Protein AF-A0A1Z5KRG8-F1 (afdb_monomer)

InterPro domains:
  IPR001223 Glycoside hydrolase family 18, catalytic domain [PF00704] (25-223)
  IPR001223 Glycoside hydrolase family 18, catalytic domain [PS51910] (24-320)
  IPR001579 Glycosyl hydrolase family 18, active site [PS01095] (140-148)
  IPR017853 Glycoside hydrolase superfamily [SSF51445] (24-317)

Organism: Fistulifera solaris (NCBI:txid1519565)

Nearest PDB structures (foldseek):
  3ian-assembly1_A  TM=6.478E-01  e=1.269E-13  Lactococcus lactis subsp. lactis
  4axn-assembly2_B  TM=6.232E-01  e=2.964E-13  Serratia marcescens
  7bob-assembly1_A  TM=4.982E-01  e=8.859E-05  Opitutaceae bacterium TAV5
  2ztj-assembly1_A  TM=4.888E-01  e=1.848E-04  Thermus thermophilus HB27

Solvent-accessible surface area (backbone atoms only — not comparable to full-atom values): 26384 Å² total; per-residue (Å²): 117,81,64,62,56,53,54,52,52,52,50,54,53,57,54,54,64,73,53,58,54,77,48,46,35,35,32,32,33,33,48,14,78,36,71,62,79,48,72,57,28,54,76,50,42,44,30,37,33,33,35,48,34,45,34,56,47,90,45,87,94,45,44,49,49,30,79,78,40,53,67,58,88,54,47,50,28,62,65,31,80,61,68,64,58,57,51,53,46,42,74,74,68,28,43,39,26,44,22,40,36,41,61,76,33,10,38,66,55,90,89,54,72,31,60,33,57,68,39,34,48,94,38,39,70,58,52,33,54,49,52,54,48,49,30,62,75,67,69,44,44,24,40,30,41,26,65,42,47,66,51,54,66,37,67,96,78,75,37,82,49,10,72,46,42,47,51,34,52,54,49,30,52,53,48,40,33,71,76,39,74,91,42,46,33,35,36,41,38,43,40,60,51,52,36,84,84,35,67,53,27,56,48,41,61,74,47,38,88,56,44,66,36,39,33,40,29,46,26,84,52,36,33,34,37,58,80,29,32,26,85,35,60,75,80,29,85,39,23,44,46,61,52,52,60,60,46,26,71,49,50,80,62,41,48,54,34,42,22,48,27,40,24,58,55,94,32,61,92,68,66,24,42,27,53,36,67,42,48,20,49,25,46,45,51,44,37,75,78,37,58,46,38,19,34,36,32,36,44,43,46,80,74,32,59,76,16,55,38,50,47,43,33,46,60,43,46,56,82,29,55,61,46,62,63,61,84,82,73,74,76,77,71,75,79,72,77,71,77,74,75,70,78,76,76,73,79,74,81,80,77,81,77,80,86,78,85,85,85,86,87,88,89,81,85,91,84,81,88,84,89,85,82,90,87,90,86,83,88,90,81,86,83,90,82,86,83,88,83,86,89,88,82,87,81,87,85,85,90,81,89,83,92,77,90,76,84,86,79,81,86,78,86,80,79,87,79,84,92,83,83,88,77,86,92,76,87,84,80,90,76,91,81,85,88,79,90,84,82,86,79,93,130

pLDDT: mean 77.41, std 27.26, range [25.23, 98.94]

Secondary structure (DSSP, 8-state):
-TTHHHHHHHHHHHHHHTT-PPPSEEEEEEETTSPPPPHHHHTT-SEEEEEEE-SEE--SSS-EE-TT---PPPP-BTTB--HHHHHHHHHTT-EEEEEEE-GGGB--STT---BGGGGTTT-HHHHHHHHHHHHHHTT-SEEEEE--S--S-BGGGTB--HHHHHHHHHHHHHHHHHH-TTSEEEE--BGGGGSTTSHHHHHHHHHGGG-SEE--B-SSSS--HHHHTTT--SSSSS-HHHHHHHHGGGGTT-GGGB-EEEE-SS-GGGT-B--HHHHHHHHHHHHHH-TT--EEEEE-GGGSGGGHHHHHHHHHHTTTTTGGGSTT-PPPPPP---------PPPPP---PPP-------------------------------------------------PPPP---PPPPPPP---PPP-------------------

Radius of gyration: 31.82 Å; Cα contacts (8 Å, |Δi|>4): 680; chains: 1; bounding box: 60×100×115 Å

Sequence (443 aa):
MKSLSRWILALLCASAAALLKEDARMMAYVGNWQTCPSEAQLEQYTHIAIGFAVTYTYAEPKNLCSETCVIEAPLICENQADPTIISDWKSRGIKVLLSFGGAGMGGSWEGDVNDCWKYCFGREDYVIGRLVELVNTMNLDGIDLDYEYFLEDEPERGFTEGAAAINFLETVTVGLRQQMPDKLLTHAPMDVDAVAGTAYYEMLRRVAYTMDFIMPQYYNGVTRPNMDGFMNQVQGEMSPLDHYNGLLPLFEYDPTRIVFGFCINDCGGTGSNSDATQASTVITELESQFPCHGGAFFWVNLDDTNGDWSRGVNQALSFNRGCTNIGGVIPTPPPLAVPVSVPVALPAPTHFACYSSDFYPYTIPPIRSFHFSEPFVPDRSFPCDSSHFYPYASPSLCSCSESCIKPSITRGQFPCWDSNSYIPSDKFRSTRIDSGYNDCGTH

Structure (mmCIF, N/CA/C/O backbone):
data_AF-A0A1Z5KRG8-F1
#
_entry.id   AF-A0A1Z5KRG8-F1
#
loop_
_atom_site.group_PDB
_atom_site.id
_atom_site.type_symbol
_atom_site.label_atom_id
_atom_site.label_alt_id
_atom_site.label_comp_id
_atom_site.label_asym_id
_atom_site.label_entity_id
_atom_site.label_seq_id
_atom_site.pdbx_PDB_ins_code
_atom_site.Cartn_x
_atom_site.Cartn_y
_atom_site.Cartn_z
_atom_site.occupancy
_atom_site.B_iso_or_equiv
_atom_site.auth_seq_id
_atom_site.auth_comp_id
_atom_site.auth_asym_id
_atom_site.auth_atom_id
_atom_site.pdbx_PDB_model_num
ATOM 1 N N . MET A 1 1 ? -7.717 -49.201 -15.287 1.00 50.16 1 MET A N 1
ATOM 2 C CA . MET A 1 1 ? -6.495 -48.451 -15.667 1.00 50.16 1 MET A CA 1
ATOM 3 C C . MET A 1 1 ? -6.758 -47.040 -16.209 1.00 50.16 1 MET A C 1
ATOM 5 O O . MET A 1 1 ? -6.052 -46.142 -15.788 1.00 50.16 1 MET A O 1
ATOM 9 N N . LYS A 1 2 ? -7.779 -46.777 -17.047 1.00 49.03 2 LYS A N 1
ATOM 10 C CA . LYS A 1 2 ? -8.052 -45.414 -17.577 1.00 49.03 2 LYS A CA 1
ATOM 11 C C . LYS A 1 2 ? -8.622 -44.392 -16.570 1.00 49.03 2 LYS A C 1
ATOM 13 O O . LYS A 1 2 ? -8.531 -43.197 -16.806 1.00 49.03 2 LYS A O 1
ATOM 18 N N . SER A 1 3 ? -9.212 -44.847 -15.462 1.00 52.22 3 SER A N 1
ATOM 19 C CA . SER A 1 3 ? -9.758 -43.962 -14.417 1.00 52.22 3 SER A CA 1
ATOM 20 C C . SER A 1 3 ? -8.662 -43.440 -13.476 1.00 52.22 3 SER A C 1
ATOM 22 O O . SER A 1 3 ? -8.626 -42.249 -13.196 1.00 52.22 3 SER A O 1
ATOM 24 N N . LEU A 1 4 ? -7.701 -44.288 -13.093 1.00 45.53 4 LEU A N 1
ATOM 25 C CA . LEU A 1 4 ? -6.617 -43.925 -12.172 1.00 45.53 4 LEU A CA 1
ATOM 26 C C . LEU A 1 4 ? -5.688 -42.836 -12.747 1.00 45.53 4 LEU A C 1
ATOM 28 O O . LEU A 1 4 ? -5.218 -41.982 -12.005 1.00 45.53 4 LEU A O 1
ATOM 32 N N . SER A 1 5 ? -5.482 -42.805 -14.071 1.00 47.69 5 SER A N 1
ATOM 33 C CA . SER A 1 5 ? -4.617 -41.795 -14.698 1.00 47.69 5 SER A CA 1
ATOM 34 C C . SER A 1 5 ? -5.242 -40.398 -14.748 1.00 47.69 5 SER A C 1
ATOM 36 O O . SER A 1 5 ? -4.501 -39.428 -14.817 1.00 47.69 5 SER A O 1
ATOM 38 N N . ARG A 1 6 ? -6.577 -40.266 -14.693 1.00 46.50 6 ARG A N 1
ATOM 39 C CA . ARG A 1 6 ? -7.243 -38.950 -14.648 1.00 46.50 6 ARG A CA 1
ATOM 40 C C . ARG A 1 6 ? -7.162 -38.313 -13.263 1.00 46.50 6 ARG A C 1
ATOM 42 O O . ARG A 1 6 ? -6.971 -37.108 -13.173 1.00 46.50 6 ARG A O 1
ATOM 49 N N . TRP A 1 7 ? -7.240 -39.120 -12.207 1.00 46.12 7 TRP A N 1
ATOM 50 C CA . TRP A 1 7 ? -7.087 -38.642 -10.831 1.00 46.12 7 TRP A CA 1
ATOM 51 C C . TRP A 1 7 ? -5.644 -38.247 -10.515 1.00 46.12 7 TRP A C 1
ATOM 53 O O . TRP A 1 7 ? -5.434 -37.226 -9.878 1.00 46.12 7 TRP A O 1
ATOM 63 N N . ILE A 1 8 ? -4.657 -38.989 -11.028 1.00 52.25 8 ILE A N 1
ATOM 64 C CA . ILE A 1 8 ? -3.235 -38.651 -10.857 1.00 52.25 8 ILE A CA 1
ATOM 65 C C . ILE A 1 8 ? -2.870 -37.374 -11.632 1.00 52.25 8 ILE A C 1
ATOM 67 O O . ILE A 1 8 ? -2.149 -36.539 -11.100 1.00 52.25 8 ILE A O 1
ATOM 71 N N . LEU A 1 9 ? -3.405 -37.172 -12.844 1.00 44.53 9 LEU A N 1
ATOM 72 C CA . LEU A 1 9 ? -3.155 -35.948 -13.620 1.00 44.53 9 LEU A CA 1
ATOM 73 C C . LEU A 1 9 ? -3.826 -34.710 -12.997 1.00 44.53 9 LEU A C 1
ATOM 75 O O . LEU A 1 9 ? -3.230 -33.640 -12.979 1.00 44.53 9 LEU A O 1
ATOM 79 N N . ALA A 1 10 ? -5.036 -34.858 -12.445 1.00 45.03 10 ALA A N 1
ATOM 80 C CA . ALA A 1 10 ? -5.723 -33.782 -11.730 1.00 45.03 10 ALA A CA 1
ATOM 81 C C . ALA A 1 10 ? -5.043 -33.443 -10.390 1.00 45.03 10 ALA A C 1
ATOM 83 O O . ALA A 1 10 ? -4.917 -32.265 -10.067 1.00 45.03 10 ALA A O 1
ATOM 84 N N . LEU A 1 11 ? -4.544 -34.447 -9.651 1.00 40.97 11 LEU A N 1
ATOM 85 C CA . LEU A 1 11 ? -3.731 -34.214 -8.452 1.00 40.97 11 LEU A CA 1
ATOM 86 C C . LEU A 1 11 ? -2.408 -33.516 -8.793 1.00 40.97 11 LEU A C 1
ATOM 88 O O . LEU A 1 11 ? -2.035 -32.596 -8.082 1.00 40.97 11 LEU A O 1
ATOM 92 N N . LEU A 1 12 ? -1.737 -33.910 -9.885 1.00 41.41 12 LEU A N 1
ATOM 93 C CA . LEU A 1 12 ? -0.474 -33.304 -10.329 1.00 41.41 12 LEU A CA 1
ATOM 94 C C . LEU A 1 12 ? -0.643 -31.848 -10.797 1.00 41.41 12 LEU A C 1
ATOM 96 O O . LEU A 1 12 ? 0.209 -31.018 -10.491 1.00 41.41 12 LEU A O 1
ATOM 100 N N . CYS A 1 13 ? -1.740 -31.507 -11.484 1.00 41.41 13 CYS A N 1
ATOM 101 C CA . CYS A 1 13 ? -2.042 -30.115 -11.844 1.00 41.41 13 CYS A CA 1
ATOM 102 C C . CYS A 1 13 ? -2.440 -29.263 -10.628 1.00 41.41 13 CYS A C 1
ATOM 104 O O . CYS A 1 13 ? -2.010 -28.117 -10.533 1.00 41.41 13 CYS A O 1
ATOM 106 N N . ALA A 1 14 ? -3.209 -29.814 -9.682 1.00 36.97 14 ALA A N 1
ATOM 107 C CA . ALA A 1 14 ? -3.581 -29.100 -8.459 1.00 36.97 14 ALA A CA 1
ATOM 108 C C . ALA A 1 14 ? -2.379 -28.884 -7.517 1.00 36.97 14 ALA A C 1
ATOM 110 O O . ALA A 1 14 ? -2.271 -27.831 -6.898 1.00 36.97 14 ALA A O 1
ATOM 111 N N . SER A 1 15 ? -1.437 -29.834 -7.452 1.00 41.16 15 SER A N 1
ATOM 112 C CA . SER A 1 15 ? -0.207 -29.690 -6.660 1.00 41.16 15 SER A CA 1
ATOM 113 C C . SER A 1 15 ? 0.832 -28.766 -7.299 1.00 41.16 15 SER A C 1
ATOM 115 O O . SER A 1 15 ? 1.620 -28.170 -6.578 1.00 41.16 15 SER A O 1
ATOM 117 N N . ALA A 1 16 ? 0.845 -28.625 -8.630 1.00 37.22 16 ALA A N 1
ATOM 118 C CA . ALA A 1 16 ? 1.743 -27.693 -9.318 1.00 37.22 16 ALA A CA 1
ATOM 119 C C . ALA A 1 16 ? 1.287 -26.229 -9.176 1.00 37.22 16 ALA A C 1
ATOM 121 O O . ALA A 1 16 ? 2.123 -25.343 -9.044 1.00 37.22 16 ALA A O 1
ATOM 122 N N . ALA A 1 17 ? -0.026 -25.977 -9.137 1.00 39.31 17 ALA A N 1
ATOM 123 C CA . ALA A 1 17 ? -0.568 -24.638 -8.895 1.00 39.31 17 ALA A CA 1
ATOM 124 C C . ALA A 1 17 ? -0.373 -24.164 -7.441 1.00 39.31 17 ALA A C 1
ATOM 126 O O . ALA A 1 17 ? -0.259 -22.970 -7.201 1.00 39.31 17 ALA A O 1
ATOM 127 N N . ALA A 1 18 ? -0.296 -25.092 -6.481 1.00 37.34 18 ALA A N 1
ATOM 128 C CA . ALA A 1 18 ? -0.075 -24.782 -5.066 1.00 37.34 18 ALA A CA 1
ATOM 129 C C . ALA A 1 18 ? 1.408 -24.578 -4.688 1.00 37.34 18 ALA A C 1
ATOM 131 O O . ALA A 1 18 ? 1.689 -24.165 -3.566 1.00 37.34 18 ALA A O 1
ATOM 132 N N . LEU A 1 19 ? 2.354 -24.884 -5.587 1.00 39.38 19 LEU A N 1
ATOM 133 C CA . LEU A 1 19 ? 3.797 -24.783 -5.318 1.00 39.38 19 LEU A CA 1
ATOM 134 C C . LEU A 1 19 ? 4.473 -23.579 -5.993 1.00 39.38 19 LEU A C 1
ATOM 136 O O . LEU A 1 19 ? 5.620 -23.278 -5.679 1.00 39.38 19 LEU A O 1
ATOM 140 N N . LEU A 1 20 ? 3.765 -22.880 -6.882 1.00 45.53 20 LEU A N 1
ATOM 141 C CA . LEU A 1 20 ? 4.213 -21.626 -7.479 1.00 45.53 20 LEU A CA 1
ATOM 142 C C . LEU A 1 20 ? 3.804 -20.477 -6.559 1.00 45.53 20 LEU A C 1
ATOM 144 O O . LEU A 1 20 ? 2.805 -19.801 -6.792 1.00 45.53 20 LEU A O 1
ATOM 148 N N . LYS A 1 21 ? 4.550 -20.278 -5.472 1.00 51.88 21 LYS A N 1
ATOM 149 C CA . LYS A 1 21 ? 4.476 -19.011 -4.738 1.00 51.88 21 LYS A CA 1
ATOM 150 C C . LYS A 1 21 ? 4.794 -17.898 -5.746 1.00 51.88 21 LYS A C 1
ATOM 152 O O . LYS A 1 21 ? 5.726 -18.052 -6.529 1.00 51.88 21 LYS A O 1
ATOM 157 N N . GLU A 1 22 ? 3.945 -16.878 -5.825 1.00 60.66 22 GLU A N 1
ATOM 158 C CA . GLU A 1 22 ? 3.952 -15.930 -6.947 1.00 60.66 22 GLU A CA 1
ATOM 159 C C . GLU A 1 22 ? 5.327 -15.277 -7.148 1.00 60.66 22 GLU A C 1
ATOM 161 O O . GLU A 1 22 ? 6.031 -14.980 -6.182 1.00 60.66 22 GLU A O 1
ATOM 166 N N . ASP A 1 23 ? 5.695 -15.089 -8.417 1.00 71.00 23 ASP A N 1
ATOM 167 C CA . ASP A 1 23 ? 6.872 -14.329 -8.836 1.00 71.00 23 ASP A CA 1
ATOM 168 C C . ASP A 1 23 ? 6.869 -12.909 -8.238 1.00 71.00 23 ASP A C 1
ATOM 170 O O . ASP A 1 23 ? 5.846 -12.426 -7.746 1.00 71.00 23 ASP A O 1
ATOM 174 N N . ALA A 1 24 ? 8.007 -12.210 -8.321 1.00 87.81 24 ALA A N 1
ATOM 175 C CA . ALA A 1 24 ? 8.101 -10.801 -7.948 1.00 87.81 24 ALA A CA 1
ATOM 176 C C . ALA A 1 24 ? 6.940 -9.982 -8.550 1.00 87.81 24 ALA A C 1
ATOM 178 O O . ALA A 1 24 ? 6.703 -9.994 -9.764 1.00 87.81 24 ALA A O 1
ATOM 179 N N . ARG A 1 25 ? 6.206 -9.285 -7.677 1.00 94.31 25 ARG A N 1
ATOM 180 C CA . ARG A 1 25 ? 4.975 -8.569 -8.021 1.00 94.31 25 ARG A CA 1
ATOM 181 C C . ARG A 1 25 ? 5.290 -7.219 -8.655 1.00 94.31 25 ARG A C 1
ATOM 183 O O . ARG A 1 25 ? 6.236 -6.542 -8.270 1.00 94.31 25 ARG A O 1
ATOM 190 N N . MET A 1 26 ? 4.453 -6.819 -9.600 1.00 97.25 26 MET A N 1
ATOM 191 C CA . MET A 1 26 ? 4.269 -5.425 -9.999 1.00 97.25 26 MET A CA 1
ATOM 192 C C . MET A 1 26 ? 2.832 -5.051 -9.658 1.00 97.25 26 MET A C 1
ATOM 194 O O . MET A 1 26 ? 1.902 -5.600 -10.265 1.00 97.25 26 MET A O 1
ATOM 198 N N . MET A 1 27 ? 2.652 -4.200 -8.651 1.00 98.38 27 MET A N 1
ATOM 199 C CA . MET A 1 27 ? 1.338 -3.820 -8.140 1.00 98.38 27 MET A CA 1
ATOM 200 C C . MET A 1 27 ? 1.064 -2.327 -8.330 1.00 98.38 27 MET A C 1
ATOM 202 O O . MET A 1 27 ? 1.887 -1.491 -7.973 1.00 98.38 27 MET A O 1
ATOM 206 N N . ALA A 1 28 ? -0.111 -1.996 -8.857 1.00 98.62 28 ALA A N 1
ATOM 207 C CA . ALA A 1 28 ? -0.543 -0.613 -9.033 1.00 98.62 28 ALA A CA 1
ATOM 208 C C . ALA A 1 28 ? -1.732 -0.296 -8.121 1.00 98.62 28 ALA A C 1
ATOM 210 O O . ALA A 1 28 ? -2.712 -1.047 -8.100 1.00 98.62 28 ALA A O 1
ATOM 211 N N . TYR A 1 29 ? -1.684 0.840 -7.424 1.00 98.69 29 TYR A N 1
ATOM 212 C CA . TYR A 1 29 ? -2.911 1.448 -6.915 1.00 98.69 29 TYR A CA 1
ATOM 213 C C . TYR A 1 29 ? -3.701 2.055 -8.073 1.00 98.69 29 TYR A C 1
ATOM 215 O O . TYR A 1 29 ? -3.124 2.634 -8.995 1.00 98.69 29 TYR A O 1
ATOM 223 N N . VAL A 1 30 ? -5.024 1.920 -8.021 1.00 98.50 30 VAL A N 1
ATOM 224 C CA . VAL A 1 30 ? -5.961 2.541 -8.960 1.00 98.50 30 VAL A CA 1
ATOM 225 C C . VAL A 1 30 ? -6.953 3.375 -8.171 1.00 98.50 30 VAL A C 1
ATOM 227 O O . VAL A 1 30 ? -7.780 2.820 -7.449 1.00 98.50 30 VAL A O 1
ATOM 230 N N . GLY A 1 31 ? -6.880 4.700 -8.307 1.00 97.00 31 GLY A N 1
ATOM 231 C CA . GLY A 1 31 ? -7.865 5.592 -7.703 1.00 97.00 31 GLY A CA 1
ATOM 232 C C . GLY A 1 31 ? -9.232 5.401 -8.360 1.00 97.00 31 GLY A C 1
ATOM 233 O O . GLY A 1 31 ? -9.369 5.524 -9.577 1.00 97.00 31 GLY A O 1
ATOM 234 N N . ASN A 1 32 ? -10.273 5.144 -7.573 1.00 96.06 32 ASN A N 1
ATOM 235 C CA . ASN A 1 32 ? -11.606 4.830 -8.085 1.00 96.06 32 ASN A CA 1
ATOM 236 C C . ASN A 1 32 ? -12.296 6.014 -8.782 1.00 96.06 32 ASN A C 1
ATOM 238 O O . ASN A 1 32 ? -13.226 5.830 -9.575 1.00 96.06 32 ASN A O 1
ATOM 242 N N . TRP A 1 33 ? -11.778 7.218 -8.544 1.00 95.00 33 TRP A N 1
ATOM 243 C CA . TRP A 1 33 ? -12.147 8.462 -9.207 1.00 95.00 33 TRP A CA 1
ATOM 244 C C . TRP A 1 33 ? -11.315 8.759 -10.466 1.00 95.00 33 TRP A C 1
ATOM 246 O O . TRP A 1 33 ? -11.672 9.661 -11.227 1.00 95.00 33 TRP A O 1
ATOM 256 N N . GLN A 1 34 ? -10.213 8.037 -10.691 1.00 95.81 34 GLN A N 1
ATOM 257 C CA . GLN A 1 34 ? -9.266 8.253 -11.789 1.00 95.81 34 GLN A CA 1
ATOM 258 C C . GLN A 1 34 ? -9.593 7.382 -13.002 1.00 95.81 34 GLN A C 1
ATOM 260 O O . GLN A 1 34 ? -10.384 6.449 -12.920 1.00 95.81 34 GLN A O 1
ATOM 265 N N . THR A 1 35 ? -8.974 7.668 -14.147 1.00 96.50 35 THR A N 1
ATOM 266 C CA . THR A 1 35 ? -9.130 6.843 -15.351 1.00 96.50 35 THR A CA 1
ATOM 267 C C . THR A 1 35 ? -8.680 5.405 -15.121 1.00 96.50 35 THR A C 1
ATOM 269 O O . THR A 1 35 ? -7.673 5.153 -14.453 1.00 96.50 35 THR A O 1
ATOM 272 N N . CYS A 1 36 ? -9.401 4.464 -15.728 1.00 97.81 36 CYS A N 1
ATOM 273 C CA . CYS A 1 36 ? -9.026 3.059 -15.687 1.00 97.81 36 CYS A CA 1
ATOM 274 C C . CYS A 1 36 ? -7.657 2.846 -16.358 1.00 97.81 36 CYS A C 1
ATOM 276 O O . CYS A 1 36 ? -7.343 3.542 -17.330 1.00 97.81 36 CYS A O 1
ATOM 278 N N . PRO A 1 37 ? -6.843 1.881 -15.888 1.00 98.19 37 PRO A N 1
ATOM 279 C CA . PRO A 1 37 ? -5.622 1.504 -16.582 1.00 98.19 37 PRO A CA 1
ATOM 280 C C . PRO A 1 37 ? -5.889 1.122 -18.044 1.00 98.19 37 PRO A C 1
ATOM 282 O O . PRO A 1 37 ? -6.809 0.365 -18.354 1.00 98.19 37 PRO A O 1
ATOM 285 N N . SER A 1 38 ? -5.051 1.627 -18.941 1.00 97.88 38 SER A N 1
ATOM 286 C CA . SER A 1 38 ? -4.980 1.218 -20.342 1.00 97.88 38 SER A CA 1
ATOM 287 C C . SER A 1 38 ? -4.492 -0.227 -20.492 1.00 97.88 38 SER A C 1
ATOM 289 O O . SER A 1 38 ? -3.831 -0.773 -19.611 1.00 97.88 38 SER A O 1
ATOM 291 N N . GLU A 1 39 ? -4.735 -0.828 -21.658 1.00 97.56 39 GLU A N 1
ATOM 292 C CA . GLU A 1 39 ? -4.188 -2.143 -22.037 1.00 97.56 39 GLU A CA 1
ATOM 293 C C . GLU A 1 39 ? -2.672 -2.239 -21.782 1.00 97.56 39 GLU A C 1
ATOM 295 O O . GLU A 1 39 ? -2.208 -3.182 -21.149 1.00 97.56 39 GLU A O 1
ATOM 300 N N . ALA A 1 40 ? -1.908 -1.226 -22.207 1.00 97.94 40 ALA A N 1
ATOM 301 C CA . ALA A 1 40 ? -0.451 -1.212 -22.075 1.00 97.94 40 ALA A CA 1
ATOM 302 C C . ALA A 1 40 ? 0.023 -1.183 -20.612 1.00 97.94 40 ALA A C 1
ATOM 304 O O . ALA A 1 40 ? 1.062 -1.764 -20.302 1.00 97.94 40 ALA A O 1
ATOM 305 N N . GLN A 1 41 ? -0.742 -0.536 -19.727 1.00 98.50 41 GLN A N 1
ATOM 306 C CA . GLN A 1 41 ? -0.518 -0.557 -18.279 1.00 98.50 41 GLN A CA 1
ATOM 307 C C . GLN A 1 41 ? -0.865 -1.929 -17.692 1.00 98.50 41 GLN A C 1
ATOM 309 O O . GLN A 1 41 ? -0.056 -2.519 -16.983 1.00 98.50 41 GLN A O 1
ATOM 314 N N . LEU A 1 42 ? -2.032 -2.484 -18.041 1.00 98.25 42 LEU A N 1
ATOM 315 C CA . LEU A 1 42 ? -2.477 -3.797 -17.557 1.00 98.25 42 LEU A CA 1
ATOM 316 C C . LEU A 1 42 ? -1.502 -4.923 -17.925 1.00 98.25 42 LEU A C 1
ATOM 318 O O . LEU A 1 42 ? -1.310 -5.837 -17.132 1.00 98.25 42 LEU A O 1
ATOM 322 N N . GLU A 1 43 ? -0.839 -4.847 -19.082 1.00 97.00 43 GLU A N 1
ATOM 323 C CA . GLU A 1 43 ? 0.217 -5.794 -19.475 1.00 97.00 43 GLU A CA 1
ATOM 324 C C . GLU A 1 43 ? 1.424 -5.813 -18.523 1.00 97.00 43 GLU A C 1
ATOM 326 O O . GLU A 1 43 ? 2.186 -6.782 -18.514 1.00 97.00 43 GLU A O 1
ATOM 331 N N . GLN A 1 44 ? 1.638 -4.742 -17.755 1.00 97.50 44 GLN A N 1
ATOM 332 C CA . GLN A 1 44 ? 2.748 -4.641 -16.809 1.00 97.50 44 GLN A CA 1
ATOM 333 C C . GLN A 1 44 ? 2.366 -5.091 -15.399 1.00 97.50 44 GLN A C 1
ATOM 335 O O . GLN A 1 44 ? 3.257 -5.372 -14.594 1.00 97.50 44 GLN A O 1
ATOM 340 N N . TYR A 1 45 ? 1.075 -5.161 -15.079 1.00 97.81 45 TYR A N 1
ATOM 341 C CA . TYR A 1 45 ? 0.615 -5.384 -13.716 1.00 97.81 45 TYR A CA 1
ATOM 342 C C . TYR A 1 45 ? 0.362 -6.862 -13.438 1.00 97.81 45 TYR A C 1
ATOM 344 O O . TYR A 1 45 ? -0.173 -7.607 -14.251 1.00 97.81 45 TYR A O 1
ATOM 352 N N . THR A 1 46 ? 0.721 -7.271 -12.229 1.00 97.06 46 THR A N 1
ATOM 353 C CA . THR A 1 46 ? 0.346 -8.574 -11.656 1.00 97.06 46 THR A CA 1
ATOM 354 C C . THR A 1 46 ? -0.795 -8.428 -10.653 1.00 97.06 46 THR A C 1
ATOM 356 O O . THR A 1 46 ? -1.592 -9.345 -10.471 1.00 97.06 46 THR A O 1
ATOM 359 N N . HIS A 1 47 ? -0.870 -7.260 -10.011 1.00 98.56 47 HIS A N 1
ATOM 360 C CA . HIS A 1 47 ? -1.807 -6.944 -8.948 1.00 98.56 47 HIS A CA 1
ATOM 361 C C . HIS A 1 47 ? -2.336 -5.520 -9.133 1.00 98.56 47 HIS A C 1
ATOM 363 O O . HIS A 1 47 ? -1.607 -4.628 -9.571 1.00 98.56 47 HIS A O 1
ATOM 369 N N . ILE A 1 48 ? -3.591 -5.308 -8.757 1.00 98.81 48 ILE A N 1
ATOM 370 C CA . ILE A 1 48 ? -4.219 -3.993 -8.651 1.00 98.81 48 ILE A CA 1
ATOM 371 C C . ILE A 1 48 ? -4.821 -3.865 -7.255 1.00 98.81 48 ILE A C 1
ATOM 373 O O . ILE A 1 48 ? -5.545 -4.761 -6.822 1.00 98.81 48 ILE A O 1
ATOM 377 N N . ALA A 1 49 ? -4.570 -2.743 -6.584 1.00 98.75 49 ALA A N 1
ATOM 378 C CA . ALA A 1 49 ? -5.316 -2.327 -5.402 1.00 98.75 49 ALA A CA 1
ATOM 379 C C . ALA A 1 49 ? -6.258 -1.179 -5.779 1.00 98.75 49 ALA A C 1
ATOM 381 O O . ALA A 1 49 ? -5.816 -0.102 -6.175 1.00 98.75 49 ALA A O 1
ATOM 382 N N . ILE A 1 50 ? -7.567 -1.410 -5.680 1.00 98.75 50 ILE A N 1
ATOM 383 C CA . ILE A 1 50 ? -8.575 -0.369 -5.904 1.00 98.75 50 ILE A CA 1
ATO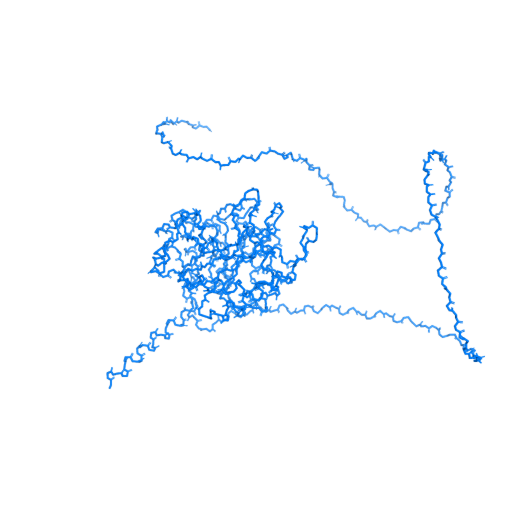M 384 C C . ILE A 1 50 ? -8.589 0.538 -4.672 1.00 98.75 50 ILE A C 1
ATOM 386 O O . ILE A 1 50 ? -8.986 0.104 -3.590 1.00 98.75 50 ILE A O 1
ATOM 390 N N . GLY A 1 51 ? -8.164 1.786 -4.842 1.00 97.06 51 GLY A N 1
ATOM 391 C CA . GLY A 1 51 ? -8.240 2.835 -3.832 1.00 97.06 51 GLY A CA 1
ATOM 392 C C . GLY A 1 51 ? -9.520 3.659 -4.019 1.00 97.06 51 GLY A C 1
ATOM 393 O O . GLY A 1 51 ? -9.734 4.215 -5.083 1.00 97.06 51 GLY A O 1
ATOM 394 N N . PHE A 1 52 ? -10.436 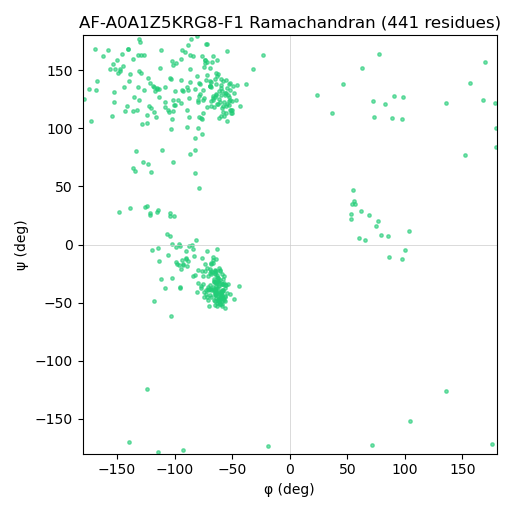3.790 -3.069 1.00 97.94 52 PHE A N 1
ATOM 395 C CA . PHE A 1 52 ? -10.438 3.199 -1.736 1.00 97.94 52 PHE A CA 1
ATOM 396 C C . PHE A 1 52 ? -11.864 2.845 -1.311 1.00 97.94 52 PHE A C 1
ATOM 398 O O . PHE A 1 52 ? -12.829 3.493 -1.726 1.00 97.94 52 PHE A O 1
ATOM 405 N N . ALA A 1 53 ? -11.988 1.853 -0.430 1.00 98.25 53 ALA A N 1
ATOM 406 C CA . ALA A 1 53 ? -13.102 1.782 0.504 1.00 98.25 53 ALA A CA 1
ATOM 407 C C . ALA A 1 53 ? -12.836 2.763 1.647 1.00 98.25 53 ALA A C 1
ATOM 409 O O . ALA A 1 53 ? -11.761 2.759 2.244 1.00 98.25 53 ALA A O 1
ATOM 410 N N . VAL A 1 54 ? -13.822 3.606 1.943 1.00 98.12 54 VAL A N 1
ATOM 411 C CA . VAL A 1 54 ? -13.697 4.708 2.902 1.00 98.12 54 VAL A CA 1
ATOM 412 C C . VAL A 1 54 ? -14.969 4.853 3.727 1.00 98.12 54 VAL A C 1
ATOM 414 O O . VAL A 1 54 ? -16.010 4.286 3.392 1.00 98.12 54 VAL A O 1
ATOM 417 N N . THR A 1 55 ? -14.892 5.648 4.791 1.00 98.12 55 THR A N 1
ATOM 418 C CA . THR A 1 55 ? -16.013 5.980 5.676 1.00 98.12 55 THR A CA 1
ATOM 419 C C . THR A 1 55 ? -16.377 7.454 5.624 1.00 98.12 55 THR A C 1
ATOM 421 O O . THR A 1 55 ? -16.883 7.998 6.599 1.00 98.12 55 THR A O 1
ATOM 424 N N . TYR A 1 56 ? -16.129 8.133 4.506 1.00 97.62 56 TYR A N 1
ATOM 425 C CA . TYR A 1 56 ? -16.427 9.553 4.358 1.00 97.62 56 TYR A CA 1
ATOM 426 C C . TYR A 1 56 ? -17.069 9.877 3.011 1.00 97.62 56 TYR A C 1
ATOM 428 O O . TYR A 1 56 ? -16.940 9.137 2.039 1.00 97.62 56 TYR A O 1
ATOM 436 N N . THR A 1 57 ? -17.737 11.028 2.949 1.00 96.69 57 THR A N 1
ATOM 437 C CA . THR A 1 57 ? -18.039 11.714 1.686 1.00 96.69 57 THR A CA 1
ATOM 438 C C . THR A 1 57 ? -17.034 12.839 1.484 1.00 96.69 57 THR A C 1
ATOM 440 O O . THR A 1 57 ? -16.774 13.603 2.417 1.00 96.69 57 THR A O 1
ATOM 443 N N . TYR A 1 58 ? -16.446 12.925 0.289 1.00 94.44 58 TYR A N 1
ATOM 444 C CA . TYR A 1 58 ? -15.435 13.937 -0.011 1.00 94.44 58 TYR A CA 1
ATOM 445 C C . TYR A 1 58 ? -15.987 15.353 0.188 1.00 94.44 58 TYR A C 1
ATOM 447 O O . TYR A 1 58 ? -17.080 15.673 -0.290 1.00 94.44 58 TYR A O 1
ATOM 455 N N . ALA A 1 59 ? -15.228 16.195 0.888 1.00 95.19 59 ALA A N 1
ATOM 456 C CA . ALA A 1 59 ? -15.539 17.607 1.068 1.00 95.19 59 ALA A CA 1
ATOM 457 C C . ALA A 1 59 ? -14.277 18.417 1.385 1.00 95.19 59 ALA A C 1
ATOM 459 O O . ALA A 1 59 ? -13.347 17.922 2.016 1.00 95.19 59 ALA A O 1
ATOM 460 N N . GLU A 1 60 ? -14.278 19.691 0.992 1.00 92.44 60 GLU A N 1
ATOM 461 C CA . GLU A 1 60 ? -13.203 20.629 1.318 1.00 92.44 60 GLU A CA 1
ATOM 462 C C . GLU A 1 60 ? -13.609 21.581 2.457 1.00 92.44 60 GLU A C 1
ATOM 464 O O . GLU A 1 60 ? -14.757 22.040 2.502 1.00 92.44 60 GLU A O 1
ATOM 469 N N . PRO A 1 61 ? -12.682 21.933 3.369 1.00 91.62 61 PRO A N 1
ATOM 470 C CA . PRO A 1 61 ? -11.294 21.457 3.457 1.00 91.62 61 PRO A CA 1
ATOM 471 C C . PRO A 1 61 ? -11.140 20.112 4.195 1.00 91.62 61 PRO A C 1
ATOM 473 O O . PRO A 1 61 ? -10.028 19.612 4.304 1.00 91.62 61 PRO A O 1
ATOM 476 N N . LYS A 1 62 ? -12.230 19.558 4.741 1.00 95.00 62 LYS A N 1
ATOM 477 C CA . LYS A 1 62 ? -12.247 18.329 5.543 1.00 95.00 62 LYS A CA 1
ATOM 478 C C . LYS A 1 62 ? -13.353 17.404 5.057 1.00 95.00 62 LYS A C 1
ATOM 480 O O . LYS A 1 62 ? -14.493 17.849 4.905 1.00 95.00 62 LYS A O 1
ATOM 485 N N . ASN A 1 63 ? -13.038 16.121 4.919 1.00 97.06 63 ASN A N 1
ATOM 486 C CA . ASN A 1 63 ? -14.006 15.107 4.534 1.00 97.06 63 ASN A CA 1
ATOM 487 C C . ASN A 1 63 ? -15.131 14.954 5.568 1.00 97.06 63 ASN A C 1
ATOM 489 O O . ASN A 1 63 ? -14.932 15.062 6.781 1.00 97.06 63 ASN A O 1
ATOM 493 N N . LEU A 1 64 ? -16.341 14.669 5.083 1.00 97.62 64 LEU A N 1
ATOM 494 C CA . LEU A 1 64 ? -17.502 14.416 5.932 1.00 97.62 64 LEU A CA 1
ATOM 495 C C . LEU A 1 64 ? -17.470 12.963 6.402 1.00 97.62 64 LEU A C 1
ATOM 497 O O . LEU A 1 64 ? -17.968 12.068 5.716 1.00 97.62 64 LEU A O 1
ATOM 501 N N . CYS A 1 65 ? -16.858 12.735 7.562 1.00 97.75 65 CYS A N 1
ATOM 502 C CA . CYS A 1 65 ? -16.741 11.409 8.154 1.00 97.75 65 CYS A CA 1
ATOM 503 C C . CYS A 1 65 ? -18.106 10.825 8.550 1.00 97.75 65 CYS A C 1
ATOM 505 O O . CYS A 1 65 ? -18.981 11.510 9.082 1.00 97.75 65 CYS A O 1
ATOM 507 N N . SER A 1 66 ? -18.261 9.521 8.355 1.00 97.81 66 SER A N 1
ATOM 508 C CA . SER A 1 66 ? -19.366 8.735 8.880 1.00 97.81 66 SER A CA 1
ATOM 509 C C . SER A 1 66 ? -19.136 8.471 10.363 1.00 97.81 66 SER A C 1
ATOM 511 O O . SER A 1 66 ? -18.298 7.650 10.735 1.00 97.81 66 SER A O 1
ATOM 513 N N . GLU A 1 67 ? -19.929 9.108 11.226 1.00 96.75 67 GLU A N 1
ATOM 514 C CA . GLU A 1 67 ? -19.832 8.927 12.685 1.00 96.75 67 GLU A CA 1
ATOM 515 C C . GLU A 1 67 ? -20.158 7.493 13.156 1.00 96.75 67 GLU A C 1
ATOM 517 O O . GLU A 1 67 ? -19.908 7.098 14.300 1.00 96.75 67 GLU A O 1
ATOM 522 N N . THR A 1 68 ? -20.726 6.687 12.260 1.00 97.00 68 THR A N 1
ATOM 523 C CA . THR A 1 68 ? -21.036 5.274 12.472 1.00 97.00 68 THR A CA 1
ATOM 524 C C . THR A 1 68 ? -20.101 4.327 11.719 1.00 97.00 68 THR A C 1
ATOM 526 O O . THR A 1 68 ? -20.357 3.124 11.730 1.00 97.00 68 THR A O 1
ATOM 529 N N . CYS A 1 69 ? -19.018 4.843 11.120 1.00 98.00 69 CYS A N 1
ATOM 530 C CA . CYS A 1 69 ? -18.044 4.093 10.319 1.00 98.00 69 CYS A CA 1
ATOM 531 C C . CYS A 1 69 ? -18.689 3.325 9.151 1.00 98.00 69 CYS A C 1
ATOM 533 O O . CYS A 1 69 ? -18.298 2.206 8.849 1.00 98.00 69 CYS A O 1
ATOM 535 N N . VAL A 1 70 ? -19.707 3.882 8.489 1.00 98.25 70 VAL A N 1
ATOM 536 C CA . VAL A 1 70 ? -20.319 3.217 7.325 1.00 98.25 70 VAL A CA 1
ATOM 537 C C . VAL A 1 70 ? -19.316 3.162 6.178 1.00 98.25 70 VAL A C 1
ATOM 539 O O . VAL A 1 70 ? -18.833 4.204 5.750 1.00 98.25 70 VAL A O 1
ATOM 542 N N . ILE A 1 71 ? -19.051 1.958 5.663 1.00 98.44 71 ILE A N 1
ATOM 543 C CA . ILE A 1 71 ? -18.205 1.739 4.482 1.00 98.44 71 ILE A CA 1
ATOM 544 C C . ILE A 1 71 ? -19.114 1.467 3.282 1.00 98.44 71 ILE A C 1
ATOM 546 O O . ILE A 1 71 ? -19.739 0.403 3.179 1.00 98.44 71 ILE A O 1
ATOM 550 N N . GLU A 1 72 ? -19.214 2.426 2.368 1.00 95.62 72 GLU A N 1
ATOM 551 C CA . GLU A 1 72 ? -19.981 2.246 1.135 1.00 95.62 72 GLU A CA 1
ATOM 552 C C . GLU A 1 72 ? -19.257 1.317 0.153 1.00 95.62 72 GLU A C 1
ATOM 554 O O . GLU A 1 72 ? -18.055 1.082 0.259 1.00 95.62 72 GLU A O 1
ATOM 559 N N . ALA A 1 73 ? -20.009 0.728 -0.783 1.00 96.25 73 ALA A N 1
ATOM 560 C CA . ALA A 1 73 ? -19.385 -0.034 -1.858 1.00 96.25 73 ALA A CA 1
ATOM 561 C C . ALA A 1 73 ? -18.623 0.944 -2.766 1.00 96.25 73 ALA A C 1
ATOM 563 O O . ALA A 1 73 ? -19.252 1.853 -3.313 1.00 96.25 73 ALA A O 1
ATOM 564 N N . PRO A 1 74 ? -17.297 0.794 -2.910 1.00 94.69 74 PRO A N 1
ATOM 565 C CA . PRO A 1 74 ? -16.507 1.737 -3.674 1.00 94.69 74 PRO A CA 1
ATOM 566 C C . PRO A 1 74 ? -16.750 1.556 -5.172 1.00 94.69 74 PRO A C 1
ATOM 568 O O . PRO A 1 74 ? -17.121 0.482 -5.653 1.00 94.69 74 PRO A O 1
ATOM 571 N N . LEU A 1 75 ? -16.494 2.628 -5.915 1.00 96.38 75 LEU A N 1
ATOM 572 C CA . LEU A 1 75 ? -16.349 2.563 -7.366 1.00 96.38 75 LEU A CA 1
ATOM 573 C C . LEU A 1 75 ? -15.015 1.869 -7.708 1.00 96.38 75 LEU A C 1
ATOM 575 O O . LEU A 1 75 ? -14.206 1.590 -6.823 1.00 96.38 75 LEU A O 1
ATOM 579 N N . ILE A 1 76 ? -14.784 1.576 -8.987 1.00 96.56 76 ILE A N 1
ATOM 580 C CA . ILE A 1 76 ? -13.602 0.830 -9.451 1.00 96.56 76 ILE A CA 1
ATOM 581 C C . ILE A 1 76 ? -12.573 1.771 -10.081 1.00 96.56 76 ILE A C 1
ATOM 583 O O . ILE A 1 76 ? -11.452 1.879 -9.602 1.00 96.56 76 ILE A O 1
ATOM 587 N N . CYS A 1 77 ? -12.964 2.443 -11.159 1.00 96.31 77 CYS A N 1
ATOM 588 C CA . CYS A 1 77 ? -12.234 3.499 -11.856 1.00 96.31 77 CYS A CA 1
ATOM 589 C C . CYS A 1 77 ? -13.239 4.259 -12.730 1.00 96.31 77 CYS A C 1
ATOM 591 O O . CYS A 1 77 ? -14.351 3.784 -12.967 1.00 96.31 77 CYS A O 1
ATOM 593 N N . GLU A 1 78 ? -12.890 5.466 -13.159 1.00 94.50 78 GLU A N 1
ATOM 594 C CA . GLU A 1 78 ? -13.748 6.403 -13.893 1.00 94.50 78 GLU A CA 1
ATOM 595 C C . GLU A 1 78 ? -15.081 6.692 -13.192 1.00 94.50 78 GLU A C 1
ATOM 597 O O . GLU A 1 78 ? -16.069 7.045 -13.836 1.00 94.50 78 GLU A O 1
ATOM 602 N N . ASN A 1 79 ? -15.126 6.551 -11.864 1.00 93.00 79 ASN A N 1
ATOM 603 C CA . ASN A 1 79 ? -16.359 6.611 -11.084 1.00 93.00 79 ASN A CA 1
ATOM 604 C C . ASN A 1 79 ? -17.420 5.586 -11.548 1.00 93.00 79 ASN A C 1
ATOM 606 O O . ASN A 1 79 ? -18.623 5.856 -11.507 1.00 93.00 79 ASN A O 1
ATOM 610 N N . GLN A 1 80 ? -16.990 4.403 -11.996 1.00 91.44 80 GLN A N 1
ATOM 611 C CA . GLN A 1 80 ? -17.871 3.324 -12.441 1.00 91.44 80 GLN A CA 1
ATOM 612 C C . GLN A 1 80 ? -17.981 2.208 -11.398 1.00 91.44 80 GLN A C 1
ATOM 614 O O . GLN A 1 80 ? -17.003 1.837 -10.752 1.00 91.44 80 GLN A O 1
ATOM 619 N N . ALA A 1 81 ? -19.176 1.628 -11.285 1.00 93.19 81 ALA A N 1
ATOM 620 C CA . ALA A 1 81 ? -19.460 0.442 -10.473 1.00 93.19 81 ALA A CA 1
ATOM 621 C C . ALA A 1 81 ? -19.620 -0.826 -11.339 1.00 93.19 81 ALA A C 1
ATOM 623 O O . ALA A 1 81 ? -20.345 -1.744 -10.959 1.00 93.19 81 ALA A O 1
ATOM 624 N N . ASP A 1 82 ? -19.024 -0.856 -12.538 1.00 93.38 82 ASP A N 1
ATOM 625 C CA . ASP A 1 82 ? -19.209 -1.949 -13.497 1.00 93.38 82 ASP A CA 1
ATOM 626 C C . ASP A 1 82 ? -18.347 -3.177 -13.130 1.00 93.38 82 ASP A C 1
ATOM 628 O O . ASP A 1 82 ? -17.125 -3.152 -13.305 1.00 93.38 82 ASP A O 1
ATOM 632 N N . PRO A 1 83 ? -18.951 -4.293 -12.672 1.00 92.12 83 PRO A N 1
ATOM 633 C CA . PRO A 1 83 ? -18.203 -5.485 -12.269 1.00 92.12 83 PRO A CA 1
ATOM 634 C C . PRO A 1 83 ? -17.477 -6.178 -13.435 1.00 92.12 83 PRO A C 1
ATOM 636 O O . PRO A 1 83 ? -16.625 -7.048 -13.208 1.00 92.12 83 PRO A O 1
ATOM 639 N N . THR A 1 84 ? -17.790 -5.830 -14.689 1.00 96.50 84 THR A N 1
ATOM 640 C CA . THR A 1 84 ? -17.081 -6.375 -15.853 1.00 96.50 84 THR A CA 1
ATOM 641 C C . THR A 1 84 ? -15.636 -5.888 -15.930 1.00 96.50 84 THR A C 1
ATOM 643 O O . THR A 1 84 ? -14.796 -6.634 -16.425 1.00 96.50 84 THR A O 1
ATOM 646 N N . ILE A 1 85 ? -15.317 -4.724 -15.351 1.00 97.69 85 ILE A N 1
ATOM 647 C CA . ILE A 1 85 ? -13.950 -4.184 -15.277 1.00 97.69 85 ILE A CA 1
ATOM 648 C C . ILE A 1 85 ? -13.049 -5.114 -14.457 1.00 97.69 85 ILE A C 1
ATOM 650 O O . ILE A 1 85 ? -12.018 -5.577 -14.940 1.00 97.69 85 ILE A O 1
ATOM 654 N N . ILE A 1 86 ? -13.475 -5.461 -13.238 1.00 97.88 86 ILE A N 1
ATOM 655 C CA . ILE A 1 86 ? -12.745 -6.407 -12.378 1.00 97.88 86 ILE A CA 1
ATOM 656 C C . ILE A 1 86 ? -12.631 -7.764 -13.077 1.00 97.88 86 ILE A C 1
ATOM 658 O O . ILE A 1 86 ? -11.577 -8.396 -13.057 1.00 97.88 86 ILE A O 1
ATOM 662 N N . SER A 1 87 ? -13.710 -8.214 -13.723 1.00 97.81 87 SER A N 1
ATOM 663 C CA . SER A 1 87 ? -13.709 -9.486 -14.449 1.00 97.81 87 SER A CA 1
ATOM 664 C C . SER A 1 87 ? -12.703 -9.495 -15.609 1.00 97.81 87 SER A C 1
ATOM 666 O O . SER A 1 87 ? -12.032 -10.509 -15.802 1.00 97.81 87 SER A O 1
ATOM 668 N N . ASP A 1 88 ? -12.559 -8.386 -16.344 1.00 97.94 88 ASP A N 1
ATOM 669 C CA . ASP A 1 88 ? -11.561 -8.235 -17.410 1.00 97.94 88 ASP A CA 1
ATOM 670 C C . ASP A 1 88 ? -10.138 -8.324 -16.853 1.00 97.94 88 ASP A C 1
ATOM 672 O O . ASP A 1 88 ? -9.359 -9.162 -17.313 1.00 97.94 88 ASP A O 1
ATOM 676 N N . TRP A 1 89 ? -9.817 -7.560 -15.803 1.00 98.25 89 TRP A N 1
ATOM 677 C CA . TRP A 1 89 ? -8.493 -7.600 -15.170 1.00 98.25 89 TRP A CA 1
ATOM 678 C C . TRP A 1 89 ? -8.146 -9.009 -14.685 1.00 98.25 89 TRP A C 1
ATOM 680 O O . TRP A 1 89 ? -7.086 -9.547 -15.013 1.00 98.25 89 TRP A O 1
ATOM 690 N N . LYS A 1 90 ? -9.078 -9.671 -13.994 1.00 98.12 90 LYS A N 1
ATOM 691 C CA . LYS A 1 90 ? -8.881 -11.047 -13.519 1.00 98.12 90 LYS A CA 1
ATOM 692 C C . LYS A 1 90 ? -8.727 -12.049 -14.662 1.00 98.12 90 LYS A C 1
ATOM 694 O O . LYS A 1 90 ? -7.965 -13.006 -14.527 1.00 98.12 90 LYS A O 1
ATOM 699 N N . SER A 1 91 ? -9.393 -11.841 -15.801 1.00 97.38 91 SER A N 1
ATOM 700 C CA . SER A 1 91 ? -9.241 -12.707 -16.982 1.00 97.38 91 SER A CA 1
ATOM 701 C C . SER A 1 91 ? -7.831 -12.664 -17.588 1.00 97.38 91 SER A C 1
ATOM 703 O O . SER A 1 91 ? -7.406 -13.631 -18.221 1.00 97.38 91 SER A O 1
ATOM 705 N N . ARG A 1 92 ? -7.079 -11.587 -17.321 1.00 96.50 92 ARG A N 1
ATOM 706 C CA . ARG A 1 92 ? -5.661 -11.418 -17.682 1.00 96.50 92 ARG A CA 1
ATOM 707 C C . ARG A 1 92 ? -4.704 -12.032 -16.654 1.00 96.50 92 ARG A C 1
ATOM 709 O O . ARG A 1 92 ? -3.494 -11.974 -16.837 1.00 96.50 92 ARG A O 1
ATOM 716 N N . GLY A 1 93 ? -5.233 -12.629 -15.584 1.00 96.06 93 GLY A N 1
ATOM 717 C CA . GLY A 1 93 ? -4.450 -13.194 -14.486 1.00 96.06 93 GLY A CA 1
ATOM 718 C C . GLY A 1 93 ? -4.060 -12.186 -13.403 1.00 96.06 93 GLY A C 1
ATOM 719 O O . GLY A 1 93 ? -3.307 -12.553 -12.505 1.00 96.06 93 GLY A O 1
ATOM 720 N N . ILE A 1 94 ? -4.574 -10.952 -13.457 1.00 97.88 94 ILE A N 1
ATOM 721 C CA . ILE A 1 94 ? -4.302 -9.918 -12.452 1.00 97.88 94 ILE A CA 1
ATOM 722 C C . ILE A 1 94 ? -5.104 -10.213 -11.184 1.00 97.88 94 ILE A C 1
ATOM 724 O O . ILE A 1 94 ? -6.307 -10.478 -11.250 1.00 97.88 94 ILE A O 1
ATOM 728 N N . LYS A 1 95 ? -4.450 -10.136 -10.025 1.00 98.44 95 LYS A N 1
ATOM 729 C CA . LYS A 1 95 ? -5.120 -10.173 -8.719 1.00 98.44 95 LYS A CA 1
ATOM 730 C C . LYS A 1 95 ? -5.658 -8.794 -8.367 1.00 98.44 95 LYS A C 1
ATOM 732 O O . LYS A 1 95 ? -4.939 -7.807 -8.494 1.00 98.44 95 LYS A O 1
ATOM 737 N N . VAL A 1 96 ? -6.900 -8.718 -7.902 1.00 98.75 96 VAL A N 1
ATOM 738 C CA . VAL A 1 96 ? -7.551 -7.440 -7.585 1.00 98.75 96 VAL A CA 1
ATOM 739 C C . VAL A 1 96 ? -7.898 -7.380 -6.103 1.00 98.75 96 VAL A C 1
ATOM 741 O O . VAL A 1 96 ? -8.736 -8.145 -5.626 1.00 98.75 96 VAL A O 1
ATOM 744 N N . LEU A 1 97 ? -7.259 -6.468 -5.376 1.00 98.88 97 LEU A N 1
ATOM 745 C CA . LEU A 1 97 ? -7.529 -6.171 -3.975 1.00 98.88 97 LEU A CA 1
ATOM 746 C C . LEU A 1 97 ? -8.366 -4.895 -3.869 1.00 98.88 97 LEU A C 1
ATOM 748 O O . LE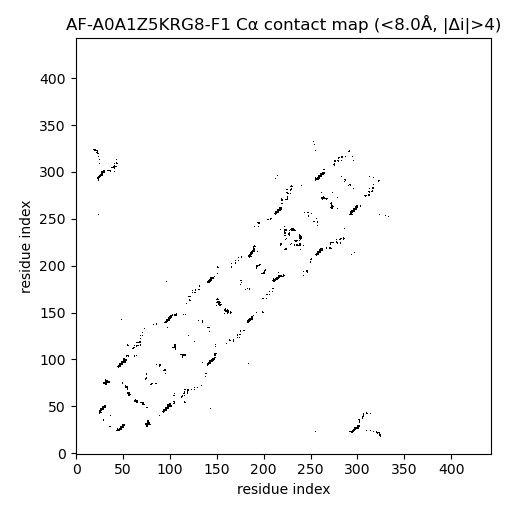U A 1 97 ? -8.312 -4.021 -4.736 1.00 98.88 97 LEU A O 1
ATOM 752 N N . LEU A 1 98 ? -9.112 -4.774 -2.778 1.00 98.81 98 LEU A N 1
ATOM 753 C CA . LEU A 1 98 ? -9.686 -3.504 -2.350 1.00 98.81 98 LEU A CA 1
ATOM 754 C C . LEU A 1 98 ? -8.836 -2.929 -1.221 1.00 98.81 98 LEU A C 1
ATOM 756 O O . LEU A 1 98 ? -8.653 -3.594 -0.205 1.00 98.81 98 LEU A O 1
ATOM 760 N N . SER A 1 99 ? -8.349 -1.702 -1.396 1.00 98.81 99 SER A N 1
ATOM 761 C CA . SER A 1 99 ? -7.653 -0.983 -0.334 1.00 98.81 99 SER A CA 1
ATOM 762 C C . SER A 1 99 ? -8.657 -0.223 0.531 1.00 98.81 99 SER A C 1
ATOM 764 O O . SER A 1 99 ? -9.507 0.516 0.023 1.00 98.81 99 SER A O 1
ATOM 766 N N . PHE A 1 100 ? -8.604 -0.449 1.841 1.00 98.81 100 PHE A N 1
ATOM 767 C CA . PHE A 1 100 ? -9.410 0.240 2.841 1.00 98.81 100 PHE A CA 1
ATOM 768 C C . PHE A 1 100 ? -8.533 1.244 3.583 1.00 98.81 100 PHE A C 1
ATOM 770 O O . PHE A 1 100 ? -7.625 0.841 4.312 1.00 98.81 100 PHE A O 1
ATOM 777 N N . GLY A 1 101 ? -8.828 2.535 3.411 1.00 97.62 101 GLY A N 1
ATOM 778 C CA . GLY A 1 101 ? -8.052 3.599 4.034 1.00 97.62 101 GLY A CA 1
ATOM 779 C C . GLY A 1 101 ? -7.720 4.770 3.111 1.00 97.62 101 GLY A C 1
ATOM 780 O O . GLY A 1 101 ? -8.629 5.387 2.545 1.00 97.62 101 GLY A O 1
ATOM 781 N N . GLY A 1 102 ? -6.426 5.077 3.025 1.00 95.19 102 GLY A N 1
ATOM 782 C CA . GLY A 1 102 ? -5.841 6.204 2.305 1.00 95.19 102 GLY A CA 1
ATOM 783 C C . GLY A 1 102 ? -5.970 7.543 3.038 1.00 95.19 102 GLY A C 1
ATOM 784 O O . GLY A 1 102 ? -6.811 7.717 3.927 1.00 95.19 102 GLY A O 1
ATOM 785 N N . ALA A 1 103 ? -5.184 8.525 2.598 1.00 91.88 103 ALA A N 1
ATOM 786 C CA . ALA A 1 103 ? -5.073 9.873 3.163 1.00 91.88 103 ALA A CA 1
ATOM 787 C C . ALA A 1 103 ? -6.397 10.569 3.535 1.00 91.88 103 ALA A C 1
ATOM 789 O O . ALA A 1 103 ? -6.490 11.293 4.525 1.00 91.88 103 ALA A O 1
ATOM 790 N N . GLY A 1 104 ? -7.463 10.346 2.759 1.00 94.19 104 GLY A N 1
ATOM 791 C CA . GLY A 1 104 ? -8.764 10.966 3.019 1.00 94.19 104 GLY A CA 1
ATOM 792 C C . GLY A 1 104 ? -9.473 10.453 4.281 1.00 94.19 104 GLY A C 1
ATOM 793 O O . GLY A 1 104 ? -10.342 11.147 4.809 1.00 94.19 104 GLY A O 1
ATOM 794 N N . MET A 1 105 ? -9.124 9.258 4.771 1.00 96.31 105 MET A N 1
ATOM 795 C CA . MET A 1 105 ? -9.641 8.712 6.034 1.00 96.31 105 MET A CA 1
ATOM 796 C C . MET A 1 105 ? -8.987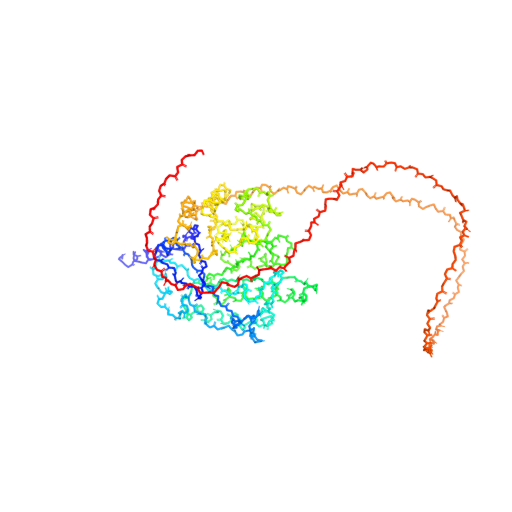 9.360 7.259 1.00 96.31 105 MET A C 1
ATOM 798 O O . MET A 1 105 ? -9.570 9.369 8.346 1.00 96.31 105 MET A O 1
ATOM 802 N N . GLY A 1 106 ? -7.796 9.915 7.078 1.00 89.62 106 GLY A N 1
ATOM 803 C CA . GLY A 1 106 ? -7.002 10.595 8.086 1.00 89.62 106 GLY A CA 1
ATOM 804 C C . GLY A 1 106 ? -5.540 10.576 7.675 1.00 89.62 106 GLY A C 1
ATOM 805 O O . GLY A 1 106 ? -5.078 9.544 7.196 1.00 89.62 106 GLY A O 1
ATOM 806 N N . GLY A 1 107 ? -4.851 11.698 7.875 1.00 84.50 107 GLY A N 1
ATOM 807 C CA . GLY A 1 107 ? -3.418 11.837 7.647 1.00 84.50 107 GLY A CA 1
ATOM 808 C C . GLY A 1 107 ? -2.659 12.110 8.942 1.00 84.50 107 GLY A C 1
ATOM 809 O O . GLY A 1 107 ? -3.051 12.953 9.752 1.00 84.50 107 GLY A O 1
ATOM 810 N N . SER A 1 108 ? -1.542 11.416 9.143 1.00 82.94 108 SER A N 1
ATOM 811 C CA . SER A 1 108 ? -0.636 11.649 10.271 1.00 82.94 108 SER A CA 1
ATOM 812 C C . SER A 1 108 ? 0.330 12.819 10.034 1.00 82.94 108 SER A C 1
ATOM 814 O O . SER A 1 108 ? 1.137 13.123 10.907 1.00 82.94 108 SER A O 1
ATOM 816 N N . TRP A 1 109 ? 0.251 13.562 8.925 1.00 85.19 109 TRP A N 1
ATOM 817 C CA . TRP A 1 109 ? 1.135 14.704 8.627 1.00 85.19 109 TRP A CA 1
ATOM 818 C C . TRP A 1 109 ? 0.563 16.060 9.054 1.00 85.19 109 TRP A C 1
ATOM 820 O O . TRP A 1 109 ? -0.632 16.234 9.300 1.00 85.19 109 TRP A O 1
ATOM 830 N N . GLU A 1 110 ? 1.456 17.039 9.197 1.00 84.25 110 GLU A N 1
ATOM 831 C CA . GLU A 1 110 ? 1.094 18.399 9.585 1.00 84.25 110 GLU A CA 1
ATOM 832 C C . GLU A 1 110 ? 0.122 19.028 8.574 1.00 84.25 110 GLU A C 1
ATOM 834 O O . GLU A 1 110 ? 0.308 18.939 7.361 1.00 84.25 110 GLU A O 1
ATOM 839 N N . GLY A 1 111 ? -0.921 19.681 9.088 1.00 84.62 111 GLY A N 1
ATOM 840 C CA . GLY A 1 111 ? -1.934 20.353 8.277 1.00 84.62 111 GLY A CA 1
ATOM 841 C C . GLY A 1 111 ? -3.081 19.460 7.801 1.00 84.62 111 GLY A C 1
ATOM 842 O O . GLY A 1 111 ? -4.086 20.011 7.350 1.00 84.62 111 GLY A O 1
ATOM 843 N N . ASP A 1 112 ? -2.990 18.132 7.944 1.00 88.94 112 ASP A N 1
ATOM 844 C CA . ASP A 1 112 ? -4.139 17.263 7.684 1.00 88.94 112 ASP A CA 1
ATOM 845 C C . ASP A 1 112 ? -5.224 17.448 8.753 1.00 88.94 112 ASP A C 1
ATOM 847 O O . ASP A 1 112 ? -4.950 17.633 9.943 1.00 88.94 112 ASP A O 1
ATOM 851 N N . VAL A 1 113 ? -6.477 17.432 8.307 1.00 92.06 113 VAL A N 1
ATOM 852 C CA . VAL A 1 113 ? -7.656 17.680 9.147 1.00 92.06 113 VAL A CA 1
ATOM 853 C C . VAL A 1 113 ? -8.622 16.498 9.174 1.00 92.06 113 VAL A C 1
ATOM 855 O O . VAL A 1 113 ? -9.629 16.551 9.894 1.00 92.06 113 VAL A O 1
ATOM 858 N N . ASN A 1 114 ? -8.355 15.454 8.388 1.00 95.06 114 ASN A N 1
ATOM 859 C CA . ASN A 1 114 ? -9.200 14.277 8.296 1.00 95.06 114 ASN A CA 1
ATOM 860 C C . ASN A 1 114 ? -8.954 13.371 9.509 1.00 95.06 114 ASN A C 1
ATOM 862 O O . ASN A 1 114 ? -7.832 13.184 9.969 1.00 95.06 114 ASN A O 1
ATOM 866 N N . ASP A 1 115 ? -10.031 12.830 10.068 1.00 95.38 115 ASP A N 1
ATOM 867 C CA . ASP A 1 115 ? -10.000 12.057 11.314 1.00 95.38 115 ASP A CA 1
ATOM 868 C C . ASP A 1 115 ? -11.068 10.953 11.337 1.00 95.38 115 ASP A C 1
ATOM 870 O O . ASP A 1 115 ? -11.555 10.544 12.394 1.00 95.38 115 ASP A O 1
ATOM 874 N N . CYS A 1 116 ? -11.452 10.458 10.159 1.00 97.06 116 CYS A N 1
ATOM 875 C CA . CYS A 1 116 ? -12.566 9.530 9.992 1.00 97.06 116 CYS A CA 1
ATOM 876 C C . CYS A 1 116 ? -12.304 8.153 10.614 1.00 97.06 116 CYS A C 1
ATOM 878 O O . CYS A 1 116 ? -13.254 7.476 11.015 1.00 97.06 116 CYS A O 1
ATOM 880 N N . TRP A 1 117 ? -11.035 7.772 10.788 1.00 97.38 117 TRP A N 1
ATOM 881 C CA . TRP A 1 117 ? -10.637 6.574 11.532 1.00 97.38 117 TRP A CA 1
ATOM 882 C C . TRP A 1 117 ? -11.179 6.527 12.961 1.00 97.38 117 TRP A C 1
ATOM 884 O O . TRP A 1 117 ? -11.574 5.457 13.424 1.00 97.38 117 TRP A O 1
ATOM 894 N N . LYS A 1 118 ? -11.286 7.677 13.642 1.00 95.88 118 LYS A N 1
ATOM 895 C CA . LYS A 1 118 ? -11.744 7.745 15.042 1.00 95.88 118 LYS A CA 1
ATOM 896 C C . LYS A 1 118 ? -13.135 7.147 15.228 1.00 95.88 118 LYS A C 1
ATOM 898 O O . LYS A 1 118 ? -13.425 6.526 16.244 1.00 95.88 118 LYS A O 1
ATOM 903 N N . TYR A 1 119 ? -14.000 7.287 14.225 1.00 97.62 119 TYR A N 1
ATOM 904 C CA . TYR A 1 119 ? -15.362 6.759 14.281 1.00 97.62 119 TYR A CA 1
ATOM 905 C C . TYR A 1 119 ? -15.443 5.241 14.082 1.00 97.62 119 TYR A C 1
ATOM 907 O O . TYR A 1 119 ? -16.503 4.655 14.324 1.00 97.62 119 TYR A O 1
ATOM 915 N N . CYS A 1 120 ? -14.346 4.612 13.654 1.00 98.38 120 CYS A N 1
ATOM 916 C CA . CYS A 1 120 ? -14.236 3.175 13.422 1.00 98.38 120 CYS A CA 1
ATOM 917 C C . CYS A 1 120 ? -13.678 2.394 14.614 1.00 98.38 120 CYS A C 1
ATOM 919 O O . CYS A 1 120 ? -13.932 1.191 14.710 1.00 98.38 120 CYS A O 1
ATOM 921 N N . PHE A 1 121 ? -12.971 3.047 15.536 1.00 98.25 121 PHE A N 1
ATOM 922 C CA . PHE A 1 121 ? -12.482 2.395 16.749 1.00 98.25 121 PHE A CA 1
ATOM 923 C C . PHE A 1 121 ? -13.657 1.872 17.592 1.00 98.25 121 PHE A C 1
ATOM 925 O O . PHE A 1 121 ? -14.651 2.570 17.806 1.00 98.25 121 PHE A O 1
ATOM 932 N N . GLY A 1 122 ? -13.579 0.614 18.038 1.00 98.31 122 GLY A N 1
ATOM 933 C CA . GLY A 1 122 ? -14.678 -0.070 18.728 1.00 98.31 122 GLY A CA 1
ATOM 934 C C . GLY A 1 122 ? -15.786 -0.606 17.808 1.00 98.31 122 GLY A C 1
ATOM 935 O O . GLY A 1 122 ? -16.840 -1.022 18.298 1.00 98.31 122 GLY A O 1
ATOM 936 N N . ARG A 1 123 ? -15.595 -0.568 16.480 1.00 98.62 123 ARG A N 1
ATOM 937 C CA . ARG A 1 123 ? -16.517 -1.120 15.466 1.00 98.62 123 ARG A CA 1
ATOM 938 C C . ARG A 1 123 ? -15.849 -2.173 14.582 1.00 98.62 123 ARG A C 1
ATOM 940 O O . ARG A 1 123 ? -16.262 -2.382 13.442 1.00 98.62 123 ARG A O 1
ATOM 947 N N . GLU A 1 124 ? -14.832 -2.844 15.099 1.00 98.75 124 GLU A N 1
ATOM 948 C CA . GLU A 1 124 ? -13.987 -3.785 14.366 1.00 98.75 124 GLU A CA 1
ATOM 949 C C . GLU A 1 124 ? -14.817 -4.901 13.716 1.00 98.75 124 GLU A C 1
ATOM 951 O O . GLU A 1 124 ? -14.669 -5.151 12.523 1.00 98.75 124 GLU A O 1
ATOM 956 N N . ASP A 1 125 ? -15.771 -5.493 14.445 1.00 98.69 125 ASP A N 1
ATOM 957 C CA . ASP A 1 125 ? -16.670 -6.535 13.920 1.00 98.69 125 ASP A CA 1
ATOM 958 C C . ASP A 1 125 ? -17.484 -6.061 12.707 1.00 98.69 125 ASP A C 1
ATOM 960 O O . ASP A 1 125 ? -17.677 -6.807 11.742 1.00 98.69 125 ASP A O 1
ATOM 964 N N . TYR A 1 126 ? -17.960 -4.810 12.741 1.00 98.69 126 TYR A N 1
ATOM 965 C CA . TYR A 1 126 ? -18.676 -4.216 11.615 1.00 98.69 126 TYR A CA 1
ATOM 966 C C . TYR A 1 126 ? -17.742 -4.047 10.414 1.00 98.69 126 TYR A C 1
ATOM 968 O O . TYR A 1 126 ? -18.106 -4.443 9.307 1.00 98.69 126 TYR A O 1
ATOM 976 N N . VAL A 1 127 ? -16.542 -3.499 10.631 1.00 98.88 127 VAL A N 1
ATOM 977 C CA . VAL A 1 127 ? -15.552 -3.287 9.566 1.00 98.88 127 VAL A CA 1
ATOM 978 C C . VAL A 1 127 ? -15.161 -4.616 8.925 1.00 98.88 127 VAL A C 1
ATOM 980 O O . VAL A 1 127 ? -15.231 -4.740 7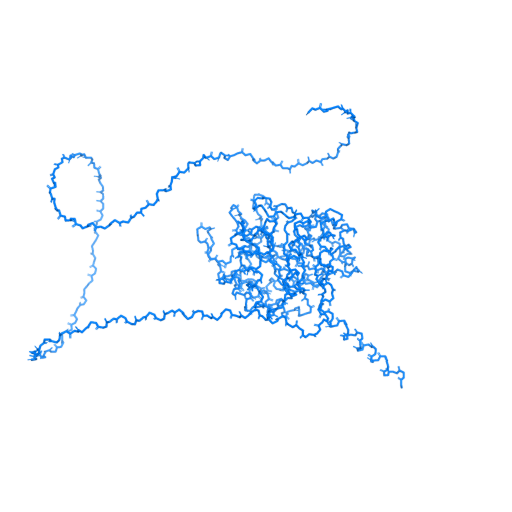.704 1.00 98.88 127 VAL A O 1
ATOM 983 N N . ILE A 1 128 ? -14.848 -5.637 9.728 1.00 98.88 128 ILE A N 1
ATOM 984 C CA . ILE A 1 128 ? -14.538 -6.990 9.247 1.00 98.88 128 ILE A CA 1
ATOM 985 C C . ILE A 1 128 ? -15.693 -7.516 8.394 1.00 98.88 128 ILE A C 1
ATOM 987 O O . ILE A 1 128 ? -15.488 -7.882 7.237 1.00 98.88 128 ILE A O 1
ATOM 991 N N . GLY A 1 129 ? -16.918 -7.524 8.933 1.00 98.88 129 GLY A N 1
ATOM 992 C CA . GLY A 1 129 ? -18.086 -8.042 8.221 1.00 98.88 129 GLY A CA 1
ATOM 993 C C . GLY A 1 129 ? -18.341 -7.313 6.902 1.00 98.88 129 GLY A C 1
ATOM 994 O O . GLY A 1 129 ? -18.636 -7.947 5.887 1.00 98.88 129 GLY A O 1
ATOM 995 N N . ARG A 1 130 ? -18.172 -5.989 6.893 1.00 98.81 130 ARG A N 1
ATOM 996 C CA . ARG A 1 130 ? -18.415 -5.166 5.713 1.00 98.81 130 ARG A CA 1
ATOM 997 C C . ARG A 1 130 ? -17.345 -5.346 4.637 1.00 98.81 130 ARG A C 1
ATOM 999 O O . ARG A 1 130 ? -17.693 -5.478 3.467 1.00 98.81 130 ARG A O 1
ATOM 1006 N N . LEU A 1 131 ? -16.067 -5.410 5.001 1.00 98.88 131 LEU A N 1
ATOM 1007 C CA . LEU A 1 131 ? -14.990 -5.677 4.042 1.00 98.88 131 LEU A CA 1
ATOM 1008 C C . LEU A 1 131 ? -15.101 -7.090 3.447 1.00 98.88 131 LEU A C 1
ATOM 1010 O O . LEU A 1 131 ? -14.933 -7.258 2.241 1.00 98.88 131 LEU A O 1
ATOM 1014 N N . VAL A 1 132 ? -15.479 -8.090 4.253 1.00 98.88 132 VAL A N 1
ATOM 1015 C CA . VAL A 1 132 ? -15.771 -9.454 3.770 1.00 98.88 132 VAL A CA 1
ATOM 1016 C C . VAL A 1 132 ? -16.921 -9.449 2.761 1.00 98.88 132 VAL A C 1
ATOM 1018 O O . VAL A 1 132 ? -16.850 -10.105 1.719 1.00 98.88 132 VAL A O 1
ATOM 1021 N N . GLU A 1 133 ? -17.991 -8.705 3.041 1.00 98.81 133 GLU A N 1
ATOM 1022 C CA . GLU A 1 133 ? -19.108 -8.546 2.110 1.00 98.81 133 GLU A CA 1
ATOM 1023 C C . GLU A 1 133 ? -18.649 -7.922 0.784 1.00 98.81 133 GLU A C 1
ATOM 1025 O O . GLU A 1 133 ? -18.989 -8.437 -0.282 1.00 98.81 133 GLU A O 1
ATOM 1030 N N . LEU A 1 134 ? -17.845 -6.856 0.827 1.00 98.69 134 LEU A N 1
ATOM 1031 C CA . LEU A 1 134 ? -17.327 -6.190 -0.372 1.00 98.69 134 LEU A CA 1
ATOM 1032 C C . LEU A 1 134 ? -16.442 -7.114 -1.211 1.00 98.69 134 LEU A C 1
ATOM 1034 O O . LEU A 1 134 ? -16.672 -7.240 -2.413 1.00 98.69 134 LEU A O 1
ATOM 1038 N N . VAL A 1 135 ? -15.507 -7.840 -0.591 1.00 98.75 135 VAL A N 1
ATOM 1039 C CA . VAL A 1 135 ? -14.659 -8.816 -1.300 1.00 98.75 135 VAL A CA 1
ATOM 1040 C C . VAL A 1 135 ? -15.498 -9.856 -2.031 1.00 98.75 135 VAL A C 1
ATOM 1042 O O . VAL A 1 135 ? -15.236 -10.165 -3.194 1.00 98.75 135 VAL A O 1
ATOM 1045 N N . ASN A 1 136 ? -16.533 -10.379 -1.376 1.00 98.31 136 ASN A N 1
ATOM 1046 C CA . ASN A 1 136 ? -17.388 -11.403 -1.965 1.00 98.31 136 ASN A CA 1
ATOM 1047 C C . ASN A 1 136 ? -18.288 -10.848 -3.073 1.00 98.31 136 ASN A C 1
ATOM 1049 O O . ASN A 1 136 ? -18.406 -11.456 -4.136 1.00 98.31 136 ASN A O 1
ATOM 1053 N N . THR A 1 137 ? -18.917 -9.695 -2.843 1.00 97.81 137 THR A N 1
ATOM 1054 C CA . THR A 1 137 ? -19.869 -9.092 -3.789 1.00 97.81 137 THR A CA 1
ATOM 1055 C C . THR A 1 137 ? -19.185 -8.548 -5.040 1.00 97.81 137 THR A C 1
ATOM 1057 O O . THR A 1 137 ? -19.719 -8.702 -6.136 1.00 97.81 137 THR A O 1
ATOM 1060 N N . MET A 1 138 ? -17.985 -7.982 -4.901 1.00 97.31 138 MET A N 1
ATOM 1061 C CA . MET A 1 138 ? -17.178 -7.468 -6.013 1.00 97.31 138 MET A CA 1
ATOM 1062 C C . MET A 1 138 ? -16.275 -8.541 -6.650 1.00 97.31 138 MET A C 1
ATOM 1064 O O . MET A 1 138 ? -15.583 -8.255 -7.624 1.00 97.31 138 MET A O 1
ATOM 1068 N N . ASN A 1 139 ? -16.288 -9.780 -6.136 1.00 97.38 139 ASN A N 1
ATOM 1069 C CA . ASN A 1 139 ? -15.439 -10.890 -6.589 1.00 97.38 139 ASN A CA 1
ATOM 1070 C C . ASN A 1 139 ? -13.932 -10.551 -6.563 1.00 97.38 139 ASN A C 1
ATOM 1072 O O . ASN A 1 139 ? -13.188 -10.816 -7.513 1.00 97.38 139 ASN A O 1
ATOM 1076 N N . LEU A 1 140 ? -13.475 -9.968 -5.459 1.00 98.62 140 LEU A N 1
ATOM 1077 C CA . LEU A 1 140 ? -12.085 -9.566 -5.262 1.00 98.62 140 LEU A CA 1
ATOM 1078 C C . LEU A 1 140 ? -11.221 -10.729 -4.758 1.00 98.62 140 LEU A C 1
ATOM 1080 O O . LEU A 1 140 ? -11.706 -11.764 -4.276 1.00 98.62 140 LEU A O 1
ATOM 1084 N N . ASP A 1 141 ? -9.914 -10.555 -4.903 1.00 98.75 141 ASP A N 1
ATOM 1085 C CA . ASP A 1 141 ? -8.890 -11.497 -4.462 1.00 98.75 141 ASP A CA 1
ATOM 1086 C C . ASP A 1 141 ? -8.367 -11.182 -3.058 1.00 98.75 141 ASP A C 1
ATOM 1088 O O . ASP A 1 141 ? -7.754 -12.059 -2.456 1.00 98.75 141 ASP A O 1
ATOM 1092 N N . GLY A 1 142 ? -8.651 -9.999 -2.502 1.00 98.75 142 GLY A N 1
ATOM 1093 C CA . GLY A 1 142 ? -8.223 -9.655 -1.149 1.00 98.75 142 GLY A CA 1
ATOM 1094 C C . GLY A 1 142 ? -8.520 -8.237 -0.684 1.00 98.75 142 GLY A C 1
ATOM 1095 O O . GLY A 1 142 ? -9.222 -7.479 -1.357 1.00 98.75 142 GLY A O 1
ATOM 1096 N N . ILE A 1 143 ? -7.960 -7.916 0.481 1.00 98.88 143 ILE A N 1
ATOM 1097 C CA . ILE A 1 143 ? -7.979 -6.599 1.118 1.00 98.88 143 ILE A CA 1
ATOM 1098 C C . ILE A 1 143 ? -6.551 -6.113 1.326 1.00 98.88 143 ILE A C 1
ATOM 1100 O O . ILE A 1 143 ? -5.682 -6.870 1.759 1.00 98.88 143 ILE A O 1
ATOM 1104 N N . ASP A 1 144 ? -6.361 -4.828 1.075 1.00 98.94 144 ASP A N 1
ATOM 1105 C CA . ASP A 1 144 ? -5.223 -4.064 1.549 1.00 98.94 144 ASP A CA 1
ATOM 1106 C C . ASP A 1 144 ? -5.666 -3.088 2.653 1.00 98.94 144 ASP A C 1
ATOM 1108 O O . ASP A 1 144 ? -6.716 -2.454 2.538 1.00 98.94 144 ASP A O 1
ATOM 1112 N N . LEU A 1 145 ? -4.897 -2.998 3.737 1.00 98.81 145 LEU A N 1
ATOM 1113 C CA . LEU A 1 145 ? -5.112 -2.047 4.826 1.00 98.81 145 LEU A CA 1
ATOM 1114 C C . LEU A 1 145 ? -4.101 -0.900 4.711 1.00 98.81 145 LEU A C 1
ATOM 1116 O O . LEU A 1 145 ? -2.949 -1.023 5.139 1.00 98.81 145 LEU A O 1
ATOM 1120 N N . ASP A 1 146 ? -4.564 0.215 4.150 1.00 98.31 146 ASP A N 1
ATOM 1121 C CA . ASP A 1 146 ? -3.786 1.436 3.930 1.00 98.31 146 ASP A CA 1
ATOM 1122 C C . ASP A 1 146 ? -4.121 2.481 5.005 1.00 98.31 146 ASP A C 1
ATOM 1124 O O . ASP A 1 146 ? -4.866 3.443 4.801 1.00 98.31 146 ASP A O 1
ATOM 1128 N N . TYR A 1 147 ? -3.673 2.204 6.229 1.00 97.88 147 TYR A N 1
ATOM 1129 C CA . TYR A 1 147 ? -3.935 3.048 7.390 1.00 97.88 147 TYR A CA 1
ATOM 1130 C C . TYR A 1 147 ? -2.869 4.143 7.507 1.00 97.88 147 TYR A C 1
ATOM 1132 O O . TYR A 1 147 ? -1.737 3.855 7.881 1.00 97.88 147 TYR A O 1
ATOM 1140 N N . GLU A 1 148 ? -3.256 5.393 7.248 1.00 90.38 148 GLU A N 1
ATOM 1141 C CA . GLU A 1 148 ? -2.344 6.553 7.218 1.00 90.38 148 GLU A CA 1
ATOM 1142 C C . GLU A 1 148 ? -2.620 7.582 8.336 1.00 90.38 148 GLU A C 1
ATOM 1144 O O . GLU A 1 148 ? -2.396 8.781 8.181 1.00 90.38 148 GLU A O 1
ATOM 1149 N N . TYR A 1 149 ? -3.130 7.129 9.486 1.00 92.00 149 TYR A N 1
ATOM 1150 C CA . TYR A 1 149 ? -3.462 7.996 10.623 1.00 92.00 149 TYR A CA 1
ATOM 1151 C C . TYR A 1 149 ? -2.579 7.722 11.840 1.00 92.00 149 TYR A C 1
ATOM 1153 O O . TYR A 1 149 ? -1.682 6.887 11.807 1.00 92.00 149 TYR A O 1
ATOM 1161 N N . PH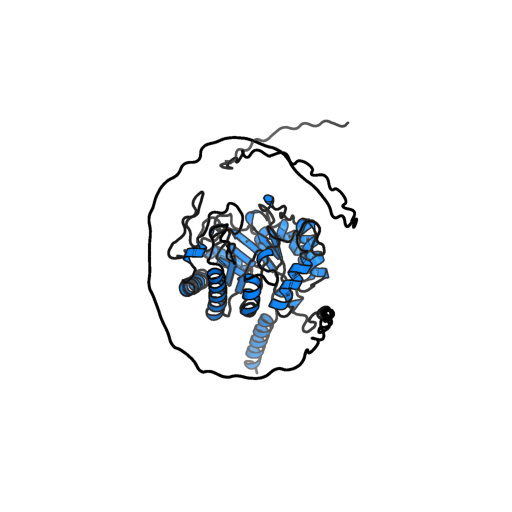E A 1 150 ? -2.813 8.441 12.934 1.00 93.12 150 PHE A N 1
ATOM 1162 C CA . PHE A 1 150 ? -2.027 8.282 14.151 1.00 93.12 150 PHE A CA 1
ATOM 1163 C C . PHE A 1 150 ? -2.098 6.853 14.710 1.00 93.12 150 PHE A C 1
ATOM 1165 O O . PHE A 1 150 ? -3.170 6.240 14.781 1.00 93.12 150 PHE A O 1
ATOM 1172 N N . LEU A 1 151 ? -0.938 6.351 15.129 1.00 94.50 151 LEU A N 1
ATOM 1173 C CA . LEU A 1 151 ? -0.736 5.018 15.711 1.00 94.50 151 LEU A CA 1
ATOM 1174 C C . LEU A 1 151 ? -0.328 5.079 17.190 1.00 94.50 151 LEU A C 1
ATOM 1176 O O . LEU A 1 151 ? -0.406 4.079 17.902 1.00 94.50 151 LEU A O 1
ATOM 1180 N N . GLU A 1 152 ? 0.064 6.262 17.656 1.00 93.44 152 GLU A N 1
ATOM 1181 C CA . GLU A 1 152 ? 0.463 6.565 19.028 1.00 93.44 152 GLU A CA 1
ATOM 1182 C C . GLU A 1 152 ? -0.263 7.827 19.508 1.00 93.44 152 GLU A C 1
ATOM 1184 O O . GLU A 1 152 ? -0.841 8.562 18.706 1.00 93.44 152 GLU A O 1
ATOM 1189 N N . ASP A 1 153 ? -0.290 8.055 20.822 1.00 93.44 153 ASP A N 1
ATOM 1190 C CA . ASP A 1 153 ? -0.901 9.261 21.378 1.00 93.44 153 ASP A CA 1
ATOM 1191 C C . ASP A 1 153 ? -0.066 10.494 21.012 1.00 93.44 153 ASP A C 1
ATOM 1193 O O . ASP A 1 153 ? 1.100 10.608 21.378 1.00 93.44 153 ASP A O 1
ATOM 1197 N N . GLU A 1 154 ? -0.710 11.459 20.363 1.00 90.00 154 GLU A N 1
ATOM 1198 C CA . GLU A 1 154 ? -0.139 12.726 19.911 1.00 90.00 154 GLU A CA 1
ATOM 1199 C C . GLU A 1 154 ? -0.960 13.882 20.513 1.00 90.00 154 GLU A C 1
ATOM 1201 O O . GLU A 1 154 ? -1.710 14.572 19.809 1.00 90.00 154 GLU A O 1
ATOM 1206 N N . PRO A 1 155 ? -0.894 14.102 21.843 1.00 88.06 155 PRO A N 1
ATOM 1207 C CA . PRO A 1 155 ? -1.757 15.063 22.530 1.00 88.06 155 PRO A CA 1
ATOM 1208 C C . PRO A 1 155 ? -1.536 16.501 22.051 1.00 88.06 155 PRO A C 1
ATOM 1210 O O . PRO A 1 155 ? -2.475 17.297 22.051 1.00 88.06 155 PRO A O 1
ATOM 1213 N N . GLU A 1 156 ? -0.327 16.827 21.586 1.00 87.56 156 GLU A N 1
ATOM 1214 C CA . GLU A 1 156 ? -0.009 18.128 20.983 1.00 87.56 156 GLU A CA 1
ATOM 1215 C C . GLU A 1 156 ? -0.779 18.364 19.675 1.00 87.56 156 GLU A C 1
ATOM 1217 O O . GLU A 1 156 ? -1.075 19.505 19.322 1.00 87.56 156 GLU A O 1
ATOM 1222 N N . ARG A 1 157 ? -1.176 17.281 19.000 1.00 84.88 157 ARG A N 1
ATOM 1223 C CA . ARG A 1 157 ? -1.975 17.276 17.768 1.00 84.88 157 ARG A CA 1
ATOM 1224 C C . ARG A 1 157 ? -3.436 16.894 18.016 1.00 84.88 157 ARG A C 1
ATOM 1226 O O . ARG A 1 157 ? -4.209 16.752 17.073 1.00 84.88 157 ARG A O 1
ATOM 1233 N N . GLY A 1 158 ? -3.834 16.771 19.285 1.00 87.06 158 GLY A N 1
ATOM 1234 C CA . GLY A 1 158 ? -5.210 16.491 19.691 1.00 87.06 158 GLY A CA 1
ATOM 1235 C C . GLY A 1 158 ? -5.651 15.038 19.511 1.00 87.06 158 GLY A C 1
ATOM 1236 O O . GLY A 1 158 ? -6.857 14.782 19.473 1.00 87.06 158 GLY A O 1
ATOM 1237 N N . PHE A 1 159 ? -4.713 14.093 19.411 1.00 91.94 159 PHE A N 1
ATOM 1238 C CA . PHE A 1 159 ? -5.007 12.667 19.297 1.00 91.94 159 PHE A CA 1
ATOM 1239 C C . PHE A 1 159 ? -4.535 11.910 20.545 1.00 91.94 159 PHE A C 1
ATOM 1241 O O . PHE A 1 159 ? -3.390 12.033 20.960 1.00 91.94 159 PHE A O 1
ATOM 1248 N N . THR A 1 160 ? -5.425 11.138 21.169 1.00 95.06 160 THR A N 1
ATOM 1249 C CA . THR A 1 160 ? -5.144 10.373 22.404 1.00 95.06 160 THR A CA 1
ATOM 1250 C C . THR A 1 160 ? -5.764 8.975 22.345 1.00 95.06 160 THR A C 1
ATOM 1252 O O . THR A 1 160 ? -6.289 8.469 23.339 1.00 95.06 160 THR A O 1
ATOM 1255 N N . GLU A 1 161 ? -5.847 8.415 21.139 1.00 96.12 161 GLU A N 1
ATOM 1256 C CA . GLU A 1 161 ? -6.513 7.141 20.866 1.00 96.12 161 GLU A CA 1
ATOM 1257 C C . GLU A 1 161 ? -5.544 6.125 20.238 1.00 96.12 161 GLU A C 1
ATOM 1259 O O . GLU A 1 161 ? -5.981 5.198 19.560 1.00 96.12 161 GLU A O 1
ATOM 1264 N N . GLY A 1 162 ? -4.231 6.248 20.478 1.00 96.75 162 GLY A N 1
ATOM 1265 C CA . GLY A 1 162 ? -3.216 5.372 19.877 1.00 96.75 162 GLY A CA 1
ATOM 1266 C C . GLY A 1 162 ? -3.427 3.901 20.233 1.00 96.75 162 GLY A C 1
ATOM 1267 O O . GLY A 1 162 ? -3.412 3.024 19.371 1.00 96.75 162 GLY A O 1
ATOM 1268 N N . ALA A 1 163 ? -3.766 3.614 21.493 1.00 97.88 163 ALA A N 1
ATOM 1269 C CA . ALA A 1 163 ? -4.115 2.255 21.909 1.00 97.88 163 ALA A CA 1
ATOM 1270 C C . ALA A 1 163 ? -5.359 1.707 21.180 1.00 97.88 163 ALA A C 1
ATOM 1272 O O . ALA A 1 163 ? -5.417 0.515 20.875 1.00 97.88 163 ALA A O 1
ATOM 1273 N N . ALA A 1 164 ? -6.344 2.563 20.886 1.00 98.31 164 ALA A N 1
ATOM 1274 C CA . ALA A 1 164 ? -7.543 2.169 20.154 1.00 98.31 164 ALA A CA 1
ATOM 1275 C C . ALA A 1 164 ? -7.236 1.925 18.668 1.00 98.31 164 ALA A C 1
ATOM 1277 O O . ALA A 1 164 ? -7.719 0.939 18.117 1.00 98.31 164 ALA A O 1
ATOM 1278 N N . ALA A 1 165 ? -6.372 2.743 18.059 1.00 98.12 165 ALA A N 1
ATOM 1279 C CA . ALA A 1 165 ? -5.878 2.544 16.698 1.00 98.12 165 ALA A CA 1
ATOM 1280 C C . ALA A 1 165 ? -5.160 1.197 16.534 1.00 98.12 165 ALA A C 1
ATOM 1282 O O . ALA A 1 165 ? -5.479 0.420 15.633 1.00 98.12 165 ALA A O 1
ATOM 1283 N N . ILE A 1 166 ? -4.244 0.871 17.450 1.00 98.38 166 ILE A N 1
ATOM 1284 C CA . ILE A 1 166 ? -3.528 -0.409 17.429 1.00 98.38 166 ILE A CA 1
ATOM 1285 C C . ILE A 1 166 ? -4.478 -1.589 17.649 1.00 98.38 166 ILE A C 1
ATOM 1287 O O . ILE A 1 166 ? -4.385 -2.582 16.928 1.00 98.38 166 ILE A O 1
ATOM 1291 N N . ASN A 1 167 ? -5.418 -1.481 18.596 1.00 98.69 167 ASN A N 1
ATOM 1292 C CA . ASN A 1 167 ? -6.428 -2.518 18.815 1.00 98.69 167 ASN A CA 1
ATOM 1293 C C . ASN A 1 167 ? -7.307 -2.733 17.575 1.00 98.69 167 ASN A C 1
ATOM 1295 O O . ASN A 1 167 ? -7.596 -3.877 17.221 1.00 98.69 167 ASN A O 1
ATOM 1299 N N . PHE A 1 168 ? -7.721 -1.644 16.926 1.00 98.75 168 PHE A N 1
ATOM 1300 C CA . PHE A 1 168 ? -8.520 -1.681 15.710 1.00 98.75 168 PHE A CA 1
ATOM 1301 C C . PHE A 1 168 ? -7.790 -2.440 14.602 1.00 98.75 168 PHE A C 1
ATOM 1303 O O . PHE A 1 168 ? -8.330 -3.410 14.072 1.00 98.75 168 PHE A O 1
ATOM 1310 N N . LEU A 1 169 ? -6.546 -2.053 14.303 1.00 98.75 169 LEU A N 1
ATOM 1311 C CA . LEU A 1 169 ? -5.745 -2.684 13.253 1.00 98.75 169 LEU A CA 1
ATOM 1312 C C . LEU A 1 169 ? -5.492 -4.160 13.563 1.00 98.75 169 LEU A C 1
ATOM 1314 O O . LEU A 1 169 ? -5.787 -5.010 12.731 1.00 98.75 169 LEU A O 1
ATOM 1318 N N . GLU A 1 170 ? -5.056 -4.489 14.781 1.00 98.81 170 GLU A N 1
ATOM 1319 C CA . GLU A 1 170 ? -4.823 -5.877 15.201 1.00 98.81 170 GLU A CA 1
ATOM 1320 C C . GLU A 1 170 ? -6.085 -6.746 15.053 1.00 98.81 170 GLU A C 1
ATOM 1322 O O . GLU A 1 170 ? -6.039 -7.835 14.473 1.00 98.81 170 GLU A O 1
ATOM 1327 N N . THR A 1 171 ? -7.231 -6.251 15.528 1.00 98.88 171 THR A N 1
ATOM 1328 C CA . THR A 1 171 ? -8.501 -6.989 15.492 1.00 98.88 171 THR A CA 1
ATOM 1329 C C . THR A 1 171 ? -9.014 -7.159 14.066 1.00 98.88 171 THR A C 1
ATOM 1331 O O . THR A 1 171 ? -9.413 -8.263 13.692 1.00 98.88 171 THR A O 1
ATOM 1334 N N . VAL A 1 172 ? -8.988 -6.096 13.254 1.00 98.88 172 VAL A N 1
ATOM 1335 C CA . VAL A 1 172 ? -9.445 -6.144 11.860 1.00 98.88 172 VAL A CA 1
ATOM 1336 C C . VAL A 1 172 ? -8.567 -7.092 11.048 1.00 98.88 172 VAL A C 1
ATOM 1338 O O . VAL A 1 172 ? -9.104 -7.964 10.368 1.00 98.88 172 VAL A O 1
ATOM 1341 N N . THR A 1 173 ? -7.242 -7.018 11.172 1.00 98.88 173 THR A N 1
ATOM 1342 C CA . THR A 1 173 ? -6.317 -7.913 10.460 1.00 98.88 173 THR A CA 1
ATOM 1343 C C . THR A 1 173 ? -6.570 -9.381 10.805 1.00 98.88 173 THR A C 1
ATOM 1345 O O . THR A 1 173 ? -6.769 -10.212 9.913 1.00 98.88 173 THR A O 1
ATOM 1348 N N . VAL A 1 174 ? -6.636 -9.720 12.097 1.00 98.88 174 VAL A N 1
ATOM 1349 C CA . VAL A 1 174 ? -6.887 -11.101 12.535 1.00 98.88 174 VAL A CA 1
ATOM 1350 C C . VAL A 1 174 ? -8.279 -11.574 12.104 1.00 98.88 174 VAL A C 1
ATOM 1352 O O . VAL A 1 174 ? -8.425 -12.693 11.604 1.00 98.88 174 VAL A O 1
ATOM 1355 N N . GLY A 1 175 ? -9.300 -10.731 12.260 1.00 98.88 175 GLY A N 1
ATOM 1356 C CA . GLY A 1 175 ? -10.678 -11.051 11.899 1.00 98.88 175 GLY A CA 1
ATOM 1357 C C . GLY A 1 175 ? -10.869 -11.279 10.399 1.00 98.88 175 GLY A C 1
ATOM 1358 O O . GLY A 1 175 ? -11.522 -12.247 10.005 1.00 98.88 175 GLY A O 1
ATOM 1359 N N . LEU A 1 176 ? -10.246 -10.454 9.551 1.00 98.88 176 LEU A N 1
ATOM 1360 C CA . LEU A 1 176 ? -10.272 -10.631 8.097 1.00 98.88 176 LEU A CA 1
ATOM 1361 C C . LEU A 1 176 ? -9.642 -11.961 7.685 1.00 98.88 176 LEU A C 1
ATOM 1363 O O . LEU A 1 176 ? -10.259 -12.708 6.924 1.00 98.88 176 LEU A O 1
ATOM 1367 N N . ARG A 1 177 ? -8.471 -12.315 8.234 1.00 98.69 177 ARG A N 1
ATOM 1368 C CA . ARG A 1 177 ? -7.848 -13.617 7.944 1.00 98.69 177 ARG A CA 1
ATOM 1369 C C . ARG A 1 177 ? -8.734 -14.787 8.369 1.00 98.69 177 ARG A C 1
ATOM 1371 O O . ARG A 1 177 ? -8.814 -15.780 7.651 1.00 98.69 177 ARG A O 1
ATOM 1378 N N . GLN A 1 178 ? -9.393 -14.697 9.523 1.00 98.69 178 GLN A N 1
ATOM 1379 C CA . GLN A 1 178 ? -10.291 -15.757 9.992 1.00 98.69 178 GLN A CA 1
ATOM 1380 C C . GLN A 1 178 ? -11.499 -15.951 9.067 1.00 98.69 178 GLN A C 1
ATOM 1382 O O . GLN A 1 178 ? -11.900 -17.088 8.822 1.00 98.69 178 GLN A O 1
ATOM 1387 N N . GLN A 1 179 ? -12.073 -14.860 8.557 1.00 98.75 179 GLN A N 1
ATOM 1388 C CA . GLN A 1 179 ? -13.270 -14.900 7.709 1.00 98.75 179 GLN A CA 1
ATOM 1389 C C . GLN A 1 179 ? -12.962 -15.209 6.237 1.00 98.75 179 GLN A C 1
ATOM 1391 O O . GLN A 1 179 ? -13.819 -15.738 5.532 1.00 98.75 179 GLN A O 1
ATOM 1396 N N . MET A 1 180 ? -11.756 -14.889 5.766 1.00 98.38 180 MET A N 1
ATOM 1397 C CA . MET A 1 180 ? -11.337 -15.049 4.369 1.00 98.38 180 MET A CA 1
ATOM 1398 C C . MET A 1 180 ? -9.941 -15.689 4.269 1.00 98.38 180 MET A C 1
ATOM 1400 O O . MET A 1 180 ? -8.998 -15.059 3.786 1.00 98.38 180 MET A O 1
ATOM 1404 N N . PRO A 1 181 ? -9.770 -16.944 4.728 1.00 97.62 181 PRO A N 1
ATOM 1405 C CA . PRO A 1 181 ? -8.456 -17.578 4.829 1.00 97.62 181 PRO A CA 1
ATOM 1406 C C . PRO A 1 181 ? -7.754 -17.778 3.479 1.00 97.62 181 PRO A C 1
ATOM 1408 O O . PRO A 1 181 ? -6.531 -17.882 3.453 1.00 97.62 181 PRO A O 1
ATOM 1411 N N . ASP A 1 182 ? -8.507 -17.823 2.381 1.00 96.25 182 ASP A N 1
ATOM 1412 C CA . ASP A 1 182 ? -8.048 -18.027 1.004 1.00 96.25 182 ASP A CA 1
ATOM 1413 C C . ASP A 1 182 ? -7.820 -16.724 0.216 1.00 96.25 182 ASP A C 1
ATOM 1415 O O . ASP A 1 182 ? -7.436 -16.778 -0.954 1.00 96.25 182 ASP A O 1
ATOM 1419 N N . LYS A 1 183 ? -8.069 -15.561 0.829 1.00 98.25 183 LYS A N 1
ATOM 1420 C CA . LYS A 1 183 ? -7.904 -14.244 0.202 1.00 98.25 183 LYS A CA 1
ATOM 1421 C C . LYS A 1 183 ? -6.583 -13.594 0.596 1.00 98.25 183 LYS A C 1
ATOM 1423 O O . LYS A 1 183 ? -6.030 -13.893 1.655 1.00 98.25 183 LYS A O 1
ATOM 1428 N N . LEU A 1 184 ? -6.114 -12.687 -0.259 1.00 98.56 184 LEU A N 1
ATOM 1429 C CA . LEU A 1 184 ? -4.959 -11.847 0.024 1.00 98.56 184 LEU A CA 1
ATOM 1430 C C . LEU A 1 184 ? -5.292 -10.854 1.146 1.00 98.56 184 LEU A C 1
ATOM 1432 O O . LEU A 1 184 ? -6.359 -10.236 1.140 1.00 98.56 184 LEU A O 1
ATOM 1436 N N . LEU A 1 185 ? -4.376 -10.698 2.096 1.00 98.81 185 LEU A N 1
ATOM 1437 C CA . LEU A 1 185 ? -4.439 -9.687 3.146 1.00 98.81 185 LEU A CA 1
ATOM 1438 C C . LEU A 1 185 ? -3.092 -8.980 3.269 1.00 98.81 185 LEU A C 1
ATOM 1440 O O . LEU A 1 185 ? -2.094 -9.597 3.653 1.00 98.81 185 LEU A O 1
ATOM 1444 N N . THR A 1 186 ? -3.076 -7.688 2.969 1.00 98.75 186 THR A N 1
ATOM 1445 C CA . THR A 1 186 ? -1.867 -6.860 2.975 1.00 98.75 186 THR A CA 1
ATOM 1446 C C . THR A 1 186 ? -2.055 -5.627 3.842 1.00 98.75 186 THR A C 1
ATOM 1448 O O . THR A 1 186 ? -3.173 -5.268 4.206 1.00 98.75 186 THR A O 1
ATOM 1451 N N . HIS A 1 187 ? -0.940 -4.999 4.197 1.00 98.81 187 HIS A N 1
ATOM 1452 C CA . HIS A 1 187 ? -0.916 -3.663 4.781 1.00 98.81 187 HIS A CA 1
ATOM 1453 C C . HIS A 1 187 ? 0.080 -2.812 3.998 1.00 98.81 187 HIS A C 1
ATOM 1455 O O . HIS A 1 187 ? 1.122 -3.340 3.586 1.00 98.81 187 HIS A O 1
ATOM 1461 N N . ALA A 1 188 ? -0.193 -1.514 3.891 1.00 98.50 188 ALA A N 1
ATOM 1462 C CA . ALA A 1 188 ? 0.659 -0.551 3.201 1.00 98.50 188 ALA A CA 1
ATOM 1463 C C . ALA A 1 188 ? 1.154 0.581 4.125 1.00 98.50 188 ALA A C 1
ATOM 1465 O O . ALA A 1 188 ? 0.792 1.733 3.921 1.00 98.50 188 ALA A O 1
ATOM 1466 N N . PRO A 1 189 ? 1.939 0.299 5.184 1.00 97.62 189 PRO A N 1
ATOM 1467 C CA . PRO A 1 189 ? 2.366 1.359 6.097 1.00 97.62 189 PRO A CA 1
ATOM 1468 C C . PRO A 1 189 ? 3.346 2.338 5.476 1.00 97.62 189 PRO A C 1
ATOM 1470 O O . PRO A 1 189 ? 4.205 1.933 4.692 1.00 97.62 189 PRO A O 1
ATOM 1473 N N . MET A 1 190 ? 3.337 3.574 5.970 1.00 95.44 190 MET A N 1
ATOM 1474 C CA . MET A 1 190 ? 4.504 4.443 5.856 1.00 95.44 190 MET A CA 1
ATOM 1475 C C . MET A 1 190 ? 5.725 3.782 6.504 1.00 95.44 190 MET A C 1
ATOM 1477 O O . MET A 1 190 ? 5.619 3.138 7.550 1.00 95.44 190 MET A O 1
ATOM 1481 N N . ASP A 1 191 ? 6.900 3.930 5.891 1.00 95.62 191 ASP A N 1
ATOM 1482 C CA . ASP A 1 191 ? 8.131 3.319 6.410 1.00 95.62 191 ASP A CA 1
ATOM 1483 C C . ASP A 1 191 ? 8.435 3.732 7.868 1.00 95.62 191 ASP A C 1
ATOM 1485 O O . ASP A 1 191 ? 8.814 2.895 8.680 1.00 95.62 191 ASP A O 1
ATOM 1489 N N . VAL A 1 192 ? 8.163 4.982 8.244 1.00 95.00 192 VAL A N 1
ATOM 1490 C CA . VAL A 1 192 ? 8.352 5.502 9.608 1.00 95.00 192 VAL A CA 1
ATOM 1491 C C . VAL A 1 192 ? 7.551 4.731 10.657 1.00 95.00 192 VAL A C 1
ATOM 1493 O O . VAL A 1 192 ? 8.037 4.511 11.766 1.00 95.00 192 VAL A O 1
ATOM 1496 N N . ASP A 1 193 ? 6.361 4.252 10.296 1.00 95.81 193 ASP A N 1
ATOM 1497 C CA . ASP A 1 193 ? 5.476 3.529 11.204 1.00 95.81 193 ASP A CA 1
ATOM 1498 C C . ASP A 1 193 ? 5.903 2.068 11.375 1.00 95.81 193 ASP A C 1
ATOM 1500 O O . ASP A 1 193 ? 5.576 1.430 12.376 1.00 95.81 193 ASP A O 1
ATOM 1504 N N . ALA A 1 194 ? 6.666 1.524 10.426 1.00 96.75 194 ALA A N 1
ATOM 1505 C CA . ALA A 1 194 ? 7.094 0.129 10.406 1.00 96.75 194 ALA A CA 1
ATOM 1506 C C . ALA A 1 194 ? 8.541 -0.074 10.907 1.00 96.75 194 ALA A C 1
ATOM 1508 O O . ALA A 1 194 ? 9.177 -1.082 10.595 1.00 96.75 194 ALA A O 1
ATOM 1509 N N . VAL A 1 195 ? 9.047 0.841 11.739 1.00 97.06 195 VAL A N 1
ATOM 1510 C CA . VAL A 1 195 ? 10.366 0.742 12.384 1.00 97.06 195 VAL A CA 1
ATOM 1511 C C . VAL A 1 195 ? 10.292 -0.051 13.694 1.00 97.06 195 VAL A C 1
ATOM 1513 O O . VAL A 1 195 ? 9.382 0.120 14.499 1.00 97.06 195 VAL A O 1
ATOM 1516 N N . ALA A 1 196 ? 11.288 -0.900 13.962 1.00 95.62 196 ALA A N 1
ATOM 1517 C CA . ALA A 1 196 ? 11.346 -1.668 15.204 1.00 95.62 196 ALA A CA 1
ATOM 1518 C C . ALA A 1 196 ? 11.220 -0.780 16.457 1.00 95.62 196 ALA A C 1
ATOM 1520 O O . ALA A 1 196 ? 11.993 0.158 16.651 1.00 95.62 196 ALA A O 1
ATOM 1521 N N . GLY A 1 197 ? 10.271 -1.125 17.331 1.00 95.44 197 GLY A N 1
ATOM 1522 C CA . GLY A 1 197 ? 9.965 -0.380 18.553 1.00 95.44 197 GLY A CA 1
ATOM 1523 C C . GLY A 1 197 ? 8.789 0.594 18.444 1.00 95.44 197 GLY A C 1
ATOM 1524 O O . GLY A 1 197 ? 8.303 1.017 19.490 1.00 95.44 197 GLY A O 1
ATOM 1525 N N . THR A 1 198 ? 8.293 0.904 17.241 1.00 96.62 198 THR A N 1
ATOM 1526 C CA . THR A 1 198 ? 7.033 1.648 17.079 1.00 96.62 198 THR A CA 1
ATOM 1527 C C . THR A 1 198 ? 5.835 0.777 17.451 1.00 96.62 198 THR A C 1
ATOM 1529 O O . THR A 1 198 ? 5.880 -0.462 17.383 1.00 96.62 198 THR A O 1
ATOM 1532 N N . ALA A 1 199 ? 4.721 1.417 17.810 1.00 97.19 199 ALA A N 1
ATOM 1533 C CA . ALA A 1 199 ? 3.497 0.701 18.152 1.00 97.19 199 ALA A CA 1
ATOM 1534 C C . ALA A 1 199 ? 2.987 -0.196 17.006 1.00 97.19 199 ALA A C 1
ATOM 1536 O O . ALA A 1 199 ? 2.552 -1.329 17.247 1.00 97.19 199 ALA A O 1
ATOM 1537 N N . TYR A 1 200 ? 3.081 0.276 15.759 1.00 98.00 200 TYR A N 1
ATOM 1538 C CA . TYR A 1 200 ? 2.604 -0.468 14.596 1.00 98.00 200 TYR A CA 1
ATOM 1539 C C . TYR A 1 200 ? 3.516 -1.637 14.228 1.00 98.00 200 TYR A C 1
ATOM 1541 O O . TYR A 1 200 ? 3.010 -2.735 14.004 1.00 98.00 200 TYR A O 1
ATOM 1549 N N . TYR A 1 201 ? 4.843 -1.477 14.281 1.00 98.31 201 TYR A N 1
ATOM 1550 C CA . TYR A 1 201 ? 5.762 -2.604 14.108 1.00 98.31 201 TYR A CA 1
ATOM 1551 C C . TYR A 1 201 ? 5.525 -3.703 15.152 1.00 98.31 201 TYR A C 1
ATOM 1553 O O . TYR A 1 201 ? 5.454 -4.888 14.815 1.00 98.31 201 TYR A O 1
ATOM 1561 N N . GLU A 1 202 ? 5.354 -3.342 16.428 1.00 98.38 202 GLU A N 1
ATOM 1562 C CA . GLU A 1 202 ? 5.099 -4.336 17.475 1.00 98.38 202 GLU A CA 1
ATOM 1563 C C . GLU A 1 202 ? 3.751 -5.041 17.300 1.00 98.38 202 GLU A C 1
ATOM 1565 O O . GLU A 1 202 ? 3.627 -6.221 17.648 1.00 98.38 202 GLU A O 1
ATOM 1570 N N . MET A 1 203 ? 2.744 -4.348 16.763 1.00 98.50 203 MET A N 1
ATOM 1571 C CA . MET A 1 203 ? 1.477 -4.954 16.352 1.00 98.50 203 MET A CA 1
ATOM 1572 C C . MET A 1 203 ? 1.682 -5.929 15.194 1.00 98.50 203 MET A C 1
ATOM 1574 O O . MET A 1 203 ? 1.327 -7.102 15.327 1.00 98.50 203 MET A O 1
ATOM 1578 N N . LEU A 1 204 ? 2.349 -5.500 14.119 1.00 98.56 204 LEU A N 1
ATOM 1579 C CA . LEU A 1 204 ? 2.680 -6.354 12.980 1.00 98.56 204 LEU A CA 1
ATOM 1580 C C . LEU A 1 204 ? 3.429 -7.608 13.433 1.00 98.56 204 LEU A C 1
ATOM 1582 O O . LEU A 1 204 ? 3.084 -8.706 13.016 1.00 98.56 204 LEU A O 1
ATOM 1586 N N . ARG A 1 205 ? 4.378 -7.504 14.368 1.00 98.25 205 ARG A N 1
ATOM 1587 C CA . ARG A 1 205 ? 5.099 -8.666 14.915 1.00 98.25 205 ARG A CA 1
ATOM 1588 C C . ARG A 1 205 ? 4.177 -9.706 15.558 1.00 98.25 205 ARG A C 1
ATOM 1590 O O . ARG A 1 205 ? 4.507 -10.892 15.555 1.00 98.25 205 ARG A O 1
ATOM 1597 N N . ARG A 1 206 ? 3.035 -9.293 16.115 1.00 98.25 206 ARG A N 1
ATOM 1598 C CA . ARG A 1 206 ? 2.036 -10.211 16.687 1.00 98.25 206 ARG A CA 1
ATOM 1599 C C . ARG A 1 206 ? 1.152 -10.847 15.624 1.00 98.25 206 ARG A C 1
ATOM 1601 O O . ARG A 1 206 ? 0.757 -11.993 15.817 1.00 98.25 206 ARG A O 1
ATOM 1608 N N . VAL A 1 207 ? 0.855 -10.145 14.529 1.00 98.50 207 VAL A N 1
ATOM 1609 C CA . VAL A 1 207 ? -0.146 -10.580 13.537 1.00 98.50 207 VAL A CA 1
ATOM 1610 C C . VAL A 1 207 ? 0.404 -10.914 12.153 1.00 98.50 207 VAL A C 1
ATOM 1612 O O . VAL A 1 207 ? -0.360 -11.394 11.325 1.00 98.50 207 VAL A O 1
ATOM 1615 N N . ALA A 1 208 ? 1.696 -10.745 11.873 1.00 97.81 208 ALA A N 1
ATOM 1616 C CA . ALA A 1 208 ? 2.279 -10.916 10.535 1.00 97.81 208 ALA A CA 1
ATOM 1617 C C . ALA A 1 208 ? 2.036 -12.309 9.926 1.00 97.81 208 ALA A C 1
ATOM 1619 O O . ALA A 1 208 ? 1.930 -12.444 8.705 1.00 97.81 208 ALA A O 1
ATOM 1620 N N . TYR A 1 209 ? 1.862 -13.335 10.769 1.00 96.69 209 TYR A N 1
ATOM 1621 C CA . TYR A 1 209 ? 1.470 -14.689 10.357 1.00 96.69 209 TYR A CA 1
ATOM 1622 C C . TYR A 1 209 ? 0.098 -14.752 9.658 1.00 96.69 209 TYR A C 1
ATOM 1624 O O . TYR A 1 209 ? -0.197 -15.716 8.958 1.00 96.69 209 TYR A O 1
ATOM 1632 N N . THR A 1 210 ? -0.749 -13.740 9.853 1.00 98.12 210 THR A N 1
ATOM 1633 C CA . THR A 1 210 ? -2.066 -13.611 9.218 1.00 98.12 210 THR A CA 1
ATOM 1634 C C . THR A 1 210 ? -2.022 -12.861 7.891 1.00 98.12 210 THR A C 1
ATOM 1636 O O . THR A 1 210 ? -3.009 -12.874 7.168 1.00 98.12 210 THR A O 1
ATOM 1639 N N . MET A 1 211 ? -0.920 -12.209 7.535 1.00 98.06 211 MET A N 1
ATOM 1640 C CA . MET A 1 211 ? -0.823 -11.425 6.298 1.00 98.06 211 MET A CA 1
ATOM 1641 C C . MET A 1 211 ? -0.297 -12.288 5.146 1.00 98.06 211 MET A C 1
ATOM 1643 O O . MET A 1 211 ? 0.231 -13.373 5.385 1.00 98.06 211 MET A O 1
ATOM 1647 N N . ASP A 1 212 ? -0.415 -11.824 3.904 1.00 97.94 212 ASP A N 1
ATOM 1648 C CA . ASP A 1 212 ? 0.223 -12.423 2.720 1.00 97.94 212 ASP A CA 1
ATOM 1649 C C . ASP A 1 212 ? 1.550 -11.755 2.372 1.00 97.94 212 ASP A C 1
ATOM 1651 O O . ASP A 1 212 ? 2.488 -12.433 1.955 1.00 97.94 212 ASP A O 1
ATOM 1655 N N . PHE A 1 213 ? 1.635 -10.444 2.561 1.00 97.75 213 PHE A N 1
ATOM 1656 C CA . PHE A 1 213 ? 2.847 -9.640 2.448 1.00 97.75 213 PHE A CA 1
ATOM 1657 C C . PHE A 1 213 ? 2.571 -8.235 2.998 1.00 97.75 213 PHE A C 1
ATOM 1659 O O . PHE A 1 213 ? 1.422 -7.871 3.257 1.00 97.75 213 PHE A O 1
ATOM 1666 N N . ILE A 1 214 ? 3.630 -7.458 3.196 1.00 98.56 214 ILE A N 1
ATOM 1667 C CA . ILE A 1 214 ? 3.567 -6.041 3.555 1.00 98.56 214 ILE A CA 1
ATOM 1668 C C . ILE A 1 214 ? 4.092 -5.185 2.405 1.00 98.56 214 ILE A C 1
ATOM 1670 O O . ILE A 1 214 ? 4.941 -5.629 1.626 1.00 98.56 214 ILE A O 1
ATOM 1674 N N . MET A 1 215 ? 3.588 -3.960 2.315 1.00 98.62 215 MET A N 1
ATOM 1675 C CA . MET A 1 215 ? 3.876 -3.011 1.245 1.00 98.62 215 MET A CA 1
ATOM 1676 C C . MET A 1 215 ? 4.340 -1.677 1.837 1.00 98.62 215 MET A C 1
ATOM 1678 O O . MET A 1 215 ? 3.586 -0.710 1.823 1.00 98.62 215 MET A O 1
ATOM 1682 N N . PRO A 1 216 ? 5.553 -1.599 2.411 1.00 98.38 216 PRO A N 1
ATOM 1683 C CA . PRO A 1 216 ? 6.008 -0.368 3.029 1.00 98.38 216 PRO A CA 1
ATOM 1684 C C . PRO A 1 216 ? 6.136 0.728 1.972 1.00 98.38 216 PRO A C 1
ATOM 1686 O O . PRO A 1 216 ? 6.763 0.536 0.924 1.00 98.38 216 PRO A O 1
ATOM 1689 N N . GLN A 1 217 ? 5.549 1.878 2.261 1.00 97.75 217 GLN A N 1
ATOM 1690 C CA . GLN A 1 217 ? 5.650 3.076 1.455 1.00 97.75 217 GLN A CA 1
ATOM 1691 C C . GLN A 1 217 ? 7.029 3.704 1.705 1.00 97.75 217 GLN A C 1
ATOM 1693 O O . GLN A 1 217 ? 7.224 4.443 2.669 1.00 97.75 217 GLN A O 1
ATOM 1698 N N . TYR A 1 218 ? 8.015 3.396 0.853 1.00 97.81 218 TYR A N 1
ATOM 1699 C CA . TYR A 1 218 ? 9.358 4.001 0.908 1.00 97.81 218 TYR A CA 1
ATOM 1700 C C . TYR A 1 218 ? 9.358 5.407 0.276 1.00 97.81 218 TYR A C 1
ATOM 1702 O O . TYR A 1 218 ? 10.160 5.743 -0.598 1.00 97.81 218 TYR A O 1
ATOM 1710 N N . TYR A 1 219 ? 8.387 6.215 0.684 1.00 95.75 219 TYR A N 1
ATOM 1711 C CA . TYR A 1 219 ? 8.166 7.592 0.276 1.00 95.75 219 TYR A CA 1
ATOM 1712 C C . TYR A 1 219 ? 7.431 8.321 1.403 1.00 95.75 219 TYR A C 1
ATOM 1714 O O . TYR A 1 219 ? 6.764 7.703 2.223 1.00 95.75 219 TYR A O 1
ATOM 1722 N N . ASN A 1 220 ? 7.573 9.645 1.467 1.00 90.50 220 ASN A N 1
ATOM 1723 C CA . ASN A 1 220 ? 6.935 10.501 2.478 1.00 90.50 220 ASN A CA 1
ATOM 1724 C C . ASN A 1 220 ? 7.277 10.217 3.958 1.00 90.50 220 ASN A C 1
ATOM 1726 O O . ASN A 1 220 ? 6.727 10.896 4.818 1.00 90.50 220 ASN A O 1
ATOM 1730 N N . GLY A 1 221 ? 8.204 9.306 4.275 1.00 91.88 221 GLY A N 1
ATOM 1731 C CA . GLY A 1 221 ? 8.585 9.005 5.661 1.00 91.88 221 GLY A CA 1
ATOM 1732 C C . GLY A 1 221 ? 10.078 9.171 5.953 1.00 91.88 221 GLY A C 1
ATOM 1733 O O . GLY A 1 221 ? 10.618 10.260 5.743 1.00 91.88 221 GLY A O 1
ATOM 1734 N N . VAL A 1 222 ? 10.752 8.137 6.460 1.00 94.06 222 VAL A N 1
ATOM 1735 C CA . VAL A 1 222 ? 12.142 8.207 6.968 1.00 94.06 222 VAL A CA 1
ATOM 1736 C C . VAL A 1 222 ? 13.205 7.776 5.961 1.00 94.06 222 VAL A C 1
ATOM 1738 O O . VAL A 1 222 ? 14.373 8.132 6.124 1.00 94.06 222 VAL A O 1
ATOM 1741 N N . THR A 1 223 ? 12.841 7.056 4.900 1.00 96.44 223 THR A N 1
ATOM 1742 C CA . THR A 1 223 ? 13.781 6.655 3.841 1.00 96.44 223 THR A CA 1
ATOM 1743 C C . THR A 1 223 ? 13.646 7.529 2.590 1.00 96.44 223 THR A C 1
ATOM 1745 O O . THR A 1 223 ? 12.620 8.170 2.363 1.00 96.44 223 THR A O 1
ATOM 1748 N N . ARG A 1 224 ? 14.691 7.587 1.753 1.00 96.00 224 ARG A N 1
ATOM 1749 C CA . ARG A 1 224 ? 14.684 8.340 0.481 1.00 96.00 224 ARG A CA 1
ATOM 1750 C C . ARG A 1 224 ? 15.313 7.531 -0.663 1.00 96.00 224 ARG A C 1
ATOM 1752 O O . ARG A 1 224 ? 16.366 7.914 -1.173 1.00 96.00 224 ARG A O 1
ATOM 1759 N N . PRO A 1 225 ? 14.710 6.407 -1.094 1.00 96.31 225 PRO A N 1
ATOM 1760 C CA . PRO A 1 225 ? 15.336 5.486 -2.051 1.00 96.31 225 PRO A CA 1
ATOM 1761 C C . PRO A 1 225 ? 15.645 6.114 -3.417 1.00 96.31 225 PRO A C 1
ATOM 1763 O O . PRO A 1 225 ? 16.639 5.762 -4.044 1.00 96.31 225 PRO A O 1
ATOM 1766 N N . ASN A 1 226 ? 14.836 7.070 -3.880 1.00 93.25 226 ASN A N 1
ATOM 1767 C CA . ASN A 1 226 ? 15.051 7.767 -5.152 1.00 93.25 226 ASN A CA 1
ATOM 1768 C C . ASN A 1 226 ? 16.337 8.621 -5.170 1.00 93.25 226 ASN A C 1
ATOM 1770 O O . ASN A 1 226 ? 16.865 8.915 -6.245 1.00 93.25 226 ASN A O 1
ATOM 1774 N N . MET A 1 227 ? 16.837 9.019 -3.995 1.00 92.50 227 MET A N 1
ATOM 1775 C CA . MET A 1 227 ? 18.046 9.835 -3.833 1.00 92.50 227 MET A CA 1
ATOM 1776 C C . MET A 1 227 ? 19.218 9.034 -3.263 1.00 92.50 227 MET A C 1
ATOM 1778 O O . MET A 1 227 ? 20.357 9.234 -3.682 1.00 92.50 227 MET A O 1
ATOM 1782 N N . ASP A 1 228 ? 18.938 8.119 -2.340 1.00 93.94 228 ASP A N 1
ATOM 1783 C CA . ASP A 1 228 ? 19.952 7.388 -1.581 1.00 93.94 228 ASP A CA 1
ATOM 1784 C C . ASP A 1 228 ? 20.321 6.042 -2.236 1.00 93.94 228 ASP A C 1
ATOM 1786 O O . ASP A 1 228 ? 21.365 5.456 -1.930 1.00 93.94 228 ASP A O 1
ATOM 1790 N N . GLY A 1 229 ? 19.491 5.548 -3.159 1.00 96.25 229 GLY A N 1
ATOM 1791 C CA . GLY A 1 229 ? 19.512 4.144 -3.565 1.00 96.25 229 GLY A CA 1
ATOM 1792 C C . GLY A 1 229 ? 18.964 3.243 -2.455 1.00 96.25 229 GLY A C 1
ATOM 1793 O O . GLY A 1 229 ? 18.442 3.712 -1.445 1.00 96.25 229 GLY A O 1
ATOM 1794 N N . PHE A 1 230 ? 19.076 1.930 -2.629 1.00 97.69 230 PHE A N 1
ATOM 1795 C CA . PHE A 1 230 ? 18.648 0.957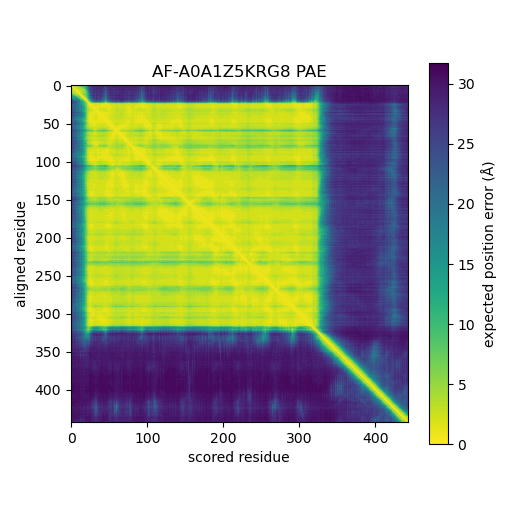 -1.625 1.00 97.69 230 PHE A CA 1
ATOM 1796 C C . PHE A 1 230 ? 19.648 0.852 -0.465 1.00 97.69 230 PHE A C 1
ATOM 1798 O O . PHE A 1 230 ? 19.260 0.695 0.691 1.00 97.69 230 PHE A O 1
ATOM 1805 N N . MET A 1 231 ? 20.944 0.937 -0.774 1.00 95.56 231 MET A N 1
ATOM 1806 C CA . MET A 1 231 ? 22.018 0.566 0.156 1.00 95.56 231 MET A CA 1
ATOM 1807 C C . MET A 1 231 ? 22.500 1.697 1.066 1.00 95.56 231 MET A C 1
ATOM 1809 O O . MET A 1 231 ? 23.185 1.423 2.051 1.00 95.56 231 MET A O 1
ATOM 1813 N N . ASN A 1 232 ? 22.224 2.956 0.722 1.00 93.44 232 ASN A N 1
ATOM 1814 C CA . ASN A 1 232 ? 22.830 4.097 1.403 1.00 93.44 232 ASN A CA 1
ATOM 1815 C C . ASN A 1 232 ? 21.805 4.893 2.208 1.00 93.44 232 ASN A C 1
ATOM 1817 O O . ASN A 1 232 ? 20.595 4.745 2.059 1.00 93.44 232 ASN A O 1
ATOM 1821 N N . GLN A 1 233 ? 22.338 5.767 3.053 1.00 91.94 233 GLN A N 1
ATOM 1822 C CA . GLN A 1 233 ? 21.603 6.792 3.770 1.00 91.94 233 GLN A CA 1
ATOM 1823 C C . GLN A 1 233 ? 22.317 8.122 3.516 1.00 91.94 233 GLN A C 1
ATOM 1825 O O . GLN A 1 233 ? 23.395 8.363 4.064 1.00 91.94 233 GLN A O 1
ATOM 1830 N N . VAL A 1 234 ? 21.755 8.956 2.644 1.00 88.69 234 VAL A N 1
ATOM 1831 C CA . VAL A 1 234 ? 22.333 10.263 2.286 1.00 88.69 234 VAL A CA 1
ATOM 1832 C C . VAL A 1 234 ? 21.382 11.383 2.681 1.00 88.69 234 VAL A C 1
ATOM 1834 O O . VAL A 1 234 ? 21.813 12.337 3.327 1.00 88.69 234 VAL A O 1
ATOM 1837 N N . GLN A 1 235 ? 20.106 11.265 2.323 1.00 90.19 235 GLN A N 1
ATOM 1838 C CA . GLN A 1 235 ? 19.063 12.228 2.670 1.00 90.19 235 GLN A CA 1
ATOM 1839 C C . GLN A 1 235 ? 18.038 11.669 3.653 1.00 90.19 235 GLN A C 1
ATOM 1841 O O . GLN A 1 235 ? 17.475 12.441 4.426 1.00 90.19 235 GLN A O 1
ATOM 1846 N N . GLY A 1 236 ? 17.794 10.358 3.637 1.00 91.12 236 GLY A N 1
ATOM 1847 C CA . GLY A 1 236 ? 16.919 9.705 4.602 1.00 91.12 236 GLY A CA 1
ATOM 1848 C C . GLY A 1 236 ? 17.484 9.712 6.026 1.00 91.12 236 GLY A C 1
ATOM 1849 O O . GLY A 1 236 ? 18.696 9.762 6.259 1.00 91.12 236 GLY A O 1
ATOM 1850 N N . GLU A 1 237 ? 16.589 9.590 7.000 1.00 94.75 237 GLU A N 1
ATOM 1851 C CA . GLU A 1 237 ? 16.934 9.314 8.399 1.00 94.75 237 GLU A CA 1
ATOM 1852 C C . GLU A 1 237 ? 17.373 7.854 8.604 1.00 94.75 237 GLU A C 1
ATOM 1854 O O . GLU A 1 237 ? 18.035 7.540 9.595 1.00 94.75 237 GLU A O 1
ATOM 1859 N N . MET A 1 238 ? 17.064 6.980 7.640 1.00 95.50 238 MET A N 1
ATOM 1860 C CA . MET A 1 238 ? 17.452 5.571 7.594 1.00 95.50 238 MET A CA 1
ATOM 1861 C C . MET A 1 238 ? 17.665 5.118 6.139 1.00 95.50 238 MET A C 1
ATOM 1863 O O . MET A 1 238 ? 16.995 5.613 5.229 1.00 95.50 238 MET A O 1
ATOM 1867 N N . SER A 1 239 ? 18.574 4.161 5.910 1.00 97.12 239 SER A N 1
ATOM 1868 C CA . SER A 1 239 ? 18.706 3.521 4.594 1.00 97.12 239 SER A CA 1
ATOM 1869 C C . SER A 1 239 ? 17.516 2.589 4.304 1.00 97.12 239 SER A C 1
ATOM 1871 O O . SER A 1 239 ? 17.026 1.912 5.216 1.00 97.12 239 SER A O 1
ATOM 1873 N N . PRO A 1 240 ? 17.057 2.464 3.045 1.00 97.81 240 PRO A N 1
ATOM 1874 C CA . PRO A 1 240 ? 16.040 1.471 2.705 1.00 97.81 240 PRO A CA 1
ATOM 1875 C C . PRO A 1 240 ? 16.449 0.034 3.058 1.00 97.81 240 PRO A C 1
ATOM 1877 O O . PRO A 1 240 ? 15.591 -0.748 3.464 1.00 97.81 240 PRO A O 1
ATOM 1880 N N . LEU A 1 241 ? 17.742 -0.303 2.964 1.00 98.25 241 LEU A N 1
ATOM 1881 C CA . LEU A 1 241 ? 18.294 -1.593 3.381 1.00 98.25 241 LEU A CA 1
ATOM 1882 C C . LEU A 1 241 ? 18.092 -1.863 4.876 1.00 98.25 241 LEU A C 1
ATOM 1884 O O . LEU A 1 241 ? 17.660 -2.957 5.238 1.00 98.25 241 LEU A O 1
ATOM 1888 N N . ASP A 1 242 ? 18.410 -0.902 5.745 1.00 98.25 242 ASP A N 1
ATOM 1889 C CA . ASP A 1 242 ? 18.256 -1.074 7.194 1.00 98.25 242 ASP A CA 1
ATOM 1890 C C . ASP A 1 242 ? 16.784 -1.243 7.566 1.00 98.25 242 ASP A C 1
ATOM 1892 O O . ASP A 1 242 ? 16.442 -2.148 8.330 1.00 98.25 242 ASP A O 1
ATOM 1896 N N . HIS A 1 243 ? 15.905 -0.445 6.952 1.00 98.44 243 HIS A N 1
ATOM 1897 C CA . HIS A 1 243 ? 14.465 -0.586 7.136 1.00 98.44 243 HIS A CA 1
ATOM 1898 C C . HIS A 1 243 ? 13.972 -1.963 6.662 1.00 98.44 243 HIS A C 1
ATOM 1900 O O . HIS A 1 243 ? 13.315 -2.688 7.407 1.00 98.44 243 HIS A O 1
ATOM 1906 N N . TYR A 1 244 ? 14.355 -2.381 5.450 1.00 98.50 244 TYR A N 1
ATOM 1907 C CA . TYR A 1 244 ? 13.988 -3.683 4.886 1.00 98.50 244 TYR A CA 1
ATOM 1908 C C . TYR A 1 244 ? 14.469 -4.848 5.768 1.00 98.50 244 TYR A C 1
ATOM 1910 O O . TYR A 1 244 ? 13.707 -5.772 6.054 1.00 98.50 244 TYR A O 1
ATOM 1918 N N . ASN A 1 245 ? 15.708 -4.785 6.270 1.00 98.31 245 ASN A N 1
ATOM 1919 C CA . ASN A 1 245 ? 16.249 -5.759 7.220 1.00 98.31 245 ASN A CA 1
ATOM 1920 C C . ASN A 1 245 ? 15.475 -5.791 8.541 1.00 98.31 245 ASN A C 1
ATOM 1922 O O . ASN A 1 245 ? 15.309 -6.865 9.121 1.00 98.31 245 ASN A O 1
ATOM 1926 N N . GLY A 1 246 ? 14.992 -4.637 9.005 1.00 98.19 246 GLY A N 1
ATOM 1927 C CA . GLY A 1 246 ? 14.130 -4.528 10.178 1.00 98.19 246 GLY A CA 1
ATOM 1928 C C . GLY A 1 246 ? 12.795 -5.256 10.015 1.00 98.19 246 GLY A C 1
ATOM 1929 O O . GLY A 1 246 ? 12.286 -5.799 10.990 1.00 98.19 246 GLY A O 1
ATOM 1930 N N . LEU A 1 247 ? 12.260 -5.342 8.793 1.00 98.50 247 LEU A N 1
ATOM 1931 C CA . LEU A 1 247 ? 10.983 -6.005 8.503 1.00 98.50 247 LEU A CA 1
ATOM 1932 C C . LEU A 1 247 ? 11.096 -7.522 8.307 1.00 98.50 247 LEU A C 1
ATOM 1934 O O . LEU A 1 247 ? 10.138 -8.246 8.571 1.00 98.50 247 LEU A O 1
ATOM 1938 N N . LEU A 1 248 ? 12.249 -8.031 7.864 1.00 97.81 248 LEU A N 1
ATOM 1939 C CA . LEU A 1 248 ? 12.454 -9.463 7.602 1.00 97.81 248 LEU A CA 1
ATOM 1940 C C . LEU A 1 248 ? 12.059 -10.392 8.773 1.00 97.81 248 LEU A C 1
ATOM 1942 O O . LEU A 1 248 ? 11.412 -11.412 8.513 1.00 97.81 248 LEU A O 1
ATOM 1946 N N . PRO A 1 249 ? 12.371 -10.082 10.049 1.00 97.69 249 PRO A N 1
ATOM 1947 C CA . PRO A 1 249 ? 11.954 -10.903 11.185 1.00 97.69 249 PRO A CA 1
ATOM 1948 C C . PRO A 1 249 ? 10.437 -11.084 11.322 1.00 97.69 249 PRO A C 1
ATOM 1950 O O . PRO A 1 249 ? 10.015 -12.097 11.878 1.00 97.69 249 PRO A O 1
ATOM 1953 N N . LEU A 1 250 ? 9.616 -10.155 10.809 1.00 97.62 250 LEU A N 1
ATOM 1954 C CA . LEU A 1 250 ? 8.150 -10.281 10.815 1.00 97.62 250 LEU A CA 1
ATOM 1955 C C . LEU A 1 250 ? 7.675 -11.486 9.990 1.00 97.62 250 LEU A C 1
ATOM 1957 O O . LEU A 1 250 ? 6.612 -12.042 10.253 1.00 97.62 250 LEU A O 1
ATOM 1961 N N . PHE A 1 251 ? 8.474 -11.897 9.004 1.00 96.50 251 PHE A N 1
ATOM 1962 C CA . PHE A 1 251 ? 8.130 -12.929 8.031 1.00 96.50 251 PHE A CA 1
ATOM 1963 C C . PHE A 1 251 ? 9.144 -14.069 8.002 1.00 96.50 251 PHE A C 1
ATOM 1965 O O . PHE A 1 251 ? 9.411 -14.622 6.944 1.00 96.50 251 PHE A O 1
ATOM 1972 N N . GLU A 1 252 ? 9.744 -14.409 9.145 1.00 95.50 252 GLU A N 1
ATOM 1973 C CA . GLU A 1 252 ? 10.721 -15.507 9.233 1.00 95.50 252 GLU A CA 1
ATOM 1974 C C . GLU A 1 252 ? 11.876 -15.361 8.219 1.00 95.50 252 GLU A C 1
ATOM 1976 O O . GLU A 1 252 ? 12.404 -16.345 7.702 1.00 95.50 252 GLU A O 1
ATOM 1981 N N . TYR A 1 253 ? 12.281 -14.114 7.948 1.00 94.94 253 TYR A N 1
ATOM 1982 C CA . TYR A 1 253 ? 13.301 -13.750 6.962 1.00 94.94 253 TYR A CA 1
ATOM 1983 C C . TYR A 1 253 ? 12.965 -14.135 5.516 1.00 94.94 253 TYR A C 1
ATOM 1985 O O . TYR A 1 253 ? 13.862 -14.361 4.706 1.00 94.94 253 TYR A O 1
ATOM 1993 N N . ASP A 1 254 ? 11.681 -14.181 5.170 1.00 94.00 254 ASP A N 1
ATOM 1994 C CA . ASP A 1 254 ? 11.200 -14.422 3.816 1.00 94.00 254 ASP A CA 1
ATOM 1995 C C . ASP A 1 254 ? 11.054 -13.106 3.025 1.00 94.00 254 ASP A C 1
ATOM 1997 O O . ASP A 1 254 ? 10.054 -12.398 3.177 1.00 94.00 254 ASP A O 1
ATOM 2001 N N . PRO A 1 255 ? 12.007 -12.753 2.139 1.00 94.00 255 PRO A N 1
ATOM 2002 C CA . PRO A 1 255 ? 11.962 -11.485 1.415 1.00 94.00 255 PRO A CA 1
ATOM 2003 C C . PRO A 1 255 ? 10.814 -11.420 0.397 1.00 94.00 255 PRO A C 1
ATOM 2005 O O . PRO A 1 255 ? 10.434 -10.326 -0.008 1.00 94.00 255 PRO A O 1
ATOM 2008 N N . THR A 1 256 ? 10.202 -12.550 0.021 1.00 94.06 256 THR A N 1
ATOM 2009 C CA . THR A 1 256 ? 9.056 -12.570 -0.915 1.00 94.06 256 THR A CA 1
ATOM 2010 C C . THR A 1 256 ? 7.796 -11.913 -0.326 1.00 94.06 256 THR A C 1
ATOM 2012 O O . THR A 1 256 ? 6.810 -11.688 -1.038 1.00 94.06 256 THR A O 1
ATOM 2015 N N . ARG A 1 257 ? 7.826 -11.633 0.986 1.00 96.06 257 ARG A N 1
ATOM 2016 C CA . ARG A 1 257 ? 6.744 -11.087 1.814 1.00 96.06 257 ARG A CA 1
ATOM 2017 C C . ARG A 1 257 ? 6.820 -9.571 1.993 1.00 96.06 257 ARG A C 1
ATOM 2019 O O . ARG A 1 257 ? 5.977 -9.013 2.688 1.00 96.06 257 ARG A O 1
ATOM 2026 N N . ILE A 1 258 ? 7.810 -8.913 1.393 1.00 97.81 258 ILE A N 1
ATOM 2027 C CA . ILE A 1 258 ? 7.974 -7.459 1.427 1.00 97.81 258 ILE A CA 1
ATOM 2028 C C . ILE A 1 258 ? 7.976 -6.961 -0.019 1.00 97.81 258 ILE A C 1
ATOM 2030 O O . ILE A 1 258 ? 8.813 -7.376 -0.823 1.00 97.81 258 ILE A O 1
ATOM 2034 N N . VAL A 1 259 ? 7.020 -6.101 -0.362 1.00 98.06 259 VAL A N 1
ATOM 2035 C CA . VAL A 1 259 ? 6.877 -5.503 -1.696 1.00 98.06 259 VAL A CA 1
ATOM 2036 C C . VAL A 1 259 ? 7.259 -4.029 -1.601 1.00 98.06 259 VAL A C 1
ATOM 2038 O O . VAL A 1 259 ? 6.699 -3.294 -0.794 1.00 98.06 259 VAL A O 1
ATOM 2041 N N . PHE A 1 260 ? 8.240 -3.602 -2.391 1.00 98.50 260 PHE A N 1
ATOM 2042 C CA . PHE A 1 260 ? 8.870 -2.291 -2.238 1.00 98.50 260 PHE A CA 1
ATOM 2043 C C . PHE A 1 260 ? 8.016 -1.169 -2.851 1.00 98.50 260 PHE A C 1
ATOM 2045 O O . PHE A 1 260 ? 7.701 -1.222 -4.040 1.00 98.50 260 PHE A O 1
ATOM 2052 N N . GLY A 1 261 ? 7.647 -0.160 -2.059 1.00 98.50 261 GLY A N 1
ATOM 2053 C CA . GLY A 1 261 ? 6.772 0.935 -2.487 1.00 98.50 261 GLY A CA 1
ATOM 2054 C C . GLY A 1 261 ? 7.469 2.135 -3.096 1.00 98.50 261 GLY A C 1
ATOM 2055 O O . GLY A 1 261 ? 8.432 2.647 -2.532 1.00 98.50 261 GLY A O 1
ATOM 2056 N N . PHE A 1 262 ? 6.923 2.634 -4.202 1.00 98.62 262 PHE A N 1
ATOM 2057 C CA . PHE A 1 262 ? 7.353 3.875 -4.838 1.00 98.62 262 PHE A CA 1
ATOM 2058 C C . PHE A 1 262 ? 6.204 4.870 -4.970 1.00 98.62 262 PHE A C 1
ATOM 2060 O O . PHE A 1 262 ? 5.083 4.509 -5.322 1.00 98.62 262 PHE A O 1
ATOM 2067 N N . CYS A 1 263 ? 6.524 6.145 -4.787 1.00 97.88 263 CYS A N 1
ATOM 2068 C CA . CYS A 1 263 ? 5.679 7.228 -5.254 1.00 97.88 263 CYS A CA 1
ATOM 2069 C C . CYS A 1 263 ? 6.255 7.759 -6.563 1.00 97.88 263 CYS A C 1
ATOM 2071 O O . CYS A 1 263 ? 7.418 8.168 -6.614 1.00 97.88 263 CYS A O 1
ATOM 2073 N N . ILE A 1 264 ? 5.472 7.698 -7.638 1.00 97.88 264 ILE A N 1
ATOM 2074 C CA . ILE A 1 264 ? 5.970 8.023 -8.985 1.00 97.88 264 ILE A CA 1
ATOM 2075 C C . ILE A 1 264 ? 5.618 9.453 -9.397 1.00 97.88 264 ILE A C 1
ATOM 2077 O O . ILE A 1 264 ? 6.237 10.006 -10.306 1.00 97.88 264 ILE A O 1
ATOM 2081 N N . ASN A 1 265 ? 4.667 10.069 -8.692 1.00 96.38 265 ASN A N 1
ATOM 2082 C CA . ASN A 1 265 ? 4.292 11.470 -8.816 1.00 96.38 265 ASN A CA 1
ATOM 2083 C C . ASN A 1 265 ? 3.585 11.961 -7.535 1.00 96.38 265 ASN A C 1
ATOM 2085 O O . ASN A 1 265 ? 3.190 11.155 -6.707 1.00 96.38 265 ASN A O 1
ATOM 2089 N N . ASP A 1 266 ? 3.401 13.275 -7.383 1.00 91.69 266 ASP A N 1
ATOM 2090 C CA . ASP A 1 266 ? 2.687 13.928 -6.261 1.00 91.69 266 ASP A CA 1
ATOM 2091 C C . ASP A 1 266 ? 3.319 13.801 -4.853 1.00 91.69 266 ASP A C 1
ATOM 2093 O O . ASP A 1 266 ? 2.840 14.374 -3.883 1.00 91.69 266 ASP A O 1
ATOM 2097 N N . CYS A 1 267 ? 4.496 13.184 -4.734 1.00 93.75 267 CYS A N 1
ATOM 2098 C CA . CYS A 1 267 ? 5.330 13.191 -3.524 1.00 93.75 267 CYS A CA 1
ATOM 2099 C C . CYS A 1 267 ? 6.537 14.138 -3.637 1.00 93.75 267 CYS A C 1
ATOM 2101 O O . CYS A 1 267 ? 7.584 13.947 -3.008 1.00 93.75 267 CYS A O 1
ATOM 2103 N N . GLY A 1 268 ? 6.417 15.187 -4.458 1.00 89.56 268 GLY A N 1
ATOM 2104 C CA . GLY A 1 268 ? 7.476 16.180 -4.662 1.00 89.56 268 GLY A CA 1
ATOM 2105 C C . GLY A 1 268 ? 7.776 17.010 -3.409 1.00 89.56 268 GLY A C 1
ATOM 2106 O O . GLY A 1 268 ? 8.921 17.406 -3.204 1.00 89.56 268 GLY A O 1
ATOM 2107 N N . GLY A 1 269 ? 6.779 17.218 -2.539 1.00 88.06 269 GLY A N 1
ATOM 2108 C CA . GLY A 1 269 ? 6.925 17.992 -1.299 1.00 88.06 269 GLY A CA 1
ATOM 2109 C C . GLY A 1 269 ? 7.926 17.395 -0.304 1.00 88.06 269 GLY A C 1
ATOM 2110 O O . GLY A 1 269 ? 8.579 18.135 0.424 1.00 88.06 269 GLY A O 1
ATOM 2111 N N . THR A 1 270 ? 8.103 16.072 -0.320 1.00 88.12 270 THR A N 1
ATOM 2112 C CA . THR A 1 270 ? 9.079 15.349 0.516 1.00 88.12 270 THR A CA 1
ATOM 2113 C C . THR A 1 270 ? 10.331 14.934 -0.263 1.00 88.12 270 THR A C 1
ATOM 2115 O O . THR A 1 270 ? 11.233 14.310 0.300 1.00 88.12 270 THR A O 1
ATOM 2118 N N . GLY A 1 271 ? 10.386 15.268 -1.559 1.00 91.31 271 GLY A N 1
ATOM 2119 C CA . GLY A 1 271 ? 11.435 14.833 -2.474 1.00 91.31 271 GLY A CA 1
ATOM 2120 C C . GLY A 1 271 ? 11.396 13.337 -2.786 1.00 91.31 271 GLY A C 1
ATOM 2121 O O . GLY A 1 271 ? 12.440 12.786 -3.112 1.00 91.31 271 GLY A O 1
ATOM 2122 N N . SER A 1 272 ? 10.237 12.675 -2.680 1.00 95.12 272 SER A N 1
ATOM 2123 C CA . SER A 1 272 ? 10.130 11.208 -2.788 1.00 95.12 272 SER A CA 1
ATOM 2124 C C . SER A 1 272 ? 9.685 10.692 -4.162 1.00 95.12 272 SER A C 1
ATOM 2126 O O . SER A 1 272 ? 9.614 9.480 -4.353 1.00 95.12 272 SER A O 1
ATOM 2128 N N . ASN A 1 273 ? 9.397 11.575 -5.127 1.00 96.81 273 ASN A N 1
ATOM 2129 C CA . ASN A 1 273 ? 9.074 11.151 -6.494 1.00 96.81 273 ASN A CA 1
ATOM 2130 C C . ASN A 1 273 ? 10.238 10.359 -7.102 1.00 96.81 273 ASN A C 1
ATOM 2132 O O . ASN A 1 273 ? 11.379 10.832 -7.116 1.00 96.81 273 ASN A O 1
ATOM 2136 N N . SER A 1 274 ? 9.930 9.176 -7.626 1.00 97.25 274 SER A N 1
ATOM 2137 C CA . SER A 1 274 ? 10.894 8.273 -8.246 1.00 97.25 274 SER A CA 1
ATOM 2138 C C . SER A 1 274 ? 10.522 8.007 -9.698 1.00 97.25 274 SER A C 1
ATOM 2140 O O . SER A 1 274 ? 9.475 7.419 -9.984 1.00 97.25 274 SER A O 1
ATOM 2142 N N . ASP A 1 275 ? 11.393 8.399 -10.627 1.00 97.44 275 ASP A N 1
ATOM 2143 C CA . ASP A 1 275 ? 11.239 8.005 -12.025 1.00 97.44 275 ASP A CA 1
ATOM 2144 C C . ASP A 1 275 ? 11.572 6.515 -12.245 1.00 97.44 275 ASP A C 1
ATOM 2146 O O . ASP A 1 275 ? 12.057 5.805 -11.358 1.00 97.44 275 ASP A O 1
ATOM 2150 N N . ALA A 1 276 ? 11.307 6.019 -13.457 1.00 97.38 276 ALA A N 1
ATOM 2151 C CA . ALA A 1 276 ? 11.504 4.612 -13.794 1.00 97.38 276 ALA A CA 1
ATOM 2152 C C . ALA A 1 276 ? 12.972 4.164 -13.672 1.00 97.38 276 ALA A C 1
ATOM 2154 O O . ALA A 1 276 ? 13.240 3.013 -13.329 1.00 97.38 276 ALA A O 1
ATOM 2155 N N . THR A 1 277 ? 13.930 5.053 -13.946 1.00 97.56 277 THR A N 1
ATOM 2156 C CA . THR A 1 277 ? 15.370 4.757 -13.890 1.00 97.56 277 THR A CA 1
ATOM 2157 C C . THR A 1 277 ? 15.843 4.667 -12.444 1.00 97.56 277 THR A C 1
ATOM 2159 O O . THR A 1 277 ? 16.552 3.723 -12.083 1.00 97.56 277 THR A O 1
ATOM 2162 N N . GLN A 1 278 ? 15.420 5.613 -11.604 1.00 97.88 278 GLN A N 1
ATOM 2163 C CA . GLN A 1 278 ? 15.696 5.609 -10.168 1.00 97.88 278 GLN A CA 1
ATOM 2164 C C . GLN A 1 278 ? 15.100 4.360 -9.514 1.00 97.88 278 GLN A C 1
ATOM 2166 O O . GLN A 1 278 ? 15.823 3.598 -8.872 1.00 97.88 278 GLN A O 1
ATOM 2171 N N . ALA A 1 279 ? 13.817 4.082 -9.762 1.00 98.19 279 ALA A N 1
ATOM 2172 C CA . ALA A 1 279 ? 13.148 2.896 -9.236 1.00 98.19 279 ALA A CA 1
ATOM 2173 C C . ALA A 1 279 ? 13.811 1.591 -9.709 1.00 98.19 279 ALA A C 1
ATOM 2175 O O . ALA A 1 279 ? 14.060 0.696 -8.903 1.00 98.19 279 ALA A O 1
ATOM 2176 N N . SER A 1 280 ? 14.181 1.493 -10.991 1.00 97.44 280 SER A N 1
ATOM 2177 C CA . SER A 1 280 ? 14.883 0.315 -11.525 1.00 97.44 280 SER A CA 1
ATOM 2178 C C . SER A 1 280 ? 16.260 0.113 -10.892 1.00 97.44 280 SER A C 1
ATOM 2180 O O . SER A 1 280 ? 16.672 -1.026 -10.670 1.00 97.44 280 SER A O 1
ATOM 2182 N N . THR A 1 281 ? 16.968 1.200 -10.573 1.00 97.25 281 THR A N 1
ATOM 2183 C CA . THR A 1 281 ? 18.259 1.141 -9.870 1.00 97.25 281 THR A CA 1
ATOM 2184 C C . THR A 1 281 ? 18.073 0.590 -8.460 1.00 97.25 281 THR A C 1
ATOM 2186 O O . THR A 1 281 ? 18.738 -0.376 -8.097 1.00 97.25 281 THR A O 1
ATOM 2189 N N . VAL A 1 282 ? 17.104 1.124 -7.709 1.00 98.19 282 VAL A N 1
ATOM 2190 C CA . VAL A 1 282 ? 16.759 0.642 -6.360 1.00 98.19 282 VAL A CA 1
ATOM 2191 C C . VAL A 1 282 ? 16.373 -0.835 -6.387 1.00 98.19 282 VAL A C 1
ATOM 2193 O O . VAL A 1 282 ? 16.883 -1.606 -5.581 1.00 98.19 282 VAL A O 1
ATOM 2196 N N . ILE A 1 283 ? 15.532 -1.260 -7.335 1.00 97.44 283 ILE A N 1
ATOM 2197 C CA . ILE A 1 283 ? 15.146 -2.670 -7.475 1.00 97.44 283 ILE A CA 1
ATOM 2198 C C . ILE A 1 283 ? 16.339 -3.556 -7.843 1.00 97.44 283 ILE A C 1
ATOM 2200 O O . ILE A 1 283 ? 16.466 -4.649 -7.306 1.00 97.44 283 ILE A O 1
ATOM 2204 N N . THR A 1 284 ? 17.254 -3.090 -8.694 1.00 95.50 284 THR A N 1
ATOM 2205 C CA . THR A 1 284 ? 18.474 -3.845 -9.028 1.00 95.50 284 THR A CA 1
ATOM 2206 C C . THR A 1 284 ? 19.384 -4.016 -7.806 1.00 95.50 284 THR A C 1
ATOM 2208 O O . THR A 1 284 ? 19.971 -5.079 -7.600 1.00 95.50 284 THR A O 1
ATOM 2211 N N . GLU A 1 285 ? 19.502 -2.985 -6.969 1.00 96.44 285 GLU A N 1
ATOM 2212 C CA . GLU A 1 285 ? 20.255 -3.062 -5.717 1.00 96.44 285 GLU A CA 1
ATOM 2213 C C . GLU A 1 285 ? 19.565 -3.971 -4.693 1.00 96.44 285 GLU A C 1
ATOM 2215 O O . GLU A 1 285 ? 20.233 -4.812 -4.088 1.00 96.44 285 GLU A O 1
ATOM 2220 N N . LEU A 1 286 ? 18.241 -3.863 -4.546 1.00 96.12 286 LEU A N 1
ATOM 2221 C CA . LEU A 1 286 ? 17.427 -4.747 -3.710 1.00 96.12 286 LEU A CA 1
ATOM 2222 C C . LEU A 1 286 ? 17.615 -6.210 -4.117 1.00 96.12 286 LEU A C 1
ATOM 2224 O O . LEU A 1 286 ? 17.923 -7.042 -3.270 1.00 96.12 286 LEU A O 1
ATOM 2228 N N . GLU A 1 287 ? 17.516 -6.505 -5.411 1.00 92.19 287 GLU A N 1
ATOM 2229 C CA . GLU A 1 287 ? 17.735 -7.832 -5.991 1.00 92.19 287 GLU A CA 1
ATOM 2230 C C . GLU A 1 287 ? 19.137 -8.372 -5.677 1.00 92.19 287 GLU A C 1
ATOM 2232 O O . GLU A 1 287 ? 19.300 -9.548 -5.353 1.00 92.19 287 GLU A O 1
ATOM 2237 N N . SER A 1 288 ? 20.161 -7.510 -5.697 1.00 92.56 288 SER A N 1
ATOM 2238 C CA . SER A 1 288 ? 21.533 -7.916 -5.365 1.00 92.56 288 SER A CA 1
ATOM 2239 C C . SER A 1 288 ? 21.692 -8.407 -3.919 1.00 92.56 288 SER A C 1
ATOM 2241 O O . SER A 1 288 ? 22.581 -9.215 -3.645 1.00 92.56 288 SER A O 1
ATOM 2243 N N . GLN A 1 289 ? 20.845 -7.923 -3.003 1.00 94.50 289 GLN A N 1
ATOM 2244 C CA . GLN A 1 289 ? 20.839 -8.322 -1.593 1.00 94.50 289 GLN A CA 1
ATOM 2245 C C . GLN A 1 289 ? 19.826 -9.439 -1.315 1.00 94.50 289 GLN A C 1
ATOM 2247 O O . GLN A 1 289 ? 20.100 -10.351 -0.533 1.00 94.50 289 GLN A O 1
ATOM 2252 N N . PHE A 1 290 ? 18.668 -9.382 -1.972 1.00 93.06 290 PHE A N 1
ATOM 2253 C CA . PHE A 1 290 ? 17.526 -10.266 -1.768 1.00 93.06 290 PHE A CA 1
ATOM 2254 C C . PHE A 1 290 ? 16.977 -10.750 -3.121 1.00 93.06 290 PHE A C 1
ATOM 2256 O O . PHE A 1 290 ? 15.936 -10.262 -3.561 1.00 93.06 290 PHE A O 1
ATOM 2263 N N . PRO A 1 291 ? 17.600 -11.770 -3.746 1.00 88.12 291 PRO A N 1
ATOM 2264 C CA . PRO A 1 291 ? 17.228 -12.258 -5.085 1.00 88.12 291 PRO A CA 1
ATOM 2265 C C . PRO A 1 291 ? 15.816 -12.845 -5.221 1.00 88.12 291 PRO A C 1
ATOM 2267 O O . PRO A 1 291 ? 15.434 -13.308 -6.287 1.00 88.12 291 PRO A O 1
ATOM 2270 N N . CYS A 1 292 ? 15.076 -12.933 -4.113 1.00 88.50 292 CYS A N 1
ATOM 2271 C CA . CYS A 1 292 ? 13.706 -13.435 -4.044 1.00 88.50 292 CYS A CA 1
ATOM 2272 C C . CYS A 1 292 ? 12.782 -12.400 -3.377 1.00 88.50 292 CYS A C 1
ATOM 2274 O O . CYS A 1 292 ? 11.889 -12.777 -2.622 1.00 88.50 292 CYS A O 1
ATOM 2276 N N . HIS A 1 293 ? 13.038 -11.097 -3.533 1.00 93.69 293 HIS A N 1
ATOM 2277 C CA . HIS A 1 293 ? 12.182 -10.065 -2.937 1.00 93.69 293 HIS A CA 1
ATOM 2278 C C . HIS A 1 293 ? 10.750 -10.085 -3.506 1.00 93.69 293 HIS A C 1
ATOM 2280 O O . HIS A 1 293 ? 10.497 -10.613 -4.588 1.00 93.69 293 HIS A O 1
ATOM 2286 N N . GLY A 1 294 ? 9.788 -9.516 -2.773 1.00 94.69 294 GLY A N 1
ATOM 2287 C CA . GLY A 1 294 ? 8.357 -9.607 -3.095 1.00 94.69 294 GLY A CA 1
ATOM 2288 C C . GLY A 1 294 ? 7.901 -8.800 -4.313 1.00 94.69 294 GLY A C 1
ATOM 2289 O O . GLY A 1 294 ? 6.747 -8.928 -4.724 1.00 94.69 294 GLY A O 1
ATOM 2290 N N . GLY A 1 295 ? 8.796 -8.010 -4.907 1.00 96.12 295 GLY A N 1
ATOM 2291 C CA . GLY A 1 295 ? 8.534 -7.137 -6.049 1.00 96.12 295 GLY A CA 1
ATOM 2292 C C . GLY A 1 295 ? 8.436 -5.658 -5.686 1.00 96.12 295 GLY A C 1
ATOM 2293 O O . GLY A 1 295 ? 9.061 -5.209 -4.723 1.00 96.12 295 GLY A O 1
ATOM 2294 N N . ALA A 1 296 ? 7.659 -4.921 -6.475 1.00 97.94 296 ALA A N 1
ATOM 2295 C CA . ALA A 1 296 ? 7.417 -3.494 -6.337 1.00 97.94 296 ALA A CA 1
ATOM 2296 C C . ALA A 1 296 ? 5.917 -3.167 -6.395 1.00 97.94 296 ALA A C 1
ATOM 2298 O O . ALA A 1 296 ? 5.145 -3.831 -7.096 1.00 97.94 296 ALA A O 1
ATOM 2299 N N . PHE A 1 297 ? 5.521 -2.106 -5.698 1.00 98.56 297 PHE A N 1
ATOM 2300 C CA . PHE A 1 297 ? 4.236 -1.449 -5.899 1.00 98.56 297 PHE A CA 1
ATOM 2301 C C . PHE A 1 297 ? 4.423 0.053 -6.078 1.00 98.56 297 PHE A C 1
ATOM 2303 O O . PHE A 1 297 ? 5.478 0.598 -5.743 1.00 98.56 297 PHE A O 1
ATOM 2310 N N . PHE A 1 298 ? 3.401 0.725 -6.603 1.00 98.75 298 PHE A N 1
ATOM 2311 C CA . PHE A 1 298 ? 3.450 2.170 -6.741 1.00 98.75 298 PHE A CA 1
ATOM 2312 C C . PHE A 1 298 ? 2.101 2.873 -6.596 1.00 98.75 298 PHE A C 1
ATOM 2314 O O . PHE A 1 298 ? 1.042 2.343 -6.952 1.00 98.75 298 PHE A O 1
ATOM 2321 N N . TRP A 1 299 ? 2.193 4.110 -6.114 1.00 97.69 299 TRP A N 1
ATOM 2322 C CA . TRP A 1 299 ? 1.153 5.128 -6.170 1.00 97.69 299 TRP A CA 1
ATOM 2323 C C . TRP A 1 299 ? 1.484 6.106 -7.313 1.00 97.69 299 TRP A C 1
ATOM 2325 O O . TRP A 1 299 ? 2.523 6.767 -7.257 1.00 97.69 299 TRP A O 1
ATOM 2335 N N . VAL A 1 300 ? 0.695 6.207 -8.393 1.00 97.19 300 VAL A N 1
ATOM 2336 C CA . VAL A 1 300 ? -0.585 5.535 -8.727 1.00 97.19 300 VAL A CA 1
ATOM 2337 C C . VAL A 1 300 ? -0.680 5.274 -10.243 1.00 97.19 300 VAL A C 1
ATOM 2339 O O . VAL A 1 300 ? 0.070 5.863 -11.021 1.00 97.19 300 VAL A O 1
ATOM 2342 N N . ASN A 1 301 ? -1.591 4.404 -10.704 1.00 97.62 301 ASN A N 1
ATOM 2343 C CA . ASN A 1 301 ? -1.709 4.027 -12.122 1.00 97.62 301 ASN A CA 1
ATOM 2344 C C . ASN A 1 301 ? -1.845 5.220 -13.079 1.00 97.62 301 ASN A C 1
ATOM 2346 O O . ASN A 1 301 ? -1.372 5.132 -14.207 1.00 97.62 301 ASN A O 1
ATOM 2350 N N . LEU A 1 302 ? -2.513 6.302 -12.669 1.00 97.44 302 LEU A N 1
ATOM 2351 C CA . LEU A 1 302 ? -2.736 7.475 -13.515 1.00 97.44 302 LEU A CA 1
ATOM 2352 C C . LEU A 1 302 ? -1.419 8.066 -14.040 1.00 97.44 302 LEU A C 1
ATOM 2354 O O . LEU A 1 302 ? -1.366 8.526 -15.179 1.00 97.44 302 LEU A O 1
ATOM 2358 N N . ASP A 1 303 ? -0.362 8.002 -13.232 1.00 97.88 303 ASP A N 1
ATOM 2359 C CA . ASP A 1 303 ? 0.942 8.581 -13.546 1.00 97.88 303 ASP A CA 1
ATOM 2360 C C . ASP A 1 303 ? 1.858 7.623 -14.327 1.00 97.88 303 ASP A C 1
ATOM 2362 O O . ASP A 1 303 ? 2.823 8.056 -14.959 1.00 97.88 303 ASP A O 1
ATOM 2366 N N . ASP A 1 304 ? 1.525 6.331 -14.388 1.00 98.19 304 ASP A N 1
ATOM 2367 C CA . ASP A 1 304 ? 2.250 5.330 -15.179 1.00 98.19 304 ASP A CA 1
ATOM 2368 C C . ASP A 1 304 ? 1.807 5.347 -16.650 1.00 98.19 304 ASP A C 1
ATOM 2370 O O . ASP A 1 304 ? 1.240 4.386 -17.175 1.00 98.19 304 ASP A O 1
ATOM 2374 N N . THR A 1 305 ? 1.999 6.478 -17.327 1.00 96.69 305 THR A N 1
ATOM 2375 C CA . THR A 1 305 ? 1.496 6.701 -18.693 1.00 96.69 305 THR A CA 1
ATOM 2376 C C . THR A 1 305 ? 1.921 5.568 -19.640 1.00 96.69 305 THR A C 1
ATOM 2378 O O . THR A 1 305 ? 3.107 5.323 -19.834 1.00 96.69 305 THR A O 1
ATOM 2381 N N . ASN A 1 306 ? 0.947 4.866 -20.238 1.00 96.06 306 ASN A N 1
ATOM 2382 C CA . ASN A 1 306 ? 1.150 3.704 -21.127 1.00 96.06 306 ASN A CA 1
ATOM 2383 C C . ASN A 1 306 ? 2.022 2.566 -20.547 1.00 96.06 306 ASN A C 1
ATOM 2385 O O . ASN A 1 306 ? 2.563 1.743 -21.297 1.00 96.06 306 ASN A O 1
ATOM 2389 N N . GLY A 1 307 ? 2.144 2.492 -19.222 1.00 97.56 307 GLY A N 1
ATOM 2390 C CA . GLY A 1 307 ? 2.971 1.499 -18.552 1.00 97.56 307 GLY A CA 1
ATOM 2391 C C . GLY A 1 307 ? 4.466 1.796 -18.643 1.00 97.56 307 GLY A C 1
ATOM 2392 O O . GLY A 1 307 ? 5.261 0.876 -18.491 1.00 97.56 307 GLY A O 1
ATOM 2393 N N . ASP A 1 308 ? 4.884 3.016 -18.992 1.00 97.88 308 ASP A N 1
ATOM 2394 C CA . ASP A 1 308 ? 6.298 3.330 -19.223 1.00 97.88 308 ASP A CA 1
ATOM 2395 C C . ASP A 1 308 ? 7.144 3.195 -17.949 1.00 97.88 308 ASP A C 1
ATOM 2397 O O . ASP A 1 308 ? 8.261 2.668 -18.007 1.00 97.88 308 ASP A O 1
ATOM 2401 N N . TRP A 1 309 ? 6.607 3.600 -16.794 1.00 98.44 309 TRP A N 1
ATOM 2402 C CA . TRP A 1 309 ? 7.297 3.455 -15.518 1.00 98.44 309 TRP A CA 1
ATOM 2403 C C . TRP A 1 309 ? 7.368 1.984 -15.112 1.00 98.44 309 TRP A C 1
ATOM 2405 O O . TRP A 1 309 ? 8.457 1.443 -14.889 1.00 98.44 309 TRP A O 1
ATOM 2415 N N . SER A 1 310 ? 6.220 1.303 -15.098 1.00 98.38 310 SER A N 1
ATOM 2416 C CA . SER A 1 310 ? 6.145 -0.094 -14.657 1.00 98.38 310 SER A CA 1
ATOM 2417 C C . SER A 1 310 ? 6.893 -1.041 -15.590 1.00 98.38 310 SER A C 1
ATOM 2419 O O . SER A 1 310 ? 7.479 -2.015 -15.122 1.00 98.38 310 SER A O 1
ATOM 2421 N N . ARG A 1 311 ? 6.968 -0.748 -16.894 1.00 97.38 311 ARG A N 1
ATOM 2422 C CA . ARG A 1 311 ? 7.778 -1.502 -17.863 1.00 97.38 311 ARG A CA 1
ATOM 2423 C C . ARG A 1 311 ? 9.268 -1.404 -17.563 1.00 97.38 311 ARG A C 1
ATOM 2425 O O . ARG A 1 311 ? 9.952 -2.422 -17.649 1.00 97.38 311 ARG A O 1
ATOM 2432 N N . GLY A 1 312 ? 9.769 -0.218 -17.210 1.00 96.00 312 GLY A N 1
ATOM 2433 C CA . GLY A 1 312 ? 11.163 -0.035 -16.795 1.00 96.00 312 GLY A CA 1
ATOM 2434 C C . GLY A 1 312 ? 11.485 -0.872 -15.557 1.00 96.00 312 GLY A C 1
ATOM 2435 O O . GLY A 1 312 ? 12.391 -1.704 -15.580 1.00 96.00 312 GLY A O 1
ATOM 2436 N N . VAL A 1 313 ? 10.656 -0.755 -14.520 1.00 97.12 313 VAL A N 1
ATOM 2437 C CA . VAL A 1 313 ? 10.853 -1.506 -13.274 1.00 97.12 313 VAL A CA 1
ATOM 2438 C C . VAL A 1 313 ? 10.669 -3.015 -13.477 1.00 97.12 313 VAL A C 1
ATOM 2440 O O . VAL A 1 313 ? 11.438 -3.807 -12.940 1.00 97.12 313 VAL A O 1
ATOM 2443 N N . ASN A 1 314 ? 9.732 -3.447 -14.325 1.00 95.38 314 ASN A N 1
ATOM 2444 C CA . ASN A 1 314 ? 9.565 -4.859 -14.681 1.00 95.38 314 ASN A CA 1
ATOM 2445 C C . ASN A 1 314 ? 10.803 -5.460 -15.356 1.00 95.38 314 ASN A C 1
ATOM 2447 O O . ASN A 1 314 ? 11.056 -6.654 -15.187 1.00 95.38 314 ASN A O 1
ATOM 2451 N N . GLN A 1 315 ? 11.586 -4.674 -16.102 1.00 92.75 315 GLN A N 1
ATOM 2452 C CA . GLN A 1 315 ? 12.860 -5.156 -16.645 1.00 92.75 315 GLN A CA 1
ATOM 2453 C C . GLN A 1 315 ? 13.845 -5.472 -15.516 1.00 92.75 315 GLN A C 1
ATOM 2455 O O . GLN A 1 315 ? 14.480 -6.525 -15.561 1.00 92.75 315 GLN A O 1
ATOM 2460 N N . ALA A 1 316 ? 13.912 -4.633 -14.478 1.00 92.00 316 ALA A N 1
ATOM 2461 C CA . ALA A 1 316 ? 14.719 -4.903 -13.287 1.00 92.00 316 ALA A CA 1
ATOM 2462 C C . ALA A 1 316 ? 14.192 -6.116 -12.491 1.00 92.00 316 ALA A C 1
ATOM 2464 O O . ALA A 1 316 ? 14.978 -6.963 -12.079 1.00 92.00 316 ALA A O 1
ATOM 2465 N N . LEU A 1 317 ? 12.868 -6.271 -12.364 1.00 90.69 317 LEU A N 1
ATOM 2466 C CA . LEU A 1 317 ? 12.244 -7.423 -11.692 1.00 90.69 317 LEU A CA 1
ATOM 2467 C C . LEU A 1 317 ? 12.407 -8.750 -12.448 1.00 90.69 317 LEU A C 1
ATOM 2469 O O . LEU A 1 317 ? 12.276 -9.821 -11.857 1.00 90.69 317 LEU A O 1
ATOM 2473 N N . SER A 1 318 ? 12.639 -8.708 -13.764 1.00 79.75 318 SER A N 1
ATOM 2474 C CA . SER A 1 318 ? 12.631 -9.907 -14.614 1.00 79.75 318 SER A CA 1
ATOM 2475 C C . SER A 1 318 ? 13.683 -10.951 -14.223 1.00 79.75 318 SER A C 1
ATOM 2477 O O . SER A 1 318 ? 13.486 -12.132 -14.505 1.00 79.75 318 SER A O 1
ATOM 2479 N N . PHE A 1 319 ? 14.748 -10.541 -13.527 1.00 70.62 319 PHE A N 1
ATOM 2480 C CA . PHE A 1 319 ? 15.788 -11.435 -13.014 1.00 70.62 319 PHE A CA 1
ATOM 2481 C C . PHE A 1 319 ? 15.308 -12.355 -11.875 1.00 70.62 319 PHE A C 1
ATOM 2483 O O . PHE A 1 319 ? 15.848 -13.449 -11.732 1.00 70.62 319 PHE A O 1
ATOM 2490 N N . ASN A 1 320 ? 14.261 -11.957 -11.144 1.00 66.38 320 ASN A N 1
ATOM 2491 C CA . ASN A 1 320 ? 13.742 -12.639 -9.949 1.00 66.38 320 ASN A CA 1
ATOM 2492 C C . ASN A 1 320 ? 12.514 -13.528 -10.239 1.00 66.38 320 ASN A C 1
ATOM 2494 O O . ASN A 1 320 ? 12.107 -14.377 -9.443 1.00 66.38 320 ASN A O 1
ATOM 2498 N N . ARG A 1 321 ? 11.869 -13.367 -11.402 1.00 72.62 321 ARG A N 1
ATOM 2499 C CA . ARG A 1 321 ? 10.685 -14.180 -11.725 1.00 72.62 321 ARG A CA 1
ATOM 2500 C C . ARG A 1 321 ? 11.067 -15.670 -11.751 1.00 72.62 321 ARG A C 1
ATOM 2502 O O . ARG A 1 321 ? 11.963 -16.082 -12.483 1.00 72.62 321 ARG A O 1
ATOM 2509 N N . GLY A 1 322 ? 10.391 -16.479 -10.936 1.00 66.12 322 GLY A N 1
ATOM 2510 C CA . GLY A 1 322 ? 10.605 -17.917 -10.776 1.00 66.12 322 GLY A CA 1
ATOM 2511 C C . GLY A 1 322 ? 11.424 -18.340 -9.550 1.00 66.12 322 GLY A C 1
ATOM 2512 O O . GLY A 1 322 ? 11.544 -19.546 -9.308 1.00 66.12 322 GLY A O 1
ATOM 2513 N N . CYS A 1 323 ? 11.961 -17.403 -8.761 1.00 70.56 323 CYS A N 1
ATOM 2514 C CA . CYS A 1 323 ? 12.849 -17.691 -7.626 1.00 70.56 323 CYS A CA 1
ATOM 2515 C C . CYS A 1 323 ? 12.189 -18.476 -6.477 1.00 70.56 323 CYS A C 1
ATOM 2517 O O . CYS A 1 323 ? 12.844 -19.222 -5.747 1.00 70.56 323 CYS A O 1
ATOM 2519 N N . THR A 1 324 ? 10.870 -18.392 -6.358 1.00 60.03 324 THR A N 1
ATOM 2520 C CA . THR A 1 324 ? 10.059 -19.106 -5.366 1.00 60.03 324 THR A CA 1
ATOM 2521 C C . THR A 1 324 ? 10.016 -20.628 -5.548 1.00 60.03 324 THR A C 1
ATOM 2523 O O . THR A 1 324 ? 9.662 -21.343 -4.609 1.00 60.03 324 THR A O 1
ATOM 2526 N N . ASN A 1 325 ? 10.418 -21.145 -6.716 1.00 51.78 325 ASN A N 1
ATOM 2527 C CA . ASN A 1 325 ? 10.476 -22.585 -7.003 1.00 51.78 325 ASN A CA 1
ATOM 2528 C C . ASN A 1 325 ? 11.816 -23.239 -6.650 1.00 51.78 325 ASN A C 1
ATOM 2530 O O . ASN A 1 325 ? 11.953 -24.462 -6.773 1.00 51.78 325 ASN A O 1
ATOM 2534 N N . ILE A 1 326 ? 12.823 -22.466 -6.230 1.00 50.94 326 ILE A N 1
ATOM 2535 C CA . ILE A 1 326 ? 14.114 -23.027 -5.832 1.00 50.94 326 ILE A CA 1
ATOM 2536 C C . ILE A 1 326 ? 13.988 -23.503 -4.386 1.00 50.94 326 ILE A C 1
ATOM 2538 O O . ILE A 1 326 ? 14.352 -22.820 -3.433 1.00 50.94 326 ILE A O 1
ATOM 2542 N N . GLY A 1 327 ? 13.415 -24.696 -4.224 1.00 44.25 327 GLY A N 1
ATOM 2543 C CA . GLY A 1 327 ? 13.295 -25.347 -2.930 1.00 44.25 327 GLY A CA 1
ATOM 2544 C C . GLY A 1 327 ? 14.633 -25.372 -2.184 1.00 44.25 327 GLY A C 1
ATOM 2545 O O . GLY A 1 327 ? 15.571 -26.050 -2.596 1.00 44.25 327 GLY A O 1
ATOM 2546 N N . GLY A 1 328 ? 14.685 -24.681 -1.044 1.00 42.16 328 GLY A N 1
ATOM 2547 C CA . GLY A 1 328 ? 15.565 -25.060 0.060 1.00 42.16 328 GLY A CA 1
ATOM 2548 C C . GLY A 1 328 ? 16.845 -24.259 0.283 1.00 42.16 328 GLY A C 1
ATOM 2549 O O . GLY A 1 328 ? 17.642 -24.701 1.106 1.00 42.16 328 GLY A O 1
ATOM 2550 N N . VAL A 1 329 ? 17.056 -23.098 -0.343 1.00 36.78 329 VAL A N 1
ATOM 2551 C CA . VAL A 1 329 ? 18.118 -22.184 0.118 1.00 36.78 329 VAL A CA 1
ATOM 2552 C C . VAL A 1 329 ? 17.480 -20.947 0.730 1.00 36.78 329 VAL A C 1
ATOM 2554 O O . VAL A 1 329 ? 17.351 -19.909 0.093 1.00 36.78 329 VAL A O 1
ATOM 2557 N N . ILE A 1 330 ? 17.068 -21.077 1.992 1.00 43.25 330 ILE A N 1
ATOM 2558 C CA . ILE A 1 330 ? 16.905 -19.910 2.861 1.00 43.25 330 ILE A CA 1
ATOM 2559 C C . ILE A 1 330 ? 18.283 -19.229 2.874 1.00 43.25 330 ILE A C 1
ATOM 2561 O O . ILE A 1 330 ? 19.267 -19.913 3.197 1.00 43.25 330 ILE A O 1
ATOM 2565 N N . PRO A 1 331 ? 18.407 -17.945 2.492 1.00 40.75 331 PRO A N 1
ATOM 2566 C CA . PRO A 1 331 ? 19.643 -17.206 2.698 1.00 40.75 331 PRO A CA 1
ATOM 2567 C C . PRO A 1 331 ? 20.045 -17.398 4.156 1.00 40.75 331 PRO A C 1
ATOM 2569 O O . PRO A 1 331 ? 19.240 -17.166 5.056 1.00 40.75 331 PRO A O 1
ATOM 2572 N N . THR A 1 332 ? 21.254 -17.905 4.406 1.00 36.44 332 THR A N 1
ATOM 2573 C CA . THR A 1 332 ? 21.732 -18.002 5.786 1.00 36.44 332 THR A CA 1
ATOM 2574 C C . THR A 1 332 ? 21.689 -16.583 6.342 1.00 36.44 332 THR A C 1
ATOM 2576 O O . THR A 1 332 ? 22.325 -15.719 5.732 1.00 36.44 332 THR A O 1
ATOM 2579 N N . PRO A 1 333 ? 20.916 -16.310 7.412 1.00 41.50 333 PRO A N 1
ATOM 2580 C CA . PRO A 1 333 ? 20.830 -14.964 7.944 1.00 41.50 333 PRO A CA 1
ATOM 2581 C C . PRO A 1 333 ? 22.257 -14.471 8.198 1.00 41.50 333 PRO A C 1
ATOM 2583 O O . PRO A 1 333 ? 23.090 -15.267 8.662 1.00 41.50 333 PRO A O 1
ATOM 2586 N N . PRO A 1 334 ? 22.577 -13.207 7.862 1.00 44.34 334 PRO A N 1
ATOM 2587 C CA . PRO A 1 334 ? 23.862 -12.640 8.236 1.00 44.34 334 PRO A CA 1
ATOM 2588 C C . PRO A 1 334 ? 24.069 -12.923 9.728 1.00 44.34 334 PRO A C 1
ATOM 2590 O O . PRO A 1 334 ? 23.097 -12.838 10.487 1.00 44.34 334 PRO A O 1
ATOM 2593 N N . PRO A 1 335 ? 25.274 -13.353 10.154 1.00 43.09 335 PRO A N 1
ATOM 2594 C CA . PRO A 1 335 ? 25.503 -13.722 11.540 1.00 43.09 335 PRO A CA 1
ATOM 2595 C C . PRO A 1 335 ? 25.009 -12.578 12.413 1.00 43.09 335 PRO A C 1
ATOM 2597 O O . PRO A 1 335 ? 25.521 -11.464 12.299 1.00 43.09 335 PRO A O 1
ATOM 2600 N N . LEU A 1 336 ? 23.981 -12.864 13.225 1.00 38.47 336 LEU A N 1
ATOM 2601 C CA . LEU A 1 336 ? 23.483 -11.948 14.242 1.00 38.47 336 LEU A CA 1
ATOM 2602 C C . LEU A 1 336 ? 24.715 -11.358 14.911 1.00 38.47 336 LEU A C 1
ATOM 2604 O O . LEU A 1 336 ? 25.544 -12.117 15.427 1.00 38.47 336 LEU A O 1
ATOM 2608 N N . ALA A 1 337 ? 24.870 -10.034 14.827 1.00 42.72 337 ALA A N 1
ATOM 2609 C CA . ALA A 1 337 ? 25.923 -9.352 15.550 1.00 42.72 337 ALA A CA 1
ATOM 2610 C C . ALA A 1 337 ? 25.812 -9.841 16.991 1.00 42.72 337 ALA A C 1
ATOM 2612 O O . ALA A 1 337 ? 24.781 -9.645 17.639 1.00 42.72 337 ALA A O 1
ATOM 2613 N N . VAL A 1 338 ? 26.824 -10.591 17.443 1.00 43.50 338 VAL A N 1
ATOM 2614 C CA . VAL A 1 338 ? 26.861 -11.099 18.811 1.00 43.50 338 VAL A CA 1
ATOM 2615 C C . VAL A 1 338 ? 26.623 -9.875 19.681 1.00 43.50 338 VAL A C 1
ATOM 2617 O O . VAL A 1 338 ? 27.347 -8.894 19.480 1.00 43.50 338 VAL A O 1
ATOM 2620 N N . PRO A 1 339 ? 25.611 -9.875 20.572 1.00 46.81 339 PRO A N 1
ATOM 2621 C CA . PRO A 1 339 ? 25.374 -8.738 21.436 1.00 46.81 339 PRO A CA 1
ATOM 2622 C C . PRO A 1 339 ? 26.704 -8.423 22.098 1.00 46.81 339 PRO A C 1
ATOM 2624 O O . PRO A 1 339 ? 27.259 -9.254 22.823 1.00 46.81 339 PRO A O 1
ATOM 2627 N N . VAL A 1 340 ? 27.261 -7.258 21.757 1.00 47.84 340 VAL A N 1
ATOM 2628 C CA . VAL A 1 340 ? 28.454 -6.753 22.414 1.00 47.84 340 VAL A CA 1
ATOM 2629 C C . VAL A 1 340 ? 28.046 -6.702 23.868 1.00 47.84 340 VAL A C 1
ATOM 2631 O O . VAL A 1 340 ? 27.139 -5.952 24.229 1.00 47.84 340 VAL A O 1
ATOM 2634 N N . SER A 1 341 ? 28.629 -7.585 24.678 1.00 43.25 341 SER A N 1
ATOM 2635 C CA . SER A 1 341 ? 28.385 -7.605 26.107 1.00 43.25 341 SER A CA 1
ATOM 2636 C C . SER A 1 341 ? 28.700 -6.203 26.596 1.00 43.25 341 SER A C 1
ATOM 2638 O O . SER A 1 341 ? 29.869 -5.808 26.620 1.00 43.25 341 SER A O 1
ATOM 2640 N N . VAL A 1 342 ? 27.656 -5.435 26.910 1.00 49.44 342 VAL A N 1
ATOM 2641 C CA . VAL A 1 342 ? 27.808 -4.144 27.564 1.00 49.44 342 VAL A CA 1
ATOM 2642 C C . VAL A 1 342 ? 28.671 -4.433 28.789 1.00 49.44 342 VAL A C 1
ATOM 2644 O O . VAL A 1 342 ? 28.323 -5.348 29.547 1.00 49.44 342 VAL A O 1
ATOM 2647 N N . PRO A 1 343 ? 29.824 -3.762 28.961 1.00 56.69 343 PRO A N 1
ATOM 2648 C CA . PRO A 1 343 ? 30.650 -3.962 30.134 1.00 56.69 343 PRO A CA 1
ATOM 2649 C C . PRO A 1 343 ? 29.758 -3.796 31.357 1.00 56.69 343 PRO A C 1
ATOM 2651 O O . PRO A 1 343 ? 29.186 -2.727 31.573 1.00 56.69 343 PRO A O 1
ATOM 2654 N N . VAL A 1 344 ? 29.591 -4.876 32.118 1.00 56.66 344 VAL A N 1
ATOM 2655 C CA . VAL A 1 344 ? 28.909 -4.827 33.406 1.00 56.66 344 VAL A CA 1
ATOM 2656 C C . VAL A 1 344 ? 29.650 -3.773 34.215 1.00 56.66 344 VAL A C 1
ATOM 2658 O O . VAL A 1 344 ? 30.835 -3.942 34.513 1.00 56.66 344 VAL A O 1
ATOM 2661 N N . ALA A 1 345 ? 28.978 -2.658 34.503 1.00 56.72 345 ALA A N 1
ATOM 2662 C CA . ALA A 1 345 ? 29.523 -1.641 35.380 1.00 56.72 345 ALA A CA 1
ATOM 2663 C C . ALA A 1 345 ? 29.908 -2.333 36.691 1.00 56.72 345 ALA A C 1
ATOM 2665 O O . ALA A 1 345 ? 29.076 -2.981 37.332 1.00 56.72 345 ALA A O 1
ATOM 2666 N N . LEU A 1 346 ? 31.192 -2.248 37.044 1.00 55.22 346 LEU A N 1
ATOM 2667 C CA . LEU A 1 346 ? 31.690 -2.747 38.318 1.00 55.22 346 LEU A CA 1
ATOM 2668 C C . LEU A 1 346 ? 30.824 -2.152 39.438 1.00 55.22 346 LEU A C 1
ATOM 2670 O O . LEU A 1 346 ? 30.575 -0.942 39.420 1.00 55.22 346 LEU A O 1
ATOM 2674 N N . PRO A 1 347 ? 30.359 -2.967 40.401 1.00 56.28 347 PRO A N 1
ATOM 2675 C CA . PRO A 1 347 ? 29.625 -2.447 41.540 1.00 56.28 347 PRO A CA 1
ATOM 2676 C C . PRO A 1 347 ? 30.471 -1.377 42.231 1.00 56.28 347 PRO A C 1
ATOM 2678 O O . PRO A 1 347 ? 31.659 -1.580 42.498 1.00 56.28 347 PRO A O 1
ATOM 2681 N N . ALA A 1 348 ? 29.850 -0.223 42.482 1.00 55.72 348 ALA A N 1
ATOM 2682 C CA . ALA A 1 348 ? 30.476 0.871 43.204 1.00 55.72 348 ALA A CA 1
ATOM 2683 C C . ALA A 1 348 ? 31.047 0.351 44.541 1.00 55.72 348 ALA A C 1
ATOM 2685 O O . ALA A 1 348 ? 30.382 -0.451 45.207 1.00 55.72 348 ALA A O 1
ATOM 2686 N N . PRO A 1 349 ? 32.252 0.787 44.955 1.00 54.16 349 PRO A N 1
ATOM 2687 C CA . PRO A 1 349 ? 32.829 0.384 46.227 1.00 54.16 349 PRO A CA 1
ATOM 2688 C C . PRO A 1 349 ? 31.862 0.711 47.364 1.00 54.16 349 PRO A C 1
ATOM 2690 O O . PRO A 1 349 ? 31.509 1.868 47.593 1.00 54.16 349 PRO A O 1
ATOM 2693 N N . THR A 1 350 ? 31.436 -0.318 48.089 1.00 49.50 350 THR A N 1
ATOM 2694 C CA . THR A 1 350 ? 30.710 -0.163 49.344 1.00 49.50 350 THR A CA 1
ATOM 2695 C C . THR A 1 350 ? 31.595 0.605 50.317 1.00 49.50 350 THR A C 1
ATOM 2697 O O . THR A 1 350 ? 32.613 0.088 50.783 1.00 49.50 350 THR A O 1
ATOM 2700 N N . HIS A 1 351 ? 31.215 1.846 50.616 1.00 47.00 351 HIS A N 1
ATOM 2701 C CA . HIS A 1 351 ? 31.812 2.608 51.701 1.00 47.00 351 HIS A CA 1
ATOM 2702 C C . HIS A 1 351 ? 31.619 1.839 53.011 1.00 47.00 351 HIS A C 1
ATOM 2704 O O . HIS A 1 351 ? 30.497 1.599 53.457 1.00 47.00 351 HIS A O 1
ATOM 2710 N N . PHE A 1 352 ? 32.740 1.455 53.619 1.00 39.56 352 PHE A N 1
ATOM 2711 C CA . PHE A 1 352 ? 32.798 0.961 54.985 1.00 39.56 352 PHE A CA 1
ATOM 2712 C C . PHE A 1 352 ? 32.226 2.024 55.927 1.00 39.56 352 PHE A C 1
ATOM 2714 O O . PHE A 1 352 ? 32.801 3.101 56.090 1.00 39.56 352 PHE A O 1
ATOM 2721 N N . ALA A 1 353 ? 31.096 1.711 56.556 1.00 41.84 353 ALA A N 1
ATOM 2722 C CA . ALA A 1 353 ? 30.608 2.448 57.706 1.00 41.84 353 ALA A CA 1
ATOM 2723 C C . ALA A 1 353 ? 31.510 2.131 58.909 1.00 41.84 353 ALA A C 1
ATOM 2725 O O . ALA A 1 353 ? 31.615 0.980 59.338 1.00 41.84 353 ALA A O 1
ATOM 2726 N N . CYS A 1 354 ? 32.171 3.153 59.451 1.00 40.34 354 CYS A N 1
ATOM 2727 C CA . CYS A 1 354 ? 32.841 3.058 60.741 1.00 40.34 354 CYS A CA 1
ATOM 2728 C C . CYS A 1 354 ? 31.791 2.858 61.842 1.00 40.34 354 CYS A C 1
ATOM 2730 O O . CYS A 1 354 ? 30.947 3.724 62.071 1.00 40.34 354 CYS A O 1
ATOM 2732 N N . TYR A 1 355 ? 31.872 1.723 62.536 1.00 37.59 355 TYR A N 1
ATOM 2733 C CA . TYR A 1 355 ? 31.173 1.478 63.794 1.00 37.59 355 TYR A CA 1
ATOM 2734 C C . TYR A 1 355 ? 31.726 2.403 64.889 1.00 37.59 355 TYR A C 1
ATOM 2736 O O . TYR A 1 355 ? 32.929 2.420 65.146 1.00 37.59 355 TYR A O 1
ATOM 2744 N N . SER A 1 356 ? 30.833 3.126 65.567 1.00 46.22 356 SER A N 1
ATOM 2745 C CA . SER A 1 356 ? 31.068 3.699 66.893 1.00 46.22 356 SER A CA 1
ATOM 2746 C C . SER A 1 356 ? 30.113 3.022 67.876 1.00 46.22 356 SER A C 1
ATOM 2748 O O . SER A 1 356 ? 28.947 2.783 67.567 1.00 46.22 356 SER A O 1
ATOM 2750 N N . SER A 1 357 ? 30.680 2.633 69.009 1.00 39.44 357 SER A N 1
ATOM 2751 C CA . SER A 1 357 ? 30.185 1.717 70.032 1.00 39.44 357 SER A CA 1
ATOM 2752 C C . SER A 1 357 ? 28.988 2.220 70.846 1.00 39.44 357 SER A C 1
ATOM 2754 O O . SER A 1 357 ? 28.978 3.362 71.295 1.00 39.44 357 SER A O 1
ATOM 2756 N N . ASP A 1 358 ? 28.067 1.287 71.096 1.00 45.31 358 ASP A N 1
ATOM 2757 C CA . ASP A 1 358 ? 27.354 0.996 72.348 1.00 45.31 358 ASP A CA 1
ATOM 2758 C C . ASP A 1 358 ? 26.941 2.145 73.280 1.00 45.31 358 ASP A C 1
ATOM 2760 O O . ASP A 1 358 ? 27.766 2.683 74.006 1.00 45.31 358 ASP A O 1
ATOM 2764 N N . PHE A 1 359 ? 25.622 2.348 73.407 1.00 39.78 359 PHE A N 1
ATOM 2765 C CA . PHE A 1 359 ? 24.924 2.440 74.701 1.00 39.78 359 PHE A CA 1
ATOM 2766 C C . PHE A 1 359 ? 23.439 2.043 74.523 1.00 39.78 359 PHE A C 1
ATOM 2768 O O . PHE A 1 359 ? 22.650 2.758 73.912 1.00 39.78 359 PHE A O 1
ATOM 2775 N N . TYR A 1 360 ? 23.057 0.887 75.073 1.00 38.56 360 TYR A N 1
ATOM 2776 C CA . TYR A 1 360 ? 21.677 0.545 75.471 1.00 38.56 360 TYR A CA 1
ATOM 2777 C C . TYR A 1 360 ? 21.446 1.022 76.925 1.00 38.56 360 TYR A C 1
ATOM 2779 O O . TYR A 1 360 ? 22.437 1.284 77.613 1.00 38.56 360 TYR A O 1
ATOM 2787 N N . PRO A 1 361 ? 20.222 0.986 77.500 1.00 57.31 361 PRO A N 1
ATOM 2788 C CA . PRO A 1 361 ? 18.869 0.853 76.931 1.00 57.31 361 PRO A CA 1
ATOM 2789 C C . PRO A 1 361 ? 17.898 1.927 77.497 1.00 57.31 361 PRO A C 1
ATOM 2791 O O . PRO A 1 361 ? 18.270 2.670 78.390 1.00 57.31 361 PRO A O 1
ATOM 2794 N N . TYR A 1 362 ? 16.644 1.994 77.031 1.00 32.72 362 TYR A N 1
ATOM 2795 C CA . TYR A 1 362 ? 15.435 1.972 77.888 1.00 32.72 362 TYR A CA 1
ATOM 2796 C C . TYR A 1 362 ? 14.158 2.025 77.030 1.00 32.72 362 TYR A C 1
ATOM 2798 O O . TYR A 1 362 ? 13.958 2.914 76.209 1.00 32.72 362 TYR A O 1
ATOM 2806 N N . THR A 1 363 ? 13.286 1.044 77.248 1.00 49.94 363 THR A N 1
ATOM 2807 C CA . THR A 1 363 ? 11.936 0.898 76.682 1.00 49.94 363 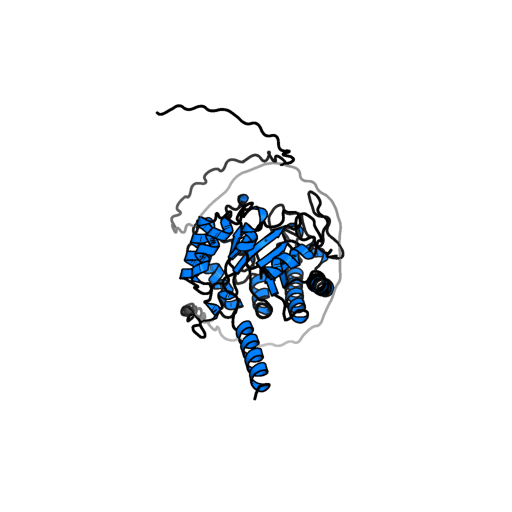THR A CA 1
ATOM 2808 C C . THR A 1 363 ? 10.883 1.594 77.548 1.00 49.94 363 THR A C 1
ATOM 2810 O O . THR A 1 363 ? 10.834 1.318 78.746 1.00 49.94 363 THR A O 1
ATOM 2813 N N . ILE A 1 364 ? 9.978 2.380 76.944 1.00 41.19 364 ILE A N 1
ATOM 2814 C CA . ILE A 1 364 ? 8.664 2.780 77.502 1.00 41.19 364 ILE A CA 1
ATOM 2815 C C . ILE A 1 364 ? 7.606 2.738 76.358 1.00 41.19 364 ILE A C 1
ATOM 2817 O O . ILE A 1 364 ? 7.960 3.067 75.226 1.00 41.19 364 ILE A O 1
ATOM 2821 N N . PRO A 1 365 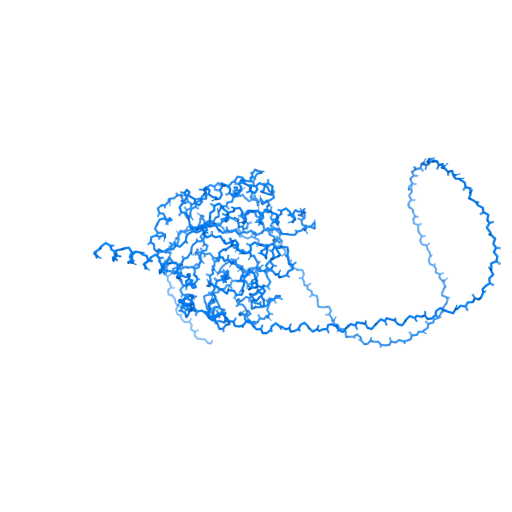? 6.355 2.275 76.601 1.00 50.00 365 PRO A N 1
ATOM 2822 C CA . PRO A 1 365 ? 5.410 1.779 75.580 1.00 50.00 365 PRO A CA 1
ATOM 2823 C C . PRO A 1 365 ? 4.444 2.881 75.042 1.00 50.00 365 PRO A C 1
ATOM 2825 O O . PRO A 1 365 ? 4.603 4.046 75.406 1.00 50.00 365 PRO A O 1
ATOM 2828 N N . PRO A 1 366 ? 3.473 2.576 74.142 1.00 51.97 366 PRO A N 1
ATOM 2829 C CA . PRO A 1 366 ? 2.906 3.546 73.202 1.00 51.97 366 PRO A CA 1
ATOM 2830 C C . PRO A 1 366 ? 1.739 4.357 73.780 1.00 51.97 366 PRO A C 1
ATOM 2832 O O . PRO A 1 366 ? 0.950 3.853 74.582 1.00 51.97 366 PRO A O 1
ATOM 2835 N N . ILE A 1 367 ? 1.564 5.588 73.284 1.00 38.56 367 ILE A N 1
ATOM 2836 C CA . ILE A 1 367 ? 0.374 6.415 73.531 1.00 38.56 367 ILE A CA 1
ATOM 2837 C C . ILE A 1 367 ? -0.348 6.705 72.209 1.00 38.56 367 ILE A C 1
ATOM 2839 O O . ILE A 1 367 ? 0.260 6.998 71.183 1.00 38.56 367 ILE A O 1
ATOM 2843 N N . ARG A 1 368 ? -1.674 6.555 72.278 1.00 35.50 368 ARG A N 1
ATOM 2844 C CA . ARG A 1 368 ? -2.682 6.688 71.222 1.00 35.50 368 ARG A CA 1
ATOM 2845 C C . ARG A 1 368 ? -2.966 8.142 70.816 1.00 35.50 368 ARG A C 1
ATOM 2847 O O . ARG A 1 368 ? -2.928 9.018 71.667 1.00 35.50 368 ARG A O 1
ATOM 2854 N N . SER A 1 369 ? -3.395 8.267 69.551 1.00 38.09 369 SER A N 1
ATOM 2855 C CA . SER A 1 369 ? -4.394 9.173 68.931 1.00 38.09 369 SER A CA 1
ATOM 2856 C C . SER A 1 369 ? -4.386 10.670 69.257 1.00 38.09 369 SER A C 1
ATOM 2858 O O . SER A 1 369 ? -4.433 11.026 70.420 1.00 38.09 369 SER A O 1
ATOM 2860 N N . PHE A 1 370 ? -4.575 11.522 68.241 1.00 33.22 370 PHE A N 1
ATOM 2861 C CA . PHE A 1 370 ? -5.822 12.293 68.064 1.00 33.22 370 PHE A CA 1
ATOM 2862 C C . PHE A 1 370 ? -5.886 12.955 66.672 1.00 33.22 370 PHE A C 1
ATOM 2864 O O . PHE A 1 370 ? -4.928 13.568 66.212 1.00 33.22 370 PHE A O 1
ATOM 2871 N N . HIS A 1 371 ? -7.045 12.806 66.025 1.00 41.56 371 HIS A N 1
ATOM 2872 C CA . HIS A 1 371 ? -7.550 13.644 64.934 1.00 41.56 371 HIS A CA 1
ATOM 2873 C C . HIS A 1 371 ? -7.804 15.072 65.425 1.00 41.56 371 HIS A C 1
ATOM 2875 O O . HIS A 1 371 ? -8.300 15.211 66.538 1.00 41.56 371 HIS A O 1
ATOM 2881 N N . PHE A 1 372 ? -7.630 16.080 64.563 1.00 34.75 372 PHE A N 1
ATOM 2882 C CA . PHE A 1 372 ? -8.552 17.220 64.485 1.00 34.75 372 PHE A CA 1
ATOM 2883 C C . PHE A 1 372 ? -8.577 17.838 63.077 1.00 34.75 372 PHE A C 1
ATOM 2885 O O . PHE A 1 372 ? -7.631 17.734 62.300 1.00 34.75 372 PHE A O 1
ATOM 2892 N N . SER A 1 373 ? -9.745 18.393 62.792 1.00 33.06 373 SER A N 1
ATOM 2893 C CA . SER A 1 373 ? -10.372 18.842 61.551 1.00 33.06 373 SER A CA 1
ATOM 2894 C C . SER A 1 373 ? -10.046 20.286 61.122 1.00 33.06 373 SER A C 1
ATOM 2896 O O . SER A 1 373 ? -9.600 21.083 61.938 1.00 33.06 373 SER A O 1
ATOM 2898 N N . GLU A 1 374 ? -10.334 20.545 59.836 1.00 38.06 374 GLU A N 1
ATOM 2899 C CA . GLU A 1 374 ? -10.579 21.769 59.026 1.00 38.06 374 GLU A CA 1
ATOM 2900 C C . GLU A 1 374 ? -10.957 23.128 59.707 1.00 38.06 374 GLU A C 1
ATOM 2902 O O . GLU A 1 374 ? -11.172 23.176 60.914 1.00 38.06 374 GLU A O 1
ATOM 2907 N N . PRO A 1 375 ? -11.311 24.203 58.948 1.00 56.38 375 PRO A N 1
ATOM 2908 C CA . PRO A 1 375 ? -10.583 24.948 57.900 1.00 56.38 375 PRO A CA 1
ATOM 2909 C C . PRO A 1 375 ? -10.628 26.480 58.169 1.00 56.38 375 PRO A C 1
ATOM 2911 O O . PRO A 1 375 ? -11.375 26.939 59.029 1.00 56.38 375 PRO A O 1
ATOM 2914 N N . PHE A 1 376 ? -9.917 27.314 57.393 1.00 35.34 376 PHE A N 1
ATOM 2915 C CA . PHE A 1 376 ? -10.256 28.748 57.301 1.00 35.34 376 PHE A CA 1
ATOM 2916 C C . PHE A 1 376 ? -9.832 29.381 55.961 1.00 35.34 376 PHE A C 1
ATOM 2918 O O . PHE A 1 376 ? -8.697 29.229 55.518 1.00 35.34 376 PHE A O 1
ATOM 2925 N N . VAL A 1 377 ? -10.773 30.109 55.353 1.00 42.09 377 VAL A N 1
ATOM 2926 C CA . VAL A 1 377 ? -10.675 31.002 54.178 1.00 42.09 377 VAL A CA 1
ATOM 2927 C C . VAL A 1 377 ? -11.082 32.400 54.678 1.00 42.09 377 VAL A C 1
ATOM 2929 O O . VAL A 1 377 ? -12.004 32.470 55.496 1.00 42.09 377 VAL A O 1
ATOM 2932 N N . PRO A 1 378 ? -10.383 33.499 54.323 1.00 48.66 378 PRO A N 1
ATOM 2933 C CA . PRO A 1 378 ? -10.863 34.427 53.273 1.00 48.66 378 PRO A CA 1
ATOM 2934 C C . PRO A 1 378 ? -9.712 35.016 52.426 1.00 48.66 378 PRO A C 1
ATOM 2936 O O . PRO A 1 378 ? -8.607 35.224 52.910 1.00 48.66 378 PRO A O 1
ATOM 2939 N N . ASP A 1 379 ? -9.828 35.079 51.102 1.00 31.84 379 ASP A N 1
ATOM 2940 C CA . ASP A 1 379 ? -10.506 36.086 50.260 1.00 31.84 379 ASP A CA 1
ATOM 2941 C C . ASP A 1 379 ? -9.797 37.462 50.165 1.00 31.84 379 ASP A C 1
ATOM 2943 O O . ASP A 1 379 ? -9.628 38.177 51.149 1.00 31.84 379 ASP A O 1
ATOM 2947 N N . ARG A 1 380 ? -9.526 37.815 48.897 1.00 33.72 380 ARG A N 1
ATOM 2948 C CA . ARG A 1 380 ? -9.453 39.139 48.251 1.00 33.72 380 ARG A CA 1
ATOM 2949 C C . ARG A 1 380 ? -8.206 40.056 48.295 1.00 33.72 380 ARG A C 1
ATOM 2951 O O . ARG A 1 380 ? -7.839 40.660 49.294 1.00 33.72 380 ARG A O 1
ATOM 2958 N N . SER A 1 381 ? -7.773 40.320 47.050 1.00 33.41 381 SER A N 1
ATOM 2959 C CA . SER A 1 381 ? -7.435 41.609 46.399 1.00 33.41 381 SER A CA 1
ATOM 2960 C C . SER A 1 381 ? -6.012 42.205 46.463 1.00 33.41 381 SER A C 1
ATOM 2962 O O . SER A 1 381 ? -5.585 42.760 47.466 1.00 33.41 381 SER A O 1
ATOM 2964 N N . PHE A 1 382 ? -5.370 42.150 45.281 1.00 33.50 382 PHE A N 1
ATOM 2965 C CA . PHE A 1 382 ? -4.492 43.116 44.574 1.00 33.50 382 PHE A CA 1
ATOM 2966 C C . PHE A 1 382 ? -4.653 44.614 44.958 1.00 33.50 382 PHE A C 1
ATOM 2968 O O . PHE A 1 382 ? -5.728 44.965 45.444 1.00 33.50 382 PHE A O 1
ATOM 2975 N N . PRO A 1 383 ? -3.693 45.534 44.648 1.00 46.75 383 PRO A N 1
ATOM 2976 C CA . PRO A 1 383 ? -2.799 45.499 43.477 1.00 46.75 383 PRO A CA 1
ATOM 2977 C C . PRO A 1 383 ? -1.328 45.923 43.671 1.00 46.75 383 PRO A C 1
ATOM 2979 O O . PRO A 1 383 ? -0.919 46.501 44.673 1.00 46.75 383 PRO A O 1
ATOM 2982 N N . CYS A 1 384 ? -0.552 45.624 42.627 1.00 31.55 384 CYS A N 1
ATOM 2983 C CA . CYS A 1 384 ? 0.799 46.103 42.362 1.00 31.55 384 CYS A CA 1
ATOM 2984 C C . CYS A 1 384 ? 0.829 47.621 42.133 1.00 31.55 384 CYS A C 1
ATOM 2986 O O . CYS A 1 384 ? 0.021 48.127 41.357 1.00 31.55 384 CYS A O 1
ATOM 2988 N N . ASP A 1 385 ? 1.828 48.307 42.692 1.00 30.34 385 ASP A N 1
ATOM 2989 C CA . ASP A 1 385 ? 2.394 49.503 42.070 1.00 30.34 385 ASP A CA 1
ATOM 2990 C C . ASP A 1 385 ? 3.889 49.658 42.415 1.00 30.34 385 ASP A C 1
ATOM 2992 O O . ASP A 1 385 ? 4.390 49.226 43.451 1.00 30.34 385 ASP A O 1
ATOM 2996 N N . SER A 1 386 ? 4.542 50.231 41.420 1.00 32.91 386 SER A N 1
ATOM 2997 C CA . SER A 1 386 ? 5.903 50.621 41.105 1.00 32.91 386 SER A CA 1
ATOM 2998 C C . SER A 1 386 ? 6.883 51.067 42.200 1.00 32.91 386 SER A C 1
ATOM 3000 O O . SER A 1 386 ? 6.567 51.749 43.169 1.00 32.91 386 SER A O 1
ATOM 3002 N N . SER A 1 387 ? 8.159 50.800 41.893 1.00 31.69 387 SER A N 1
ATOM 3003 C CA . SER A 1 387 ? 9.216 51.800 41.624 1.00 31.69 387 SER A CA 1
ATOM 3004 C C . SER A 1 387 ? 10.563 51.503 42.307 1.00 31.69 387 SER A C 1
ATOM 3006 O O . SER A 1 387 ? 10.666 51.352 43.516 1.00 31.69 387 SER A O 1
ATOM 3008 N N . HIS A 1 388 ? 11.583 51.389 41.445 1.00 33.31 388 HIS A N 1
ATOM 3009 C CA . HIS A 1 388 ? 13.006 51.739 41.578 1.00 33.31 388 HIS A CA 1
ATOM 3010 C C . HIS A 1 388 ? 13.658 51.824 42.973 1.00 33.31 388 HIS A C 1
ATOM 3012 O O . HIS A 1 388 ? 13.248 52.631 43.788 1.00 33.31 388 HIS A O 1
ATOM 3018 N N . PHE A 1 389 ? 14.796 51.135 43.161 1.00 32.59 389 PHE A N 1
ATOM 3019 C CA . PHE A 1 389 ? 16.129 51.729 43.424 1.00 32.59 389 PHE A CA 1
ATOM 3020 C C . PHE A 1 389 ? 17.189 50.613 43.638 1.00 32.59 389 PHE A C 1
ATOM 3022 O O . PHE A 1 389 ? 17.068 49.774 44.523 1.00 32.59 389 PHE A O 1
ATOM 3029 N N . TYR A 1 390 ? 18.240 50.609 42.810 1.00 33.88 390 TYR A N 1
ATOM 3030 C CA . TYR A 1 390 ? 19.570 50.012 43.080 1.00 33.88 390 TYR A CA 1
ATOM 3031 C C . TYR A 1 390 ? 20.396 51.003 43.953 1.00 33.88 390 TYR A C 1
ATOM 3033 O O . TYR A 1 390 ? 19.919 52.130 44.109 1.00 33.88 390 TYR A O 1
ATOM 3041 N N . PRO A 1 391 ? 21.660 50.751 44.396 1.00 57.97 391 PRO A N 1
ATOM 3042 C CA . PRO A 1 391 ? 22.520 49.548 44.333 1.00 57.97 391 PRO A CA 1
ATOM 3043 C C . PRO A 1 391 ? 23.351 49.266 45.629 1.00 57.97 391 PRO A C 1
ATOM 3045 O O . PRO A 1 391 ? 23.235 49.964 46.629 1.00 57.97 391 PRO A O 1
ATOM 3048 N N . TYR A 1 392 ? 24.283 48.304 45.494 1.00 31.91 392 TYR A N 1
ATOM 3049 C CA . TYR A 1 392 ? 25.511 48.008 46.269 1.00 31.91 392 TYR A CA 1
ATOM 3050 C C . TYR A 1 392 ? 25.424 46.930 47.359 1.00 31.91 392 TYR A C 1
ATOM 3052 O O . TYR A 1 392 ? 24.940 47.169 48.455 1.00 31.91 392 TYR A O 1
ATOM 3060 N N . ALA A 1 393 ? 26.036 45.768 47.102 1.00 33.88 393 ALA A N 1
ATOM 3061 C CA . ALA A 1 393 ? 27.410 45.467 47.536 1.00 33.88 393 ALA A CA 1
ATOM 3062 C C . ALA A 1 393 ? 27.726 43.966 47.358 1.00 33.88 393 ALA A C 1
ATOM 3064 O O . ALA A 1 393 ? 27.047 43.100 47.898 1.00 33.88 393 ALA A O 1
ATOM 3065 N N . SER A 1 394 ? 28.795 43.666 46.621 1.00 34.75 394 SER A N 1
ATOM 3066 C CA . SER A 1 394 ? 29.558 42.410 46.719 1.00 34.75 394 SER A CA 1
ATOM 3067 C C . SER A 1 394 ? 30.447 42.438 47.982 1.00 34.75 394 SER A C 1
ATOM 3069 O O . SER A 1 394 ? 30.753 43.543 48.440 1.00 34.75 394 SER A O 1
ATOM 3071 N N . PRO A 1 395 ? 30.964 41.301 48.498 1.00 47.44 395 PRO A N 1
ATOM 3072 C CA . PRO A 1 395 ? 32.187 40.743 47.901 1.00 47.44 395 PRO A CA 1
ATOM 3073 C C . PRO A 1 395 ? 32.350 39.208 47.983 1.00 47.44 395 PRO A C 1
ATOM 3075 O O . PRO A 1 395 ? 31.869 38.568 48.910 1.00 47.44 395 PRO A O 1
ATOM 3078 N N . SER A 1 396 ? 33.200 38.702 47.072 1.00 31.41 396 SER A N 1
ATOM 3079 C CA . SER A 1 396 ? 34.180 37.604 47.247 1.00 31.41 396 SER A CA 1
ATOM 3080 C C . SER A 1 396 ? 33.688 36.193 47.589 1.00 31.41 396 SER A C 1
ATOM 3082 O O . SER A 1 396 ? 32.729 36.014 48.314 1.00 31.41 396 SER A O 1
ATOM 3084 N N . LEU A 1 397 ? 34.352 35.097 47.246 1.00 29.91 397 LEU A N 1
ATOM 3085 C CA . LEU A 1 397 ? 35.449 34.697 46.357 1.00 29.91 397 LEU A CA 1
ATOM 3086 C C . LEU A 1 397 ? 35.421 33.167 46.528 1.00 29.91 397 LEU A C 1
ATOM 3088 O O . LEU A 1 397 ? 35.361 32.717 47.668 1.00 29.91 397 LEU A O 1
ATOM 3092 N N . CYS A 1 398 ? 35.487 32.385 45.454 1.00 28.11 398 CYS A N 1
ATOM 3093 C CA . CYS A 1 398 ? 36.262 31.140 45.434 1.00 28.11 398 CYS A CA 1
ATOM 3094 C C . CYS A 1 398 ? 36.291 30.584 44.011 1.00 28.11 398 CYS A C 1
ATOM 3096 O O . CYS A 1 398 ? 35.310 30.081 43.473 1.00 28.11 398 CYS A O 1
ATOM 3098 N N . SER A 1 399 ? 37.461 30.745 43.412 1.00 29.19 399 SER A N 1
ATOM 3099 C CA . SER A 1 399 ? 37.921 30.126 42.183 1.00 29.19 399 SER A CA 1
ATOM 3100 C C . SER A 1 399 ? 38.146 28.628 42.377 1.00 29.19 399 SER A C 1
ATOM 3102 O O . SER A 1 399 ? 38.841 28.258 43.318 1.00 29.19 399 SER A O 1
ATOM 3104 N N . CYS A 1 400 ? 37.704 27.815 41.421 1.00 27.97 400 CYS A N 1
ATOM 3105 C CA . CYS A 1 400 ? 38.487 26.692 40.911 1.00 27.97 400 CYS A CA 1
ATOM 3106 C C . CYS A 1 400 ? 38.256 26.609 39.401 1.00 27.97 400 CYS A C 1
ATOM 3108 O O . CYS A 1 400 ? 37.132 26.500 38.920 1.00 27.97 400 CYS A O 1
ATOM 3110 N N . SER A 1 401 ? 39.356 26.762 38.680 1.00 29.56 401 SER A N 1
ATOM 3111 C CA . SER A 1 401 ? 39.512 26.601 37.245 1.00 29.56 401 SER A CA 1
ATOM 3112 C C . SER A 1 401 ? 39.372 25.139 36.842 1.00 29.56 401 SER A C 1
ATOM 3114 O O . SER A 1 401 ? 40.049 24.306 37.431 1.00 29.56 401 SER A O 1
ATOM 3116 N N . GLU A 1 402 ? 38.646 24.863 35.763 1.00 34.22 402 GLU A N 1
ATOM 3117 C CA . GLU A 1 402 ? 39.090 23.874 34.783 1.00 34.22 402 GLU A CA 1
ATOM 3118 C C . GLU A 1 402 ? 38.510 24.206 33.406 1.00 34.22 402 GLU A C 1
ATOM 3120 O O . GLU A 1 402 ? 37.317 24.412 33.196 1.00 34.22 402 GLU A O 1
ATOM 3125 N N . SER A 1 403 ? 39.440 24.374 32.481 1.00 31.00 403 SER A N 1
ATOM 3126 C CA . SER A 1 403 ? 39.279 24.716 31.082 1.00 31.00 403 SER A CA 1
ATOM 3127 C C . SER A 1 403 ? 38.784 23.515 30.281 1.00 31.00 403 SER A C 1
ATOM 3129 O O . SER A 1 403 ? 39.468 22.497 30.223 1.00 31.00 403 SER A O 1
ATOM 3131 N N . CYS A 1 404 ? 37.663 23.670 29.576 1.00 28.36 404 CYS A N 1
ATOM 3132 C CA . CYS A 1 404 ? 37.337 22.856 28.410 1.00 28.36 404 CYS A CA 1
ATOM 3133 C C . CYS A 1 404 ? 36.912 23.761 27.252 1.00 28.36 404 CYS A C 1
ATOM 3135 O O . CYS A 1 404 ? 36.030 24.613 27.358 1.00 28.36 404 CYS A O 1
ATOM 3137 N N . ILE A 1 405 ? 37.639 23.574 26.158 1.00 29.92 405 ILE A N 1
ATOM 3138 C CA . ILE A 1 405 ? 37.561 24.262 24.878 1.00 29.92 405 ILE A CA 1
ATOM 3139 C C . ILE A 1 405 ? 36.184 23.991 24.254 1.00 29.92 405 ILE A C 1
ATOM 3141 O O . ILE A 1 405 ? 35.837 22.843 23.996 1.00 29.92 405 ILE A O 1
ATOM 3145 N N . LYS A 1 406 ? 35.407 25.047 23.987 1.00 29.03 406 LYS A N 1
ATOM 3146 C CA . LYS A 1 406 ? 34.260 25.002 23.066 1.00 29.03 406 LYS A CA 1
ATOM 3147 C C . LYS A 1 406 ? 34.728 25.438 21.677 1.00 29.03 406 LYS A C 1
ATOM 3149 O O . LYS A 1 406 ? 35.322 26.513 21.585 1.00 29.03 406 LYS A O 1
ATOM 3154 N N . PRO A 1 407 ? 34.396 24.721 20.592 1.00 35.03 407 PRO A N 1
ATOM 3155 C CA . PRO A 1 407 ? 34.328 25.335 19.282 1.00 35.03 407 PRO A CA 1
ATOM 3156 C C . PRO A 1 407 ? 33.001 26.088 19.159 1.00 35.03 407 PRO A C 1
ATOM 3158 O O . PRO A 1 407 ? 31.913 25.550 19.360 1.00 35.03 407 PRO A O 1
ATOM 3161 N N . SER A 1 408 ? 33.121 27.366 18.838 1.00 29.64 408 SER A N 1
ATOM 3162 C CA . SER A 1 408 ? 32.070 28.226 18.320 1.00 29.64 408 SER A CA 1
ATOM 3163 C C . SER A 1 408 ? 31.570 27.710 16.968 1.00 29.64 408 SER A C 1
ATOM 3165 O O . SER A 1 408 ? 32.347 27.669 16.016 1.00 29.64 408 SER A O 1
ATOM 3167 N N . ILE A 1 409 ? 30.276 27.400 16.864 1.00 30.31 409 ILE A N 1
ATOM 3168 C CA . ILE A 1 409 ? 29.564 27.377 15.582 1.00 30.31 409 ILE A CA 1
ATOM 3169 C C . ILE A 1 409 ? 28.624 28.580 15.568 1.00 30.31 409 ILE A C 1
ATOM 3171 O O . ILE A 1 409 ? 27.758 28.756 16.424 1.00 30.31 409 ILE A O 1
ATOM 3175 N N . THR A 1 410 ? 28.882 29.450 14.605 1.00 30.97 410 THR A N 1
ATOM 3176 C CA . THR A 1 410 ? 28.121 30.641 14.249 1.00 30.97 410 THR A CA 1
ATOM 3177 C C . THR A 1 410 ? 26.699 30.281 13.822 1.00 30.97 410 THR A C 1
ATOM 3179 O O . THR A 1 410 ? 26.503 29.508 12.889 1.00 30.97 410 THR A O 1
ATOM 3182 N N . ARG A 1 411 ? 25.710 30.904 14.477 1.00 28.58 411 ARG A N 1
ATOM 3183 C CA . ARG A 1 411 ? 24.322 31.013 14.007 1.00 28.58 411 ARG A CA 1
ATOM 3184 C C . ARG A 1 411 ? 24.303 31.776 12.679 1.00 28.58 411 ARG A C 1
ATOM 3186 O O . ARG A 1 411 ? 24.525 32.985 12.668 1.00 28.58 411 ARG A O 1
ATOM 3193 N N . GLY A 1 412 ? 24.031 31.067 11.588 1.00 27.92 412 GLY A N 1
ATOM 3194 C CA . GLY A 1 412 ? 23.572 31.656 10.335 1.00 27.92 412 GLY A CA 1
ATOM 3195 C C . GLY A 1 412 ? 22.085 31.985 10.441 1.00 27.92 412 GLY A C 1
ATOM 3196 O O . GLY A 1 412 ? 21.288 31.155 10.871 1.00 27.92 412 GLY A O 1
ATOM 3197 N N . GLN A 1 413 ? 21.743 33.225 10.115 1.00 27.91 413 GLN A N 1
ATOM 3198 C CA . GLN A 1 413 ? 20.383 33.738 10.012 1.00 27.91 413 GLN A CA 1
ATOM 3199 C C . GLN A 1 413 ? 19.648 33.036 8.860 1.00 27.91 413 GLN A C 1
ATOM 3201 O O . GLN A 1 413 ? 20.132 33.059 7.732 1.00 27.91 413 GLN A O 1
ATOM 3206 N N . PHE A 1 414 ? 18.469 32.475 9.129 1.00 27.38 414 PHE A N 1
ATOM 3207 C CA . PHE A 1 414 ? 17.485 32.164 8.092 1.00 27.38 414 PHE A CA 1
ATOM 3208 C C . PHE A 1 414 ? 16.527 33.356 7.950 1.00 27.38 414 PHE A C 1
ATOM 3210 O O . PHE A 1 414 ? 16.058 33.865 8.972 1.00 27.38 414 PHE A O 1
ATOM 3217 N N . PRO A 1 415 ? 16.242 33.837 6.728 1.00 33.59 415 PRO A N 1
ATOM 3218 C CA . PRO A 1 415 ? 15.187 34.812 6.513 1.00 33.59 415 PRO A CA 1
ATOM 3219 C C . PRO A 1 415 ? 13.820 34.118 6.518 1.00 33.59 415 PRO A C 1
ATOM 3221 O O . PRO A 1 415 ? 13.651 33.045 5.941 1.00 33.59 415 PRO A O 1
ATOM 3224 N N . CYS A 1 416 ? 12.850 34.765 7.162 1.00 26.77 416 CYS A N 1
ATOM 3225 C CA . CYS A 1 416 ? 11.435 34.424 7.095 1.00 26.77 416 CYS A CA 1
ATOM 3226 C C . CYS A 1 416 ? 10.982 34.358 5.628 1.00 26.77 416 CYS A C 1
ATOM 3228 O O . CYS A 1 416 ? 11.220 35.304 4.876 1.00 26.77 416 CYS A O 1
ATOM 3230 N N . TRP A 1 417 ? 10.335 33.262 5.235 1.00 25.23 417 TRP A N 1
ATOM 3231 C CA . TRP A 1 417 ? 9.589 33.184 3.983 1.00 25.23 417 TRP A CA 1
ATOM 3232 C C . TRP A 1 417 ? 8.111 33.437 4.265 1.00 25.23 417 TRP A C 1
ATOM 3234 O O . TRP A 1 417 ? 7.508 32.783 5.115 1.00 25.23 417 TRP A O 1
ATOM 3244 N N . ASP A 1 418 ? 7.576 34.433 3.562 1.00 26.50 418 ASP A N 1
ATOM 3245 C CA . ASP A 1 418 ? 6.169 34.810 3.544 1.00 26.50 418 ASP A CA 1
ATOM 3246 C C . ASP A 1 418 ? 5.313 33.681 2.959 1.00 26.50 418 ASP A C 1
ATOM 3248 O O . ASP A 1 418 ? 5.544 33.189 1.853 1.00 26.50 418 ASP A O 1
ATOM 3252 N N . SER A 1 419 ? 4.272 33.320 3.698 1.00 31.81 419 SER A N 1
ATOM 3253 C CA . SER A 1 419 ? 3.149 32.519 3.241 1.00 31.81 419 SER A CA 1
ATOM 3254 C C . SER A 1 419 ? 2.223 33.388 2.391 1.00 31.81 419 SER A C 1
ATOM 3256 O O . SER A 1 419 ? 1.551 34.266 2.921 1.00 31.81 419 SER A O 1
ATOM 3258 N N . ASN A 1 420 ? 2.197 33.168 1.071 1.00 30.53 420 ASN A N 1
ATOM 3259 C CA . ASN A 1 420 ? 1.038 33.425 0.200 1.00 30.53 420 ASN A CA 1
ATOM 3260 C C . ASN A 1 420 ? 1.362 33.089 -1.263 1.00 30.53 420 ASN A C 1
ATOM 3262 O O . ASN A 1 420 ? 1.960 33.897 -1.970 1.00 30.53 420 ASN A O 1
ATOM 3266 N N . SER A 1 421 ? 0.921 31.922 -1.738 1.00 27.50 421 SER A N 1
ATOM 3267 C CA . SER A 1 421 ? 0.378 31.727 -3.098 1.00 27.50 421 SER A CA 1
ATOM 3268 C C . SER A 1 421 ? -0.011 30.261 -3.308 1.00 27.50 421 SER A C 1
ATOM 3270 O O . SER A 1 421 ? 0.735 29.471 -3.873 1.00 27.50 421 SER A O 1
ATOM 3272 N N . TYR A 1 422 ? -1.214 29.903 -2.859 1.00 27.06 422 TYR A N 1
ATOM 3273 C CA . TYR A 1 422 ? -1.903 28.708 -3.340 1.00 27.06 422 TYR A CA 1
ATOM 3274 C C . TYR A 1 422 ? -2.730 29.121 -4.565 1.00 27.06 422 TYR A C 1
ATOM 3276 O O . TYR A 1 422 ? -3.601 29.988 -4.465 1.00 27.06 422 TYR A O 1
ATOM 3284 N N . ILE A 1 423 ? -2.400 28.570 -5.734 1.00 30.42 423 ILE A N 1
ATOM 3285 C CA . ILE A 1 423 ? -3.164 28.734 -6.976 1.00 30.42 423 ILE A CA 1
ATOM 3286 C C . ILE A 1 423 ? -3.992 27.452 -7.149 1.00 30.42 423 ILE A C 1
ATOM 3288 O O . ILE A 1 423 ? -3.389 26.386 -7.250 1.00 30.42 423 ILE A O 1
ATOM 3292 N N . PRO A 1 424 ? -5.335 27.514 -7.207 1.00 32.16 424 PRO A N 1
ATOM 3293 C CA . PRO A 1 424 ? -6.147 26.333 -7.464 1.00 32.16 424 PRO A CA 1
ATOM 3294 C C . PRO A 1 424 ? -6.048 25.928 -8.939 1.00 32.16 424 PRO A C 1
ATOM 3296 O O . PRO A 1 424 ? -6.307 26.738 -9.835 1.00 32.16 424 PRO A O 1
ATOM 3299 N N . SER A 1 425 ? -5.695 24.670 -9.199 1.00 31.70 425 SER A N 1
ATOM 3300 C CA . SER A 1 425 ? -5.791 24.057 -10.522 1.00 31.70 425 SER A CA 1
ATOM 3301 C C . SER A 1 425 ? -7.228 23.632 -10.782 1.00 31.70 425 SER A C 1
ATOM 3303 O O . SER A 1 425 ? -7.666 22.580 -10.328 1.00 31.70 425 SER A O 1
ATOM 3305 N N . ASP A 1 426 ? -7.946 24.446 -11.550 1.00 30.83 426 ASP A N 1
ATOM 3306 C CA . ASP A 1 426 ? -9.249 24.077 -12.077 1.00 30.83 426 ASP A CA 1
ATOM 3307 C C . ASP A 1 426 ? -9.348 24.466 -13.562 1.00 30.83 426 ASP A C 1
ATOM 3309 O O . ASP A 1 426 ? -9.133 25.619 -13.942 1.00 30.83 426 ASP A O 1
ATOM 3313 N N . LYS A 1 427 ? -9.721 23.476 -14.386 1.00 31.89 427 LYS A N 1
ATOM 3314 C CA . LYS A 1 427 ? -10.081 23.523 -15.822 1.00 31.89 427 LYS A CA 1
ATOM 3315 C C . LYS A 1 427 ? -8.961 23.722 -16.854 1.00 31.89 427 LYS A C 1
ATOM 3317 O O . LYS A 1 427 ? -8.577 24.842 -17.171 1.00 31.89 427 LYS A O 1
ATOM 3322 N N . PHE A 1 428 ? -8.676 22.658 -17.613 1.00 29.09 428 PHE A N 1
ATOM 3323 C CA . PHE A 1 428 ? -8.346 22.796 -19.036 1.00 29.09 428 PHE A CA 1
ATOM 3324 C C . PHE A 1 428 ? -9.271 21.954 -19.918 1.00 29.09 428 PHE A C 1
ATOM 3326 O O . PHE A 1 428 ? -9.154 20.739 -20.049 1.00 29.09 428 PHE A O 1
ATOM 3333 N N . ARG A 1 429 ? -10.201 22.663 -20.570 1.00 29.97 429 ARG A N 1
ATOM 3334 C CA . ARG A 1 429 ? -10.785 22.251 -21.846 1.00 29.97 429 ARG A CA 1
ATOM 3335 C C . ARG A 1 429 ? -9.710 22.353 -22.922 1.00 29.97 429 ARG A C 1
ATOM 3337 O O . ARG A 1 429 ? -9.021 23.363 -23.026 1.00 29.97 429 ARG A O 1
ATOM 3344 N N . SER A 1 430 ? -9.661 21.330 -23.765 1.00 31.64 430 SER A N 1
ATOM 3345 C CA . SER A 1 430 ? -8.892 21.296 -25.005 1.00 31.64 430 SER A CA 1
ATOM 3346 C C . SER A 1 430 ? -9.267 22.464 -25.928 1.00 31.64 430 SER A C 1
ATOM 3348 O O . SER A 1 430 ? -10.441 22.604 -26.283 1.00 31.64 430 SER A O 1
ATOM 3350 N N . THR A 1 431 ? -8.266 23.191 -26.423 1.00 28.86 431 THR A N 1
ATOM 3351 C CA . THR A 1 431 ? -8.281 23.747 -27.783 1.00 28.86 431 THR A CA 1
ATOM 3352 C C . THR A 1 431 ? -6.881 23.699 -28.383 1.00 28.86 431 THR A C 1
ATOM 3354 O O . THR A 1 431 ? -5.959 24.367 -27.927 1.00 28.86 431 THR A O 1
ATOM 3357 N N . ARG A 1 432 ? -6.783 22.889 -29.436 1.00 30.81 432 ARG A N 1
ATOM 3358 C CA . ARG A 1 432 ? -5.745 22.818 -30.465 1.00 30.81 432 ARG A CA 1
ATOM 3359 C C . ARG A 1 432 ? -5.419 24.207 -31.039 1.00 30.81 432 ARG A C 1
ATOM 3361 O O . ARG A 1 432 ? -6.333 24.870 -31.522 1.00 30.81 432 ARG A O 1
ATOM 3368 N N . ILE A 1 433 ? -4.136 24.571 -31.100 1.00 28.80 433 ILE A N 1
ATOM 3369 C CA . ILE A 1 433 ? -3.589 25.483 -32.119 1.00 28.80 433 ILE A CA 1
ATOM 3370 C C . ILE A 1 433 ? -2.264 24.898 -32.615 1.00 28.80 433 ILE A C 1
ATOM 3372 O O . ILE A 1 433 ? -1.302 24.772 -31.864 1.00 28.80 433 ILE A O 1
ATOM 3376 N N . ASP A 1 434 ? -2.269 24.526 -33.892 1.00 29.56 434 ASP A N 1
ATOM 3377 C CA . ASP A 1 434 ? -1.088 24.238 -34.697 1.00 29.56 434 ASP A CA 1
ATOM 3378 C C . ASP A 1 434 ? -0.341 25.526 -35.071 1.00 29.56 434 ASP A C 1
ATOM 3380 O O . ASP A 1 434 ? -0.941 26.592 -35.228 1.00 29.56 434 ASP A O 1
ATOM 3384 N N . SER A 1 435 ? 0.936 25.319 -35.406 1.00 32.12 435 SER A N 1
ATOM 3385 C CA . SER A 1 435 ? 1.815 26.105 -36.286 1.00 32.12 435 SER A CA 1
ATOM 3386 C C . SER A 1 435 ? 2.783 27.101 -35.641 1.00 32.12 435 SER A C 1
ATOM 3388 O O . SER A 1 435 ? 2.399 28.018 -34.924 1.00 32.12 435 SER A O 1
ATOM 3390 N N . GLY A 1 436 ? 4.061 26.957 -36.017 1.00 26.05 436 GLY A N 1
ATOM 3391 C CA . GLY A 1 436 ? 5.019 28.060 -35.979 1.00 26.05 436 GLY A CA 1
ATOM 3392 C C . GLY A 1 436 ? 6.475 27.661 -35.777 1.00 26.05 436 GLY A C 1
ATOM 3393 O O . GLY A 1 436 ? 7.011 27.843 -34.695 1.00 26.05 436 GLY A O 1
ATOM 3394 N N . TYR A 1 437 ? 7.115 27.172 -36.840 1.00 31.09 437 TYR A N 1
ATOM 3395 C CA . TYR A 1 437 ? 8.569 27.209 -37.048 1.00 31.09 437 TYR A CA 1
ATOM 3396 C C . TYR A 1 437 ? 9.203 28.526 -36.550 1.00 31.09 437 TYR A C 1
ATOM 3398 O O . TYR A 1 437 ? 8.691 29.594 -36.885 1.00 31.09 437 TYR A O 1
ATOM 3406 N N . ASN A 1 438 ? 10.364 28.460 -35.887 1.00 30.73 438 ASN A N 1
ATOM 3407 C CA . ASN A 1 438 ? 11.570 29.135 -36.379 1.00 30.73 438 ASN A CA 1
ATOM 3408 C C . ASN A 1 438 ? 12.849 28.697 -35.654 1.00 30.73 438 ASN A C 1
ATOM 3410 O O . ASN A 1 438 ? 12.893 28.484 -34.448 1.00 30.73 438 ASN A O 1
ATOM 3414 N N . ASP A 1 439 ? 13.859 28.581 -36.502 1.00 34.94 439 ASP A N 1
ATOM 3415 C CA . ASP A 1 439 ? 15.252 28.206 -36.318 1.00 34.94 439 ASP A CA 1
ATOM 3416 C C . ASP A 1 439 ? 16.111 29.434 -35.922 1.00 34.94 439 ASP A C 1
ATOM 3418 O O . ASP A 1 439 ? 15.631 30.569 -35.984 1.00 34.94 439 ASP A O 1
ATOM 3422 N N . CYS A 1 440 ? 17.404 29.194 -35.667 1.00 30.47 440 CYS A N 1
ATOM 3423 C CA . CYS A 1 440 ? 18.512 30.106 -35.305 1.00 30.47 440 CYS A CA 1
ATOM 3424 C C . CYS A 1 440 ? 18.701 30.320 -33.790 1.00 30.47 440 CYS A C 1
ATOM 3426 O O . CYS A 1 440 ? 17.797 30.746 -33.089 1.00 30.47 440 CYS A O 1
ATOM 3428 N N . GLY A 1 441 ? 19.880 30.143 -33.200 1.00 29.30 441 GLY A N 1
ATOM 3429 C CA . GLY A 1 441 ? 21.213 29.930 -33.744 1.00 29.30 441 GLY A CA 1
ATOM 3430 C C . GLY A 1 441 ? 22.231 30.055 -32.605 1.00 29.30 441 GLY A C 1
ATOM 3431 O O . GLY A 1 441 ? 21.966 30.660 -31.570 1.00 29.30 441 GLY A O 1
ATOM 3432 N N . THR A 1 442 ? 23.385 29.444 -32.825 1.00 40.88 442 THR A N 1
ATOM 3433 C CA . THR A 1 442 ? 24.598 29.431 -32.000 1.00 40.88 442 THR A CA 1
ATOM 3434 C C . THR A 1 442 ? 25.043 30.792 -31.452 1.00 40.88 442 THR A C 1
ATOM 3436 O O . THR A 1 442 ? 25.167 31.742 -32.227 1.00 40.88 442 THR A O 1
ATOM 3439 N N . HIS A 1 443 ? 25.449 30.811 -30.178 1.00 38.59 443 HIS A N 1
ATOM 3440 C CA . HIS A 1 443 ? 26.773 31.271 -29.741 1.00 38.59 443 HIS A CA 1
ATOM 3441 C C . HIS A 1 443 ? 27.173 30.652 -28.404 1.00 38.59 443 HIS A C 1
ATOM 3443 O O . HIS A 1 443 ? 26.277 30.503 -27.545 1.00 38.59 443 HIS A O 1
#

Mean predicted aligned error: 15.18 Å

Foldseek 3Di:
DVVVVVVVVVVVVVVVVVLCPAAAFEEFEAELCAADFDPLQLVLGQEYEDPAFAQFDDDPPATHGNLQSDTDQTHRHNNHNDLVSVVVSVVVNHAYEHEYEDCNCDAQDPPIDHPNVVSCQVVLVVVLVVRLVNCVVSVHQYYEYEHHHALDADVVVPRHCNVSNLVSVLSNLVSNCVSCVRGAYEYEEALQCCAPPHSNVVSLLVRVVSHQAYEYACAPHQHACLPQAQPGDDPGVDHVVVSLVRCCSSPVNQQLRYAYEAEQDPRVVRPGHHALVSLLRNLLVVCVVPVQHNHYYYPHSNNCVSVVSSVSNVVSSVSNGPVSNPPDCPPPPDPDPPPPPPPPPDPDDDDDDDDDDDDDDDDDDDDDDDDDDDDDDDDDDDDDDDDDDDDDDDDDDDDDDDDDDDDDDDDDDDDDDDDDDDDDDDDDDDDDDDDDDDDDDDD